Protein AF-0000000085965349 (afdb_homodimer)

Secondary structure (DSSP, 8-state):
--------PPPEEEEE----BSTT----TTS---EEEEEEEEE-TTS-EEEEEEEEEETTSSSEEE-GGGSS--S--GGGS-GGGSEEEEEEEE-HHHHHH-TT-EE-HHHHHHHHHHH----TT-EEEEE-SGGGGTT-HHHHHT-SSS-GGG----EE-HHHHHHHHHH---SEEEESSS-SS-TT-SS-HHHHHHHHTT-EEEES---GGGS-SEEEEEEEEE--BTT-SEEEEEEEEEEE----/--------PPPEEEEE----BSTT----TTS---EEEEEEEEE-TTS-EEEEEEEEEETT-SSEEE-GGGSS--S--GGGS-GGGSEEEEEEEE-HHHHHH-TT-EE-HHHHHHHHHHH----TT-EEEEE-SGGGGTT-HHHHHTSSTT-GGG----EE-HHHHHHHHHH---SEEEESSS-SB-TT-SS-HHHHHHHHTT-EEEES---GGGS-SEEEEEEEEE--BTT-SEEEEEEEEEEE----

pLDDT: mean 93.23, std 13.1, range [23.95, 99.0]

Sequence (496 aa):
MACAVYSAPIAKRMVDMTYTFDDTIPHFPLVQGFQIHAVLNGTTEYGYWALAEEYSASIHLGTHMDAPAHFPPHDITAEKIPVEHLIAPAAVIDITAKAELSPDAEATVEDLLHWESSTGQTLDETIVLLKCGWGKYWTNQTAFIGTSEGDVNQAHFPGFSGEAATWLVENRNIYGVGTEAISFDRGDSRDYPVHRTILGHGLFGLENVANVDKIPIYGAELHVMPMKIGKTSGAPVRIIASFPAVIAMACAVYSAPIAKRMVDMTYTFDDTIPHFPLVQGFQIHAVLNGTTEYGYWALAEEYSASIHLGTHMDAPAHFPPHDITAEKIPVEHLIAPAAVIDITAKAELSPDAEATVEDLLHWESSTGQTLDETIVLLKCGWGKYWTNQTAFIGTSEGDVNQAHFPGFSGEAATWLVENRNIYGVGTEAISFDRGDSRDYPVHRTILGHGLFGLENVANVDKIPIYGAELHVMPMKIGKTSGAPVRIIASFPAVIA

Structure (mmCIF, N/CA/C/O backbone):
data_AF-0000000085965349-model_v1
#
loop_
_entity.id
_entity.type
_entity.pdbx_description
1 polymer 'Kynurenine formamidase'
#
loop_
_atom_site.group_PDB
_atom_site.id
_atom_site.type_symbol
_atom_site.label_atom_id
_atom_site.label_alt_id
_atom_site.label_comp_id
_atom_site.label_asym_id
_atom_site.label_entity_id
_atom_site.label_seq_id
_atom_site.pdbx_PDB_ins_code
_atom_site.Cartn_x
_atom_site.Cartn_y
_atom_site.Cartn_z
_atom_site.occupancy
_atom_site.B_iso_or_equiv
_atom_site.auth_seq_id
_atom_site.auth_comp_id
_atom_site.auth_asym_id
_atom_site.auth_atom_id
_atom_site.pdbx_PDB_model_num
ATOM 1 N N . MET A 1 1 ? -45.344 17.891 -9.117 1 23.95 1 MET A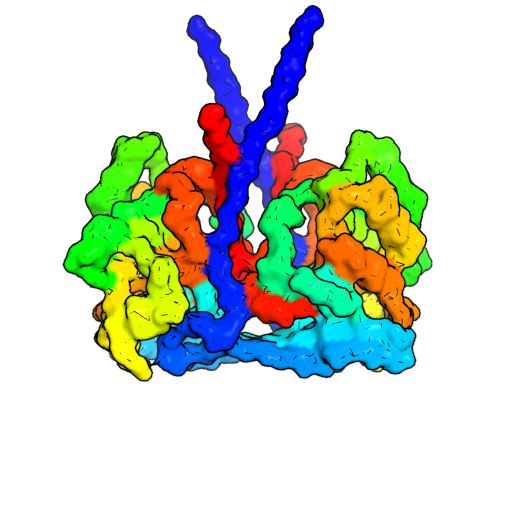 N 1
ATOM 2 C CA . MET A 1 1 ? -44.25 17.672 -8.172 1 23.95 1 MET A CA 1
ATOM 3 C C . MET A 1 1 ? -43.594 16.312 -8.414 1 23.95 1 MET A C 1
ATOM 5 O O . MET A 1 1 ? -44.156 15.281 -8.078 1 23.95 1 MET A O 1
ATOM 9 N N . ALA A 1 2 ? -42.844 16.109 -9.391 1 34.56 2 ALA A N 1
ATOM 10 C CA . ALA A 1 2 ? -42.125 14.875 -9.617 1 34.56 2 ALA A CA 1
ATOM 11 C C . ALA A 1 2 ? -41.094 14.625 -8.5 1 34.56 2 ALA A C 1
ATOM 13 O O . ALA A 1 2 ? -40.219 15.453 -8.273 1 34.56 2 ALA A O 1
ATOM 14 N N . CYS A 1 3 ? -41.344 13.766 -7.504 1 33.5 3 CYS A N 1
ATOM 15 C CA . CYS A 1 3 ? -40.375 13.289 -6.508 1 33.5 3 CYS A CA 1
ATOM 16 C C . CYS A 1 3 ? -39.156 12.672 -7.172 1 33.5 3 CYS A C 1
ATOM 18 O O . CYS A 1 3 ? -39.25 11.633 -7.824 1 33.5 3 CYS A O 1
ATOM 20 N N . ALA A 1 4 ? -38.25 13.359 -7.309 1 40.28 4 ALA A N 1
ATOM 21 C CA . ALA A 1 4 ? -36.969 12.734 -7.707 1 40.28 4 ALA A CA 1
ATOM 22 C C . ALA A 1 4 ? -36.562 11.648 -6.715 1 40.28 4 ALA A C 1
ATOM 24 O O . ALA A 1 4 ? -36.281 11.938 -5.547 1 40.28 4 ALA A O 1
ATOM 25 N N . VAL A 1 5 ? -37.062 10.445 -6.871 1 36.88 5 VAL A N 1
ATOM 26 C CA . VAL A 1 5 ? -36.562 9.281 -6.137 1 36.88 5 VAL A CA 1
ATOM 27 C C . VAL A 1 5 ? -35.031 9.227 -6.207 1 36.88 5 VAL A C 1
ATOM 29 O O . VAL A 1 5 ? -34.469 8.945 -7.262 1 36.88 5 VAL A O 1
ATOM 32 N N . TYR A 1 6 ? -34.438 10.055 -5.43 1 40.47 6 TYR A N 1
ATOM 33 C CA . TYR A 1 6 ? -33 9.805 -5.211 1 40.47 6 TYR A CA 1
ATOM 34 C C . TYR A 1 6 ? -32.781 8.367 -4.738 1 40.47 6 TYR A C 1
ATOM 36 O O . TYR A 1 6 ? -33.25 7.977 -3.674 1 40.47 6 TYR A O 1
ATOM 44 N N . SER A 1 7 ? -32.844 7.496 -5.582 1 43.56 7 SER A N 1
ATOM 45 C CA . SER A 1 7 ? -32.5 6.148 -5.137 1 43.56 7 SER A CA 1
ATOM 46 C C . SER A 1 7 ? -31.281 6.164 -4.227 1 43.56 7 SER A C 1
ATOM 48 O O . SER A 1 7 ? -30.281 6.824 -4.523 1 43.56 7 SER A O 1
ATOM 50 N N . ALA A 1 8 ? -31.578 5.859 -3.031 1 50.69 8 ALA A N 1
ATOM 51 C CA . ALA A 1 8 ? -30.531 5.711 -2.035 1 50.69 8 ALA A CA 1
ATOM 52 C C . ALA A 1 8 ? -29.328 4.973 -2.615 1 50.69 8 ALA A C 1
ATOM 54 O O . ALA A 1 8 ? -29.484 4.016 -3.377 1 50.69 8 ALA A O 1
ATOM 55 N N . PRO A 1 9 ? -28.219 5.57 -2.475 1 61.34 9 PRO A N 1
ATOM 56 C CA . PRO A 1 9 ? -27.062 4.84 -2.99 1 61.34 9 PRO A CA 1
ATOM 57 C C . PRO A 1 9 ? -27.047 3.379 -2.553 1 61.34 9 PRO A C 1
ATOM 59 O O . PRO A 1 9 ? -27.406 3.062 -1.419 1 61.34 9 PRO A O 1
ATOM 62 N N . ILE A 1 10 ? -27.125 2.434 -3.479 1 65.25 10 ILE A N 1
ATOM 63 C CA . ILE A 1 10 ? -27.031 1.003 -3.207 1 65.25 10 ILE A CA 1
ATOM 64 C C . ILE A 1 10 ? -25.844 0.727 -2.287 1 65.25 10 ILE A C 1
ATOM 66 O O . ILE A 1 10 ? -24.734 1.179 -2.551 1 65.25 10 ILE A O 1
ATOM 70 N N . ALA A 1 11 ? -26.172 0.132 -1.25 1 80.19 11 ALA A N 1
ATOM 71 C CA . ALA A 1 11 ? -25.141 -0.228 -0.291 1 80.19 11 ALA A CA 1
ATOM 72 C C . ALA A 1 11 ? -24.031 -1.032 -0.962 1 80.19 11 ALA A C 1
ATOM 74 O O . ALA A 1 11 ? -24.297 -1.888 -1.809 1 80.19 11 ALA A O 1
ATOM 75 N N . LYS A 1 12 ? -22.828 -0.654 -0.736 1 89.81 12 LYS A N 1
ATOM 76 C CA . LYS A 1 12 ? -21.672 -1.338 -1.314 1 89.81 12 LYS A CA 1
ATOM 77 C C . LYS A 1 12 ? -21.016 -2.268 -0.297 1 89.81 12 LYS A C 1
ATOM 79 O O . LYS A 1 12 ? -20.938 -1.935 0.886 1 89.81 12 LYS A O 1
ATOM 84 N N . ARG A 1 13 ? -20.75 -3.471 -0.757 1 95.38 13 ARG A N 1
ATOM 85 C CA . ARG A 1 13 ? -19.875 -4.379 -0.011 1 95.38 13 ARG A CA 1
ATOM 86 C C . ARG A 1 13 ? -18.422 -4.199 -0.411 1 95.38 13 ARG A C 1
ATOM 88 O O . ARG A 1 13 ? -18.109 -4.004 -1.59 1 95.38 13 ARG A O 1
ATOM 95 N N . MET A 1 14 ? -17.562 -4.219 0.645 1 97.44 14 MET A N 1
ATOM 96 C CA . MET A 1 14 ? -16.125 -4.133 0.397 1 97.44 14 MET A CA 1
ATOM 97 C C . MET A 1 14 ? -15.406 -5.348 0.969 1 97.44 14 MET A C 1
ATOM 99 O O . MET A 1 14 ? -15.734 -5.812 2.061 1 97.44 14 MET A O 1
ATOM 103 N N . VAL A 1 15 ? -14.492 -5.902 0.169 1 98.31 15 VAL A N 1
ATOM 104 C CA . VAL A 1 15 ? -13.68 -7.039 0.587 1 98.31 15 VAL A CA 1
ATOM 105 C C . VAL A 1 15 ? -12.203 -6.668 0.533 1 98.31 15 VAL A C 1
ATOM 107 O O . VAL A 1 15 ? -11.719 -6.152 -0.48 1 98.31 15 VAL A O 1
ATOM 110 N N . ASP A 1 16 ? -11.523 -6.848 1.677 1 98.81 16 ASP A N 1
ATOM 111 C CA . ASP A 1 16 ? -10.07 -6.703 1.726 1 98.81 16 ASP A CA 1
ATOM 112 C C . ASP A 1 16 ? -9.383 -7.891 1.066 1 98.81 16 ASP A C 1
ATOM 114 O O . ASP A 1 16 ? -9.445 -9.016 1.576 1 98.81 16 ASP A O 1
ATOM 118 N N . MET A 1 17 ? -8.633 -7.617 -0.034 1 98.88 17 MET A N 1
ATOM 119 C CA . MET A 1 17 ? -8.031 -8.688 -0.818 1 98.88 17 MET A CA 1
ATOM 120 C C . MET A 1 17 ? -6.512 -8.695 -0.653 1 98.88 17 MET A C 1
ATOM 122 O O . MET A 1 17 ? -5.785 -9.047 -1.583 1 98.88 17 MET A O 1
ATOM 126 N N . THR A 1 18 ? -6.02 -8.258 0.453 1 98.94 18 THR A N 1
ATOM 127 C CA . THR A 1 18 ? -4.598 -8.164 0.753 1 98.94 18 THR A CA 1
ATOM 128 C C . THR A 1 18 ? -4.266 -8.898 2.049 1 98.94 18 THR A C 1
ATOM 130 O O . THR A 1 18 ? -4.945 -8.727 3.061 1 98.94 18 THR A O 1
ATOM 133 N N . TYR A 1 19 ? -3.271 -9.789 2.006 1 98.81 19 TYR A N 1
ATOM 134 C CA . TYR A 1 19 ? -2.771 -10.406 3.227 1 98.81 19 TYR A CA 1
ATOM 135 C C . TYR A 1 19 ? -1.921 -9.43 4.027 1 98.81 19 TYR A C 1
ATOM 137 O O . TYR A 1 19 ? -1.274 -8.547 3.457 1 98.81 19 TYR A O 1
ATOM 145 N N . THR A 1 20 ? -1.947 -9.609 5.383 1 98.69 20 THR A N 1
ATOM 146 C CA . THR A 1 20 ? -1.126 -8.781 6.262 1 98.69 20 THR A CA 1
ATOM 147 C C . THR A 1 20 ? 0.355 -9.086 6.059 1 98.69 20 THR A C 1
ATOM 149 O O . THR A 1 20 ? 0.748 -10.25 5.969 1 98.69 20 THR A O 1
ATOM 152 N N . PHE A 1 21 ? 1.204 -8.023 5.879 1 98.62 21 PHE A N 1
ATOM 153 C CA . PHE A 1 21 ? 2.654 -8.18 5.848 1 98.62 21 PHE A CA 1
ATOM 154 C C . PHE A 1 21 ? 3.209 -8.375 7.254 1 98.62 21 PHE A C 1
ATOM 156 O O . PHE A 1 21 ? 3.074 -7.5 8.109 1 98.62 21 PHE A O 1
ATOM 163 N N . ASP A 1 22 ? 3.725 -9.43 7.527 1 97.5 22 ASP A N 1
ATOM 164 C CA . ASP A 1 22 ? 4.441 -9.758 8.758 1 97.5 22 ASP A CA 1
ATOM 165 C C . ASP A 1 22 ? 5.465 -10.867 8.516 1 97.5 22 ASP A C 1
ATOM 167 O O . ASP A 1 22 ? 5.809 -11.164 7.367 1 97.5 22 ASP A O 1
ATOM 171 N N . ASP A 1 23 ? 6.066 -11.406 9.594 1 95.25 23 ASP A N 1
ATOM 172 C CA . ASP A 1 23 ? 7.184 -12.336 9.461 1 95.25 23 ASP A CA 1
ATOM 173 C C . ASP A 1 23 ? 6.691 -13.742 9.125 1 95.25 23 ASP A C 1
ATOM 175 O O . ASP A 1 23 ? 7.492 -14.664 8.977 1 95.25 23 ASP A O 1
ATOM 179 N N . THR A 1 24 ? 5.383 -13.875 8.836 1 95 24 THR A N 1
ATOM 180 C CA . THR A 1 24 ? 4.852 -15.211 8.586 1 95 24 THR A CA 1
ATOM 181 C C . THR A 1 24 ? 4.527 -15.398 7.105 1 95 24 THR A C 1
ATOM 183 O O . THR A 1 24 ? 4.066 -16.469 6.691 1 95 24 THR A O 1
ATOM 186 N N . ILE A 1 25 ? 4.742 -14.43 6.312 1 95.94 25 ILE A N 1
ATOM 187 C CA . ILE A 1 25 ? 4.383 -14.484 4.902 1 95.94 25 ILE A CA 1
ATOM 188 C C . ILE A 1 25 ? 5.102 -15.648 4.23 1 95.94 25 ILE A C 1
ATOM 190 O O . ILE A 1 25 ? 6.324 -15.773 4.324 1 95.94 25 ILE A O 1
ATOM 194 N N . PRO A 1 26 ? 4.375 -16.5 3.514 1 93.62 26 PRO A N 1
ATOM 195 C CA . PRO A 1 26 ? 5.035 -17.547 2.713 1 93.62 26 PRO A CA 1
ATOM 196 C C . PRO A 1 26 ? 5.891 -16.953 1.59 1 93.62 26 PRO A C 1
ATOM 198 O O . PRO A 1 26 ? 5.504 -15.969 0.961 1 93.62 26 PRO A O 1
ATOM 201 N N . HIS A 1 27 ? 7.059 -17.453 1.438 1 91.5 27 HIS A N 1
ATOM 202 C CA . HIS A 1 27 ? 7.957 -17 0.384 1 91.5 27 HIS A CA 1
ATOM 203 C C . HIS A 1 27 ? 8.992 -18.062 0.045 1 91.5 27 HIS A C 1
ATOM 205 O O . HIS A 1 27 ? 9.227 -18.984 0.834 1 91.5 27 HIS A O 1
ATOM 211 N N . PHE A 1 28 ? 9.477 -17.969 -1.146 1 86.62 28 PHE A N 1
ATOM 212 C CA . PHE A 1 28 ? 10.555 -18.859 -1.532 1 86.62 28 PHE A CA 1
ATOM 213 C C . PHE A 1 28 ? 11.797 -18.609 -0.69 1 86.62 28 PHE A C 1
ATOM 215 O O . PHE A 1 28 ? 12.039 -17.484 -0.248 1 86.62 28 PHE A O 1
ATOM 222 N N . PRO A 1 29 ? 12.625 -19.625 -0.441 1 79.19 29 PRO A N 1
ATOM 223 C CA . PRO A 1 29 ? 13.758 -19.5 0.481 1 79.19 29 PRO A CA 1
ATOM 224 C C . PRO A 1 29 ? 14.727 -18.391 0.093 1 79.19 29 PRO A C 1
ATOM 226 O O . PRO A 1 29 ? 15.305 -17.734 0.967 1 79.19 29 PRO A O 1
ATOM 229 N N . LEU A 1 30 ? 15 -18.031 -1.056 1 80.12 30 LEU A N 1
ATOM 230 C CA . LEU A 1 30 ? 16 -17.047 -1.421 1 80.12 30 LEU A CA 1
ATOM 231 C C . LEU A 1 30 ? 15.406 -15.641 -1.452 1 80.12 30 LEU A C 1
ATOM 233 O O . LEU A 1 30 ? 16.125 -14.648 -1.588 1 80.12 30 LEU A O 1
ATOM 237 N N . VAL A 1 31 ? 14.18 -15.594 -1.217 1 88.62 31 VAL A N 1
ATOM 238 C CA . VAL A 1 31 ? 13.508 -14.297 -1.185 1 88.62 31 VAL A CA 1
ATOM 239 C C . VAL A 1 31 ? 13.547 -13.727 0.232 1 88.62 31 VAL A C 1
ATOM 241 O O . VAL A 1 31 ? 13.266 -14.438 1.201 1 88.62 31 VAL A O 1
ATOM 244 N N . GLN A 1 32 ? 14.031 -12.43 0.405 1 94.25 32 GLN A N 1
ATOM 245 C CA . GLN A 1 32 ? 14.008 -11.789 1.716 1 94.25 32 GLN A CA 1
ATOM 246 C C . GLN A 1 32 ? 12.586 -11.688 2.254 1 94.25 32 GLN A C 1
ATOM 248 O O . GLN A 1 32 ? 11.695 -11.156 1.581 1 94.25 32 GLN A O 1
ATOM 253 N N . GLY A 1 33 ? 12.375 -12.211 3.459 1 96.69 33 GLY A N 1
ATOM 254 C CA . GLY A 1 33 ? 11.094 -12.055 4.125 1 96.69 33 GLY A CA 1
ATOM 255 C C . GLY A 1 33 ? 10.844 -10.641 4.621 1 96.69 33 GLY A C 1
ATOM 256 O O . GLY A 1 33 ? 11.594 -9.719 4.281 1 96.69 33 GLY A O 1
ATOM 257 N N . PHE A 1 34 ? 9.797 -10.492 5.324 1 98.38 34 PHE A N 1
ATOM 258 C CA . PHE A 1 34 ? 9.43 -9.195 5.875 1 98.38 34 PHE A CA 1
ATOM 259 C C . PHE A 1 34 ? 10.062 -8.984 7.242 1 98.38 34 PHE A C 1
ATOM 261 O O . PHE A 1 34 ? 9.93 -9.836 8.125 1 98.38 34 PHE A O 1
ATOM 268 N N . GLN A 1 35 ? 10.75 -7.836 7.355 1 98.25 35 GLN A N 1
ATOM 269 C CA . GLN A 1 35 ? 11.359 -7.473 8.633 1 98.25 35 GLN A CA 1
ATOM 270 C C . GLN A 1 35 ? 10.883 -6.094 9.086 1 98.25 35 GLN A C 1
ATOM 272 O O . GLN A 1 35 ? 10.734 -5.18 8.273 1 98.25 35 GLN A O 1
ATOM 277 N N . ILE A 1 36 ? 10.578 -6.02 10.375 1 97.94 36 ILE A N 1
ATOM 278 C CA . ILE A 1 36 ? 10.141 -4.754 10.953 1 97.94 36 ILE A CA 1
ATOM 279 C C . ILE A 1 36 ? 10.695 -4.617 12.367 1 97.94 36 ILE A C 1
ATOM 281 O O . ILE A 1 36 ? 10.781 -5.602 13.109 1 97.94 36 ILE A O 1
ATOM 285 N N . HIS A 1 37 ? 11.188 -3.416 12.719 1 97.62 37 HIS A N 1
ATOM 286 C CA . HIS A 1 37 ? 11.625 -3.137 14.078 1 97.62 37 HIS A CA 1
ATOM 287 C C . HIS A 1 37 ? 11.266 -1.716 14.492 1 97.62 37 HIS A C 1
ATOM 289 O O . HIS A 1 37 ? 11.242 -0.807 13.664 1 97.62 37 HIS A O 1
ATOM 295 N N . ALA A 1 38 ? 10.984 -1.613 15.781 1 97 38 ALA A N 1
ATOM 296 C CA . ALA A 1 38 ? 10.664 -0.298 16.344 1 97 38 ALA A CA 1
ATOM 297 C C . ALA A 1 38 ? 11.93 0.523 16.562 1 97 38 ALA A C 1
ATOM 299 O O . ALA A 1 38 ? 12.922 0.016 17.094 1 97 38 ALA A O 1
ATOM 300 N N . VAL A 1 39 ? 11.867 1.808 16.109 1 96.44 39 VAL A N 1
ATOM 301 C CA . VAL A 1 39 ? 12.977 2.717 16.391 1 96.44 39 VAL A CA 1
ATOM 302 C C . VAL A 1 39 ? 12.594 3.668 17.516 1 96.44 39 VAL A C 1
ATOM 304 O O . VAL A 1 39 ? 13.461 4.277 18.141 1 96.44 39 VAL A O 1
ATOM 307 N N . LEU A 1 40 ? 11.297 3.895 17.672 1 94.69 40 LEU A N 1
ATOM 308 C CA . LEU A 1 40 ? 10.695 4.629 18.781 1 94.69 40 LEU A CA 1
ATOM 309 C C . LEU A 1 40 ? 9.492 3.881 19.344 1 94.69 40 LEU A C 1
ATOM 311 O O . LEU A 1 40 ? 8.664 3.373 18.578 1 94.69 40 LEU A O 1
ATOM 315 N N . ASN A 1 41 ? 9.469 3.699 20.609 1 95.69 41 ASN A N 1
ATOM 316 C CA . ASN A 1 41 ? 8.359 3.053 21.312 1 95.69 41 ASN A CA 1
ATOM 317 C C . ASN A 1 41 ? 8.312 3.451 22.781 1 95.69 41 ASN A C 1
ATOM 319 O O . ASN A 1 41 ? 8.922 2.791 23.625 1 95.69 41 ASN A O 1
ATOM 323 N N . GLY A 1 42 ? 7.574 4.512 22.969 1 95.44 42 GLY A N 1
ATOM 324 C CA . GLY A 1 42 ? 7.504 4.949 24.359 1 95.44 42 GLY A CA 1
ATOM 325 C C . GLY A 1 42 ? 7.246 6.438 24.5 1 95.44 42 GLY A C 1
ATOM 326 O O . GLY A 1 42 ? 6.953 7.117 23.516 1 95.44 42 GLY A O 1
ATOM 327 N N . THR A 1 43 ? 7.168 6.902 25.75 1 94.12 43 THR A N 1
ATOM 328 C CA . THR A 1 43 ? 6.973 8.32 26.047 1 94.12 43 THR A CA 1
ATOM 329 C C . THR A 1 43 ? 8.234 9.117 25.734 1 94.12 43 THR A C 1
ATOM 331 O O . THR A 1 43 ? 9.328 8.742 26.172 1 94.12 43 THR A O 1
ATOM 334 N N . THR A 1 44 ? 8.102 10.18 24.984 1 89.56 44 THR A N 1
ATOM 335 C CA . THR A 1 44 ? 9.227 11.016 24.594 1 89.56 44 THR A CA 1
ATOM 336 C C . THR A 1 44 ? 9.617 11.969 25.719 1 89.56 44 THR A C 1
ATOM 338 O O . THR A 1 44 ? 8.906 12.07 26.719 1 89.56 44 THR A O 1
ATOM 341 N N . GLU A 1 45 ? 10.711 12.633 25.594 1 86.25 45 GLU A N 1
ATOM 342 C CA . GLU A 1 45 ? 11.172 13.617 26.562 1 86.25 45 GLU A CA 1
ATOM 343 C C . GLU A 1 45 ? 10.227 14.805 26.641 1 86.25 45 GLU A C 1
ATOM 345 O O . GLU A 1 45 ? 10.242 15.562 27.609 1 86.25 45 GLU A O 1
ATOM 350 N N . TYR A 1 46 ? 9.352 14.867 25.641 1 85.56 46 TYR A N 1
ATOM 351 C CA . TYR A 1 46 ? 8.414 15.992 25.578 1 85.56 46 TYR A CA 1
ATOM 352 C C . TYR A 1 46 ? 7.074 15.609 26.203 1 85.56 46 TYR A C 1
ATOM 354 O O . TYR A 1 46 ? 6.141 16.422 26.219 1 85.56 46 TYR A O 1
ATOM 362 N N . GLY A 1 47 ? 6.93 14.328 26.641 1 88.94 47 GLY A N 1
ATOM 363 C CA . GLY A 1 47 ? 5.785 13.945 27.469 1 88.94 47 GLY A CA 1
ATOM 364 C C . G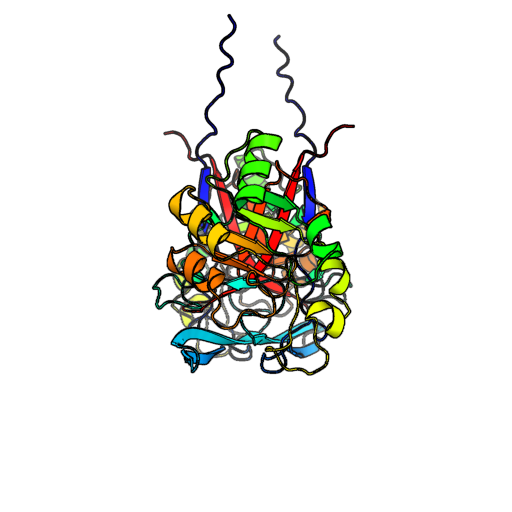LY A 1 47 ? 4.699 13.25 26.672 1 88.94 47 GLY A C 1
ATOM 365 O O . GLY A 1 47 ? 3.68 12.844 27.234 1 88.94 47 GLY A O 1
ATOM 366 N N . TYR A 1 48 ? 4.898 13.164 25.344 1 89.62 48 TYR A N 1
ATOM 367 C CA . TYR A 1 48 ? 3.902 12.422 24.578 1 89.62 48 TYR A CA 1
ATOM 368 C C . TYR A 1 48 ? 4.453 11.078 24.141 1 89.62 48 TYR A C 1
ATOM 370 O O . TYR A 1 48 ? 5.668 10.898 24.031 1 89.62 48 TYR A O 1
ATOM 378 N N . TRP A 1 49 ? 3.57 10.109 24.016 1 93.88 49 TRP A N 1
ATOM 379 C CA . TRP A 1 49 ? 3.93 8.773 23.547 1 93.88 49 TRP A CA 1
ATOM 380 C C . TRP A 1 49 ? 3.979 8.719 22.031 1 93.88 49 TRP A C 1
ATOM 382 O O . TRP A 1 49 ? 3.219 9.414 21.359 1 93.88 49 TRP A O 1
ATOM 392 N N . ALA A 1 50 ? 4.914 7.957 21.484 1 94.81 50 ALA A N 1
ATOM 393 C CA . ALA A 1 50 ? 4.984 7.77 20.031 1 94.81 50 ALA A CA 1
ATOM 394 C C . ALA A 1 50 ? 5.535 6.391 19.688 1 94.81 50 ALA A C 1
ATOM 396 O O . ALA A 1 50 ? 6.293 5.805 20.453 1 94.81 50 ALA A O 1
ATOM 397 N N . LEU A 1 51 ? 5.117 5.863 18.625 1 96.75 51 LEU A N 1
ATOM 398 C CA . LEU A 1 51 ? 5.586 4.621 18.016 1 96.75 51 LEU A CA 1
ATOM 399 C C . LEU A 1 51 ? 6.027 4.855 16.578 1 96.75 51 LEU A C 1
ATOM 401 O O . LEU A 1 51 ? 5.34 5.543 15.812 1 96.75 51 LEU A O 1
ATOM 405 N N . ALA A 1 52 ? 7.195 4.426 16.172 1 96.81 52 ALA A N 1
ATOM 406 C CA . ALA A 1 52 ? 7.73 4.512 14.812 1 96.81 52 ALA A CA 1
ATOM 407 C C . ALA A 1 52 ? 8.609 3.305 14.492 1 96.81 52 ALA A C 1
ATOM 409 O O . ALA A 1 52 ? 9.344 2.818 15.352 1 96.81 52 ALA A O 1
ATOM 410 N N . GLU A 1 53 ? 8.516 2.838 13.281 1 98 53 GLU A N 1
ATOM 411 C CA . GLU A 1 53 ? 9.227 1.621 12.898 1 98 53 GLU A CA 1
ATOM 412 C C . GLU A 1 53 ? 9.969 1.811 11.578 1 98 53 GLU A C 1
ATOM 414 O O . GLU A 1 53 ? 9.727 2.775 10.852 1 98 53 GLU A O 1
ATOM 419 N N . GLU A 1 54 ? 10.875 0.993 11.297 1 98.44 54 GLU A N 1
ATOM 420 C CA . GLU A 1 54 ? 11.523 0.756 10.008 1 98.44 54 GLU A CA 1
ATOM 421 C C . GLU A 1 54 ? 11.305 -0.679 9.539 1 98.44 54 GLU A C 1
ATOM 423 O O . GLU A 1 54 ? 11.109 -1.582 10.352 1 98.44 54 GLU A O 1
ATOM 428 N N . TYR A 1 55 ? 11.258 -0.842 8.25 1 98.56 55 TYR A N 1
ATOM 429 C CA . TYR A 1 55 ? 10.969 -2.162 7.699 1 98.56 55 TYR A CA 1
ATOM 430 C C . TYR A 1 55 ? 11.836 -2.449 6.477 1 98.56 55 TYR A C 1
ATOM 432 O O . TYR A 1 55 ? 12.453 -1.539 5.918 1 98.56 55 TYR A O 1
ATOM 440 N N . SER A 1 56 ? 11.969 -3.707 6.059 1 98.56 56 SER A N 1
ATOM 441 C CA . SER A 1 56 ? 12.633 -4.18 4.848 1 98.56 56 SER A CA 1
ATOM 442 C C . SER A 1 56 ? 11.961 -5.434 4.301 1 98.56 56 SER A C 1
ATOM 444 O O . SER A 1 56 ? 11.352 -6.199 5.059 1 98.56 56 SER A O 1
ATOM 446 N N . ALA A 1 57 ? 12.008 -5.605 3.039 1 98.5 57 ALA A N 1
ATOM 447 C CA . ALA A 1 57 ? 11.383 -6.746 2.383 1 98.5 57 ALA A CA 1
ATOM 448 C C . ALA A 1 57 ? 11.844 -6.871 0.935 1 98.5 57 ALA A C 1
ATOM 450 O O . ALA A 1 57 ? 12.438 -5.941 0.385 1 98.5 57 ALA A O 1
ATOM 451 N N . SER A 1 58 ? 11.625 -8.07 0.34 1 98.44 58 SER A N 1
ATOM 452 C CA . SER A 1 58 ? 11.664 -8.211 -1.112 1 98.44 58 SER A CA 1
ATOM 453 C C . SER A 1 58 ? 10.492 -7.496 -1.772 1 98.44 58 SER A C 1
ATOM 455 O O . SER A 1 58 ? 9.391 -7.477 -1.229 1 98.44 58 SER A O 1
ATOM 457 N N . ILE A 1 59 ? 10.75 -6.934 -2.934 1 98.25 59 ILE A N 1
ATOM 458 C CA . ILE A 1 59 ? 9.695 -6.312 -3.73 1 98.25 59 ILE A CA 1
ATOM 459 C C . ILE A 1 59 ? 8.594 -7.332 -4.023 1 98.25 59 ILE A C 1
ATOM 461 O O . ILE A 1 59 ? 7.41 -7 -3.996 1 98.25 59 ILE A O 1
ATOM 465 N N . HIS A 1 60 ? 8.977 -8.539 -4.285 1 97.88 60 HIS A N 1
ATOM 466 C CA . HIS A 1 60 ? 8.039 -9.578 -4.688 1 97.88 60 HIS A CA 1
ATOM 467 C C . HIS A 1 60 ? 7.668 -10.477 -3.512 1 97.88 60 HIS A C 1
ATOM 469 O O . HIS A 1 60 ? 7.84 -11.695 -3.578 1 97.88 60 HIS A O 1
ATOM 475 N N . LEU A 1 61 ? 7.191 -9.906 -2.41 1 98.12 61 LEU A N 1
ATOM 476 C CA . LEU A 1 61 ? 6.758 -10.562 -1.181 1 98.12 61 LEU A CA 1
ATOM 477 C C . LEU A 1 61 ? 5.305 -10.211 -0.866 1 98.12 61 LEU A C 1
ATOM 479 O O . LEU A 1 61 ? 4.883 -9.07 -1.062 1 98.12 61 LEU A O 1
ATOM 483 N N . GLY A 1 62 ? 4.527 -11.242 -0.284 1 98.31 62 GLY A N 1
ATOM 484 C CA . GLY A 1 62 ? 3.15 -10.969 0.086 1 98.31 62 GLY A CA 1
ATOM 485 C C . GLY A 1 62 ? 2.277 -10.594 -1.099 1 98.31 62 GLY A C 1
ATOM 486 O O . GLY A 1 62 ? 2.596 -10.938 -2.24 1 98.31 62 GLY A O 1
ATOM 487 N N . THR A 1 63 ? 1.109 -10.125 -0.831 1 98.88 63 THR A N 1
ATOM 488 C CA . THR A 1 63 ? 0.297 -9.578 -1.91 1 98.88 63 THR A CA 1
ATOM 489 C C . THR A 1 63 ? 1.041 -8.453 -2.631 1 98.88 63 THR A C 1
ATOM 491 O O . THR A 1 63 ? 1.312 -7.406 -2.043 1 98.88 63 THR A O 1
ATOM 494 N N . HIS A 1 64 ? 1.421 -8.688 -3.928 1 98.88 64 HIS A N 1
ATOM 495 C CA . HIS A 1 64 ? 2.24 -7.703 -4.621 1 98.88 64 HIS A CA 1
ATOM 496 C C . HIS A 1 64 ? 1.91 -7.66 -6.109 1 98.88 64 HIS A C 1
ATOM 498 O O . HIS A 1 64 ? 1.188 -8.523 -6.617 1 98.88 64 HIS A O 1
ATOM 504 N N . MET A 1 65 ? 2.354 -6.609 -6.719 1 98.88 65 MET A N 1
ATOM 505 C CA . MET A 1 65 ? 2.238 -6.414 -8.156 1 98.88 65 MET A CA 1
ATOM 506 C C . MET A 1 65 ? 3.58 -6.645 -8.852 1 98.88 65 MET A C 1
ATOM 508 O O . MET A 1 65 ? 4.617 -6.199 -8.359 1 98.88 65 MET A O 1
ATOM 512 N N . ASP A 1 66 ? 3.562 -7.371 -9.922 1 98.75 66 ASP A N 1
ATOM 513 C CA . ASP A 1 66 ? 4.652 -7.41 -10.898 1 98.75 66 ASP A CA 1
ATOM 514 C C . ASP A 1 66 ? 4.461 -6.344 -11.977 1 98.75 66 ASP A C 1
ATOM 516 O O . ASP A 1 66 ? 3.432 -6.316 -12.656 1 98.75 66 ASP A O 1
ATOM 520 N N . ALA A 1 67 ? 5.414 -5.453 -12.055 1 98.75 67 ALA A N 1
ATOM 521 C CA . ALA A 1 67 ? 5.418 -4.527 -13.18 1 98.75 67 ALA A CA 1
ATOM 522 C C . ALA A 1 67 ? 5.984 -5.191 -14.438 1 98.75 67 ALA A C 1
ATOM 524 O O . ALA A 1 67 ? 6.703 -6.188 -14.344 1 98.75 67 ALA A O 1
ATOM 525 N N . PRO A 1 68 ? 5.66 -4.617 -15.625 1 98.25 68 PRO A N 1
ATOM 526 C CA . PRO A 1 68 ? 6.191 -5.168 -16.875 1 98.25 68 PRO A CA 1
ATOM 527 C C . PRO A 1 68 ? 7.715 -5.293 -16.859 1 98.25 68 PRO A C 1
ATOM 529 O O . PRO A 1 68 ? 8.266 -6.219 -17.453 1 98.25 68 PRO A O 1
ATOM 532 N N . ALA A 1 69 ? 8.492 -4.551 -16.078 1 97.88 69 ALA A N 1
ATOM 533 C CA . ALA A 1 69 ? 9.953 -4.539 -16.031 1 97.88 69 ALA A CA 1
ATOM 534 C C . ALA A 1 69 ? 10.484 -5.77 -15.305 1 97.88 69 ALA A C 1
ATOM 536 O O . ALA A 1 69 ? 11.688 -6.043 -15.344 1 97.88 69 ALA A O 1
ATOM 537 N N . HIS A 1 70 ? 9.742 -6.57 -14.648 1 98 70 HIS A N 1
ATOM 538 C CA . HIS A 1 70 ? 10.148 -7.699 -13.812 1 98 70 HIS A CA 1
ATOM 539 C C . HIS A 1 70 ? 10.758 -8.812 -14.656 1 98 70 HIS A C 1
ATOM 541 O O . HIS A 1 70 ? 11.695 -9.492 -14.227 1 98 70 HIS A O 1
ATOM 547 N N . PHE A 1 71 ? 10.398 -9.18 -15.836 1 93.12 71 PHE A N 1
ATOM 548 C CA . PHE A 1 71 ? 10.938 -10.25 -16.656 1 93.12 71 PHE A CA 1
ATOM 549 C C . PHE A 1 71 ? 11.492 -9.703 -17.969 1 93.12 71 PHE A C 1
ATOM 551 O O . PHE A 1 71 ? 12.578 -10.086 -18.406 1 93.12 71 PHE A O 1
ATOM 558 N N . PRO A 1 72 ? 10.719 -9.102 -18.953 1 83.12 72 PRO A N 1
ATOM 559 C CA . PRO A 1 72 ? 11.438 -8.492 -20.078 1 83.12 72 PRO A CA 1
ATOM 560 C C . PRO A 1 72 ? 11.859 -7.051 -19.797 1 83.12 72 PRO A C 1
ATOM 562 O O . PRO A 1 72 ? 11.273 -6.391 -18.938 1 83.12 72 PRO A O 1
ATOM 565 N N . PRO A 1 73 ? 13.117 -6.836 -20.422 1 82.69 73 PRO A N 1
ATOM 566 C CA . PRO A 1 73 ? 13.438 -5.41 -20.297 1 82.69 73 PRO A CA 1
ATOM 567 C C . PRO A 1 73 ? 12.32 -4.508 -20.828 1 82.69 73 PRO A C 1
ATOM 569 O O . PRO A 1 73 ? 11.906 -4.641 -21.969 1 82.69 73 PRO A O 1
ATOM 572 N N . HIS A 1 74 ? 11.742 -3.873 -19.906 1 86.25 74 HIS A N 1
ATOM 573 C CA . HIS A 1 74 ? 10.625 -2.992 -20.219 1 86.25 74 HIS A CA 1
ATOM 574 C C . HIS A 1 74 ? 10.758 -1.656 -19.5 1 86.25 74 HIS A C 1
ATOM 576 O O . HIS A 1 74 ? 11.328 -1.591 -18.406 1 86.25 74 HIS A O 1
ATOM 582 N N . ASP A 1 75 ? 10.266 -0.616 -20.062 1 93.81 75 ASP A N 1
ATOM 583 C CA . ASP A 1 75 ? 10.391 0.719 -19.484 1 93.81 75 ASP A CA 1
ATOM 584 C C . ASP A 1 75 ? 9.273 0.989 -18.484 1 93.81 75 ASP A C 1
ATOM 586 O O . ASP A 1 75 ? 9.328 1.972 -17.734 1 93.81 75 ASP A O 1
ATOM 590 N N . ILE A 1 76 ? 8.312 0.046 -18.438 1 97.69 76 ILE A N 1
ATOM 591 C CA . ILE A 1 76 ? 7.207 0.259 -17.5 1 97.69 76 ILE A CA 1
ATOM 592 C C . ILE A 1 76 ? 7.543 -0.371 -16.156 1 97.69 76 ILE A C 1
ATOM 594 O O . ILE A 1 76 ? 7.297 -1.561 -15.938 1 97.69 76 ILE A O 1
ATOM 598 N N . THR A 1 77 ? 8.125 0.465 -15.289 1 98.19 77 THR A N 1
ATOM 599 C CA . THR A 1 77 ? 8.398 0.132 -13.898 1 98.19 77 THR A CA 1
ATOM 600 C C . THR A 1 77 ? 7.184 0.45 -13.023 1 98.19 77 THR A C 1
ATOM 602 O O . THR A 1 77 ? 6.152 0.903 -13.523 1 98.19 77 THR A O 1
ATOM 605 N N . ALA A 1 78 ? 7.254 0.076 -11.781 1 98.12 78 ALA A N 1
ATOM 606 C CA . ALA A 1 78 ? 6.102 0.087 -10.883 1 98.12 78 ALA A CA 1
ATOM 607 C C . ALA A 1 78 ? 5.434 1.459 -10.859 1 98.12 78 ALA A C 1
ATOM 609 O O . ALA A 1 78 ? 4.207 1.559 -10.875 1 98.12 78 ALA A O 1
ATOM 610 N N . GLU A 1 79 ? 6.234 2.543 -10.805 1 98.06 79 GLU A N 1
ATOM 611 C CA . GLU A 1 79 ? 5.68 3.885 -10.656 1 98.06 79 GLU A CA 1
ATOM 612 C C . GLU A 1 79 ? 5.051 4.371 -11.961 1 98.06 79 GLU A C 1
ATOM 614 O O . GLU A 1 79 ? 4.324 5.367 -11.969 1 98.06 79 GLU A O 1
ATOM 619 N N . LYS A 1 80 ? 5.234 3.621 -13.078 1 98.12 80 LYS A N 1
ATOM 620 C CA . LYS A 1 80 ? 4.793 4.074 -14.391 1 98.12 80 LYS A CA 1
ATOM 621 C C . LYS A 1 80 ? 3.51 3.365 -14.812 1 98.12 80 LYS A C 1
ATOM 623 O O . LYS A 1 80 ? 2.973 3.633 -15.891 1 98.12 80 LYS A O 1
ATOM 628 N N . ILE A 1 81 ? 3.039 2.393 -13.984 1 97.88 81 ILE A N 1
ATOM 629 C CA . ILE A 1 81 ? 1.76 1.764 -14.305 1 97.88 81 ILE A CA 1
ATOM 630 C C . ILE A 1 81 ? 0.673 2.832 -14.414 1 97.88 81 ILE A C 1
ATOM 632 O O . ILE A 1 81 ? 0.507 3.654 -13.508 1 97.88 81 ILE A O 1
ATOM 636 N N . PRO A 1 82 ? -0.096 2.871 -15.484 1 97.31 82 PRO A N 1
ATOM 637 C CA . PRO A 1 82 ? -1.118 3.91 -15.633 1 97.31 82 PRO A CA 1
ATOM 638 C C . PRO A 1 82 ? -2.178 3.855 -14.539 1 97.31 82 PRO A C 1
ATOM 640 O O . PRO A 1 82 ? -2.746 2.793 -14.273 1 97.31 82 PRO A O 1
ATOM 643 N N . VAL A 1 83 ? -2.506 4.953 -13.969 1 97.31 83 VAL A N 1
ATOM 644 C CA . VAL A 1 83 ? -3.438 5.043 -12.852 1 97.31 83 VAL A CA 1
ATOM 645 C C . VAL A 1 83 ? -4.82 4.562 -13.289 1 97.31 83 VAL A C 1
ATOM 647 O O . VAL A 1 83 ? -5.559 3.975 -12.492 1 97.31 83 VAL A O 1
ATOM 650 N N . GLU A 1 84 ? -5.117 4.715 -14.594 1 96.25 84 GLU A N 1
ATOM 651 C CA . GLU A 1 84 ? -6.418 4.34 -15.141 1 96.25 84 GLU A CA 1
ATOM 652 C C . GLU A 1 84 ? -6.621 2.826 -15.102 1 96.25 84 GLU A C 1
ATOM 654 O O . GLU A 1 84 ? -7.75 2.342 -15.195 1 96.25 84 GLU A O 1
ATOM 659 N N . HIS A 1 85 ? -5.52 2.09 -14.984 1 97.88 85 HIS A N 1
ATOM 660 C CA . HIS A 1 85 ? -5.598 0.634 -14.977 1 97.88 85 HIS A CA 1
ATOM 661 C C . HIS A 1 85 ? -5.715 0.1 -13.547 1 97.88 85 HIS A C 1
ATOM 663 O O . HIS A 1 85 ? -5.949 -1.094 -13.344 1 97.88 85 HIS A O 1
ATOM 669 N N . LEU A 1 86 ? -5.629 0.99 -12.531 1 98.06 86 LEU A N 1
ATOM 670 C CA . LEU A 1 86 ? -5.531 0.555 -11.141 1 98.06 86 LEU A CA 1
ATOM 671 C C . LEU A 1 86 ? -6.914 0.431 -10.508 1 98.06 86 LEU A C 1
ATOM 673 O O . LEU A 1 86 ? -7.047 -0.063 -9.391 1 98.06 86 LEU A O 1
ATOM 677 N N . ILE A 1 87 ? -7.902 0.921 -11.164 1 97.88 87 ILE A N 1
ATOM 678 C CA . ILE A 1 87 ? -9.297 0.753 -10.789 1 97.88 87 ILE A CA 1
ATOM 679 C C . ILE A 1 87 ? -10.078 0.149 -11.953 1 97.88 87 ILE A C 1
ATOM 681 O O . ILE A 1 87 ? -10.312 0.815 -12.969 1 97.88 87 ILE A O 1
ATOM 685 N N . ALA A 1 88 ? -10.484 -1.076 -11.812 1 98.06 88 ALA A N 1
ATOM 686 C CA . ALA A 1 88 ? -11.055 -1.787 -12.953 1 98.06 88 ALA A CA 1
ATOM 687 C C . ALA A 1 88 ? -11.93 -2.947 -12.492 1 98.06 88 ALA A C 1
ATOM 689 O O . ALA A 1 88 ? -11.805 -3.416 -11.359 1 98.06 88 ALA A O 1
ATOM 690 N N . PRO A 1 89 ? -12.844 -3.412 -13.383 1 98.5 89 PRO A N 1
ATOM 691 C CA . PRO A 1 89 ? -13.641 -4.59 -13.055 1 98.5 89 PRO A CA 1
ATOM 692 C C . PRO A 1 89 ? -12.805 -5.855 -12.898 1 98.5 89 PRO A C 1
ATOM 694 O O . PRO A 1 89 ? -11.812 -6.035 -13.609 1 98.5 89 PRO A O 1
ATOM 697 N N . ALA A 1 90 ? -13.273 -6.672 -12 1 98.75 90 ALA A N 1
ATOM 698 C CA . ALA A 1 90 ? -12.688 -8 -11.852 1 98.75 90 ALA A CA 1
ATOM 699 C C . ALA A 1 90 ? -13.375 -9.016 -12.766 1 98.75 90 ALA A C 1
ATOM 701 O O . ALA A 1 90 ? -14.602 -8.992 -12.914 1 98.75 90 ALA A O 1
ATOM 702 N N . ALA A 1 91 ? -12.617 -9.828 -13.445 1 98.94 91 ALA A N 1
ATOM 703 C CA . ALA A 1 91 ? -13.086 -11.07 -14.055 1 98.94 91 ALA A CA 1
ATOM 704 C C . ALA A 1 91 ? -12.492 -12.281 -13.344 1 98.94 91 ALA A C 1
ATOM 706 O O . ALA A 1 91 ? -11.289 -12.547 -13.438 1 98.94 91 ALA A O 1
ATOM 707 N N . VAL A 1 92 ? -13.359 -13.039 -12.648 1 98.94 92 VAL A N 1
ATOM 708 C CA . VAL A 1 92 ? -12.859 -14.141 -11.828 1 98.94 92 VAL A CA 1
ATOM 709 C C . VAL A 1 92 ? -13 -15.453 -12.586 1 98.94 92 VAL A C 1
ATOM 711 O O . VAL A 1 92 ? -14.117 -15.938 -12.805 1 98.94 92 VAL A O 1
ATOM 714 N N . ILE A 1 93 ? -11.859 -16.031 -13.008 1 98.94 93 ILE A N 1
ATOM 715 C CA . ILE A 1 93 ? -11.805 -17.344 -13.656 1 98.94 93 ILE A CA 1
ATOM 716 C C . ILE A 1 93 ? -11.641 -18.422 -12.602 1 98.94 93 ILE A C 1
ATOM 718 O O . ILE A 1 93 ? -10.57 -18.562 -12.008 1 98.94 93 ILE A O 1
ATOM 722 N N . ASP A 1 94 ? -12.703 -19.234 -12.414 1 98.88 94 ASP A N 1
ATOM 723 C CA . ASP A 1 94 ? -12.742 -20.219 -11.336 1 98.88 94 ASP A CA 1
ATOM 724 C C . ASP A 1 94 ? -12.297 -21.594 -11.828 1 98.88 94 ASP A C 1
ATOM 726 O O . ASP A 1 94 ? -13.008 -22.234 -12.609 1 98.88 94 ASP A O 1
ATOM 730 N N . ILE A 1 95 ? -11.117 -22.047 -11.336 1 98.88 95 ILE A N 1
ATOM 731 C CA . ILE A 1 95 ? -10.664 -23.375 -11.703 1 98.88 95 ILE A CA 1
ATOM 732 C C . ILE A 1 95 ? -10.484 -24.234 -10.445 1 98.88 95 ILE A C 1
ATOM 734 O O . ILE A 1 95 ? -9.617 -25.109 -10.398 1 98.88 95 ILE A O 1
ATOM 738 N N . THR A 1 96 ? -11.188 -23.953 -9.391 1 98.75 96 THR A N 1
ATOM 739 C CA . THR A 1 96 ? -11.07 -24.641 -8.109 1 98.75 96 THR A CA 1
ATOM 740 C C . THR A 1 96 ? -11.281 -26.141 -8.289 1 98.75 96 THR A C 1
ATOM 742 O O . THR A 1 96 ? -10.562 -26.938 -7.684 1 98.75 96 THR A O 1
ATOM 745 N N . ALA A 1 97 ? -12.281 -26.516 -9.133 1 98.56 97 ALA A N 1
ATOM 746 C CA . ALA A 1 97 ? -12.555 -27.938 -9.359 1 98.56 97 ALA A CA 1
ATOM 747 C C . ALA A 1 97 ? -11.359 -28.641 -9.992 1 98.56 97 ALA A C 1
ATOM 749 O O . ALA A 1 97 ? -11.016 -29.75 -9.617 1 98.56 97 ALA A O 1
ATOM 750 N N . LYS A 1 98 ? -10.703 -27.969 -10.969 1 98.69 98 LYS A N 1
ATOM 751 C CA . LYS A 1 98 ? -9.5 -28.516 -11.594 1 98.69 98 LYS A CA 1
ATOM 752 C C . LYS A 1 98 ? -8.367 -28.641 -10.586 1 98.69 98 LYS A C 1
ATOM 754 O O . LYS A 1 98 ? -7.645 -29.656 -10.578 1 98.69 98 LYS A O 1
ATOM 759 N N . ALA A 1 99 ? -8.195 -27.672 -9.727 1 98.31 99 ALA A N 1
ATOM 760 C CA . ALA A 1 99 ? -7.102 -27.609 -8.766 1 98.31 99 ALA A CA 1
ATOM 761 C C . ALA A 1 99 ? -7.254 -28.672 -7.688 1 98.31 99 ALA A C 1
ATOM 763 O O . ALA A 1 99 ? -6.262 -29.141 -7.125 1 98.31 99 ALA A O 1
ATOM 764 N N . GLU A 1 100 ? -8.531 -29.031 -7.379 1 97.69 100 GLU A N 1
ATOM 765 C CA . GLU A 1 100 ? -8.781 -30.109 -6.422 1 97.69 100 GLU A CA 1
ATOM 766 C C . GLU A 1 100 ? -8.32 -31.453 -6.973 1 97.69 100 GLU A C 1
ATOM 768 O O . GLU A 1 100 ? -7.914 -32.344 -6.207 1 97.69 100 GLU A O 1
ATOM 773 N N . LEU A 1 101 ? -8.289 -31.547 -8.305 1 98 101 LEU A N 1
ATOM 774 C CA . LEU A 1 101 ? -7.883 -32.781 -8.953 1 98 101 LEU A CA 1
ATOM 775 C C . LEU A 1 101 ? -6.367 -32.844 -9.133 1 98 101 LEU A C 1
ATOM 777 O O . LEU A 1 101 ? -5.77 -33.906 -9.125 1 98 101 LEU A O 1
ATOM 781 N N . SER A 1 102 ? -5.746 -31.734 -9.352 1 97.56 102 SER A N 1
ATOM 782 C CA . SER A 1 102 ? -4.309 -31.625 -9.578 1 97.56 102 SER A CA 1
ATOM 783 C C . SER A 1 102 ? -3.768 -30.281 -9.078 1 97.56 102 SER A C 1
ATOM 785 O O . SER A 1 102 ? -4.258 -29.219 -9.477 1 97.56 102 SER A O 1
ATOM 787 N N . PRO A 1 103 ? -2.715 -30.344 -8.266 1 95.94 103 PRO A N 1
ATOM 788 C CA . PRO A 1 103 ? -2.107 -29.078 -7.836 1 95.94 103 PRO A CA 1
ATOM 789 C C . PRO A 1 103 ? -1.456 -28.328 -8.984 1 95.94 103 PRO A C 1
ATOM 791 O O . PRO A 1 103 ? -1.092 -27.156 -8.836 1 95.94 103 PRO A O 1
ATOM 794 N N . ASP A 1 104 ? -1.304 -28.953 -10.133 1 96.5 104 ASP A N 1
ATOM 795 C CA . ASP A 1 104 ? -0.662 -28.328 -11.281 1 96.5 104 ASP A CA 1
ATOM 796 C C . ASP A 1 104 ? -1.695 -27.906 -12.32 1 96.5 104 ASP A C 1
ATOM 798 O O . ASP A 1 104 ? -1.378 -27.781 -13.508 1 96.5 104 ASP A O 1
ATOM 802 N N . ALA A 1 105 ? -2.953 -27.797 -11.859 1 98.25 105 ALA A N 1
ATOM 803 C CA . ALA A 1 105 ? -4.016 -27.359 -12.758 1 98.25 105 ALA A CA 1
ATOM 804 C C . ALA A 1 105 ? -3.715 -25.984 -13.336 1 98.25 105 ALA A C 1
ATOM 806 O O . ALA A 1 105 ? -3.043 -25.172 -12.695 1 98.25 105 ALA A O 1
ATOM 807 N N . GLU A 1 106 ? -4.207 -25.719 -14.562 1 98.69 106 GLU A N 1
ATOM 808 C CA . GLU A 1 106 ? -4.035 -24.438 -15.234 1 98.69 106 GLU A CA 1
ATOM 809 C C . GLU A 1 106 ? -5.363 -23.922 -15.773 1 98.69 106 GLU A C 1
ATOM 811 O O . GLU A 1 106 ? -6.215 -24.703 -16.203 1 98.69 106 GLU A O 1
ATOM 816 N N . ALA A 1 107 ? -5.605 -22.609 -15.688 1 98.94 107 ALA A N 1
ATOM 817 C CA . ALA A 1 107 ? -6.648 -21.984 -16.5 1 98.94 107 ALA A CA 1
ATOM 818 C C . ALA A 1 107 ? -6.301 -22.031 -17.984 1 98.94 107 ALA A C 1
ATOM 820 O O . ALA A 1 107 ? -5.199 -21.656 -18.375 1 98.94 107 ALA A O 1
ATOM 821 N N . THR A 1 108 ? -7.172 -22.5 -18.797 1 98.88 108 THR A N 1
ATOM 822 C CA . THR A 1 108 ? -6.992 -22.672 -20.234 1 98.88 108 THR A CA 1
ATOM 823 C C . THR A 1 108 ? -7.809 -21.641 -21 1 98.88 108 THR A C 1
ATOM 825 O O . THR A 1 108 ? -8.594 -20.891 -20.422 1 98.88 108 THR A O 1
ATOM 828 N N . VAL A 1 109 ? -7.539 -21.625 -22.344 1 98.94 109 VAL A N 1
ATOM 829 C CA . VAL A 1 109 ? -8.336 -20.766 -23.219 1 98.94 109 VAL A CA 1
ATOM 830 C C . VAL A 1 109 ? -9.812 -21.109 -23.062 1 98.94 109 VAL A C 1
ATOM 832 O O . VAL A 1 109 ? -10.664 -20.203 -23.047 1 98.94 109 VAL A O 1
ATOM 835 N N . GLU A 1 110 ? -10.164 -22.328 -22.922 1 98.88 110 GLU A N 1
ATOM 836 C CA . GLU A 1 110 ? -11.547 -22.781 -22.75 1 98.88 110 GLU A CA 1
ATOM 837 C C . GLU A 1 110 ? -12.172 -22.172 -21.484 1 98.88 110 GLU A C 1
ATOM 839 O O . GLU A 1 110 ? -13.352 -21.812 -21.484 1 98.88 110 GLU A O 1
ATOM 844 N N . ASP A 1 111 ? -11.422 -22.094 -20.391 1 98.94 111 ASP A N 1
ATOM 845 C CA . ASP A 1 111 ? -11.922 -21.5 -19.156 1 98.94 111 ASP A CA 1
ATOM 846 C C . ASP A 1 111 ? -12.266 -20.016 -19.359 1 98.94 111 ASP A C 1
ATOM 848 O O . ASP A 1 111 ? -13.266 -19.531 -18.828 1 98.94 111 ASP A O 1
ATOM 852 N N . LEU A 1 112 ? -11.359 -19.312 -20.109 1 98.94 112 LEU A N 1
ATOM 853 C CA . LEU A 1 112 ? -11.586 -17.906 -20.406 1 98.94 11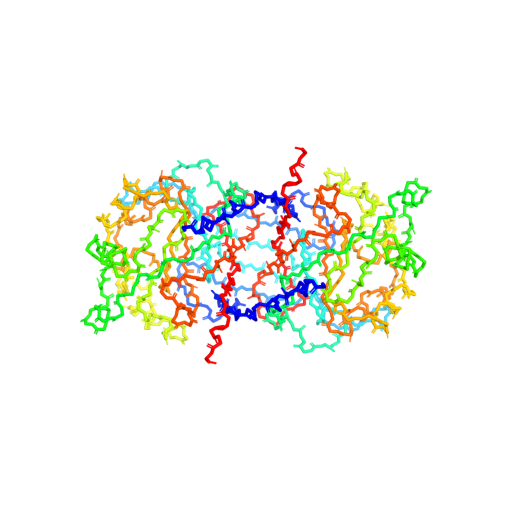2 LEU A CA 1
ATOM 854 C C . LEU A 1 112 ? -12.844 -17.719 -21.25 1 98.94 112 LEU A C 1
ATOM 856 O O . LEU A 1 112 ? -13.68 -16.875 -20.922 1 98.94 112 LEU A O 1
ATOM 860 N N . LEU A 1 113 ? -12.977 -18.531 -22.25 1 98.88 113 LEU A N 1
ATOM 861 C CA . LEU A 1 113 ? -14.133 -18.469 -23.125 1 98.88 113 LEU A CA 1
ATOM 862 C C . LEU A 1 113 ? -15.406 -18.844 -22.375 1 98.88 113 LEU A C 1
ATOM 864 O O . LEU A 1 113 ? -16.469 -18.25 -22.609 1 98.88 113 LEU A O 1
ATOM 868 N N . HIS A 1 114 ? -15.305 -19.828 -21.562 1 98.75 114 HIS A N 1
ATOM 869 C CA . HIS A 1 114 ? -16.453 -20.234 -20.766 1 98.75 114 HIS A CA 1
ATOM 870 C C . HIS A 1 114 ? -16.906 -19.094 -19.844 1 98.75 114 HIS A C 1
ATOM 872 O O . HIS A 1 114 ? -18.109 -18.891 -19.672 1 98.75 114 HIS A O 1
ATOM 878 N N . TRP A 1 115 ? -15.977 -18.375 -19.188 1 98.81 115 TRP A N 1
ATOM 879 C CA . TRP A 1 115 ? -16.328 -17.234 -18.359 1 98.81 115 TRP A CA 1
ATOM 880 C C . TRP A 1 115 ? -17.125 -16.203 -19.156 1 98.81 115 TRP A C 1
ATOM 882 O O . TRP A 1 115 ? -18.172 -15.734 -18.719 1 98.81 115 TRP A O 1
ATOM 892 N N . GLU A 1 116 ? -16.547 -15.875 -20.359 1 98.88 116 GLU A N 1
ATOM 893 C CA . GLU A 1 116 ? -17.234 -14.883 -21.188 1 98.88 116 GLU A CA 1
ATOM 894 C C . GLU A 1 116 ? -18.641 -15.359 -21.562 1 98.88 116 GLU A C 1
ATOM 896 O O . GLU A 1 116 ? -19.609 -14.602 -21.469 1 98.88 116 GLU A O 1
ATOM 901 N N . SER A 1 117 ? -18.75 -16.594 -21.953 1 98.56 117 SER A N 1
ATOM 902 C CA . SER A 1 117 ? -20.031 -17.125 -22.391 1 98.56 117 SER A CA 1
ATOM 903 C C . SER A 1 117 ? -21.031 -17.203 -21.234 1 98.56 117 SER A C 1
ATOM 905 O O . SER A 1 117 ? -22.203 -16.906 -21.406 1 98.56 117 SER A O 1
ATOM 907 N N . SER A 1 118 ? -20.625 -17.609 -20.078 1 98.25 118 SER A N 1
ATOM 908 C CA . SER A 1 118 ? -21.484 -17.797 -18.922 1 98.25 118 SER A CA 1
ATOM 909 C C . SER A 1 118 ? -21.938 -16.469 -18.328 1 98.25 118 SER A C 1
ATOM 911 O O . SER A 1 118 ? -23.031 -16.359 -17.781 1 98.25 118 SER A O 1
ATOM 913 N N . THR A 1 119 ? -21.141 -15.43 -18.375 1 98.19 119 THR A N 1
ATOM 914 C CA . THR A 1 119 ? -21.438 -14.148 -17.75 1 98.19 119 THR A CA 1
ATOM 915 C C . THR A 1 119 ? -22.062 -13.18 -18.766 1 98.19 119 THR A C 1
ATOM 917 O O . THR A 1 119 ? -22.688 -12.195 -18.391 1 98.19 119 THR A O 1
ATOM 920 N N . GLY A 1 120 ? -21.781 -13.375 -20.047 1 98.5 120 GLY A N 1
ATOM 921 C CA . GLY A 1 120 ? -22.172 -12.43 -21.078 1 98.5 120 GLY A CA 1
ATOM 922 C C . GLY A 1 120 ? -21.328 -11.172 -21.094 1 98.5 120 GLY A C 1
ATOM 923 O O . GLY A 1 120 ? -21.688 -10.18 -21.719 1 98.5 120 GLY A O 1
ATOM 924 N N . GLN A 1 121 ? -20.266 -11.219 -20.344 1 98.31 121 GLN A N 1
ATOM 925 C CA . GLN A 1 121 ? -19.344 -10.094 -20.266 1 98.31 121 GLN A CA 1
ATOM 926 C C . GLN A 1 121 ? -18.094 -10.344 -21.125 1 98.31 121 GLN A C 1
ATOM 928 O O . GLN A 1 121 ? -17.859 -11.469 -21.578 1 98.31 121 GLN A O 1
ATOM 933 N N . THR A 1 122 ? -17.391 -9.273 -21.438 1 98.62 122 THR A N 1
ATOM 934 C CA . THR A 1 122 ? -16.109 -9.359 -22.125 1 98.62 122 THR A CA 1
ATOM 935 C C . THR A 1 122 ? -14.961 -9.203 -21.125 1 98.62 122 THR A C 1
ATOM 937 O O . THR A 1 122 ? -15.102 -8.516 -20.109 1 98.62 122 THR A O 1
ATOM 940 N N . LEU A 1 123 ? -13.867 -9.836 -21.469 1 98.88 123 LEU A N 1
ATOM 941 C CA . LEU A 1 123 ? -12.68 -9.695 -20.625 1 98.88 123 LEU A CA 1
ATOM 942 C C . LEU A 1 123 ? -11.961 -8.383 -20.922 1 98.88 123 LEU A C 1
ATOM 944 O O . LEU A 1 123 ? -11.016 -8.023 -20.219 1 98.88 123 LEU A O 1
ATOM 948 N N . ASP A 1 124 ? -12.414 -7.613 -21.922 1 98.81 124 ASP A N 1
ATOM 949 C CA . ASP A 1 124 ? -11.797 -6.324 -22.219 1 98.81 124 ASP A CA 1
ATOM 950 C C . ASP A 1 124 ? -11.93 -5.375 -21.031 1 98.81 124 ASP A C 1
ATOM 952 O O . ASP A 1 124 ? -12.984 -5.293 -20.391 1 98.81 124 ASP A O 1
ATOM 956 N N . GLU A 1 125 ? -10.758 -4.742 -20.719 1 98.38 125 GLU A N 1
ATOM 957 C CA . GLU A 1 125 ? -10.703 -3.693 -19.703 1 98.38 125 GLU A CA 1
ATOM 958 C C . GLU A 1 125 ? -11.008 -4.246 -18.312 1 98.38 125 GLU A C 1
ATOM 960 O O . GLU A 1 125 ? -11.797 -3.664 -17.562 1 98.38 125 GLU A O 1
ATOM 965 N N . THR A 1 126 ? -10.531 -5.445 -18.031 1 98.88 126 THR A N 1
ATOM 966 C CA . THR A 1 126 ? -10.664 -6.07 -16.719 1 98.88 126 THR A CA 1
ATOM 967 C C . THR A 1 126 ? -9.297 -6.453 -16.156 1 98.88 126 THR A C 1
ATOM 969 O O . THR A 1 126 ? -8.289 -6.359 -16.859 1 98.88 126 THR A O 1
ATOM 972 N N . ILE A 1 127 ? -9.258 -6.766 -14.969 1 98.94 127 ILE A N 1
ATOM 973 C CA . ILE A 1 127 ? -8.219 -7.559 -14.336 1 98.94 127 ILE A CA 1
ATOM 974 C C . ILE A 1 127 ? -8.695 -9 -14.164 1 98.94 127 ILE A C 1
ATOM 976 O O . ILE A 1 127 ? -9.688 -9.25 -13.477 1 98.94 127 ILE A O 1
ATOM 980 N N . VAL A 1 128 ? -8.047 -9.883 -14.75 1 99 128 VAL A N 1
ATOM 981 C CA . VAL A 1 128 ? -8.453 -11.289 -14.766 1 99 128 VAL A CA 1
ATOM 982 C C . VAL A 1 128 ? -7.828 -12.016 -13.578 1 99 128 VAL A C 1
ATOM 984 O O . VAL A 1 128 ? -6.613 -12.227 -13.539 1 99 128 VAL A O 1
ATOM 987 N N . LEU A 1 129 ? -8.68 -12.453 -12.664 1 98.94 129 LEU A N 1
ATOM 988 C CA . LEU A 1 129 ? -8.227 -13.117 -11.445 1 98.94 129 LEU A CA 1
ATOM 989 C C . LEU A 1 129 ? -8.438 -14.625 -11.539 1 98.94 129 LEU A C 1
ATOM 991 O O . LEU A 1 129 ? -9.492 -15.086 -11.977 1 98.94 129 LEU A O 1
ATOM 995 N N . LEU A 1 130 ? -7.418 -15.305 -11.148 1 98.94 130 LEU A N 1
ATOM 996 C CA . LEU A 1 130 ? -7.504 -16.766 -11.047 1 98.94 130 LEU A CA 1
ATOM 997 C C . LEU A 1 130 ? -7.957 -17.188 -9.656 1 98.94 130 LEU A C 1
ATOM 999 O O . LEU A 1 130 ? -7.254 -16.938 -8.672 1 98.94 130 LEU A O 1
ATOM 1003 N N . LYS A 1 131 ? -9.125 -17.75 -9.633 1 98.88 131 LYS A N 1
ATOM 1004 C CA . LYS A 1 131 ? -9.594 -18.422 -8.422 1 98.88 131 LYS A CA 1
ATOM 1005 C C . LYS A 1 131 ? -9.289 -19.922 -8.477 1 98.88 131 LYS A C 1
ATOM 1007 O O . LYS A 1 131 ? -9.945 -20.672 -9.195 1 98.88 131 LYS A O 1
ATOM 1012 N N . CYS A 1 132 ? -8.328 -20.328 -7.656 1 98.75 132 CYS A N 1
ATOM 1013 C CA . CYS A 1 132 ? -7.898 -21.719 -7.711 1 98.75 132 CYS A CA 1
ATOM 1014 C C . CYS A 1 132 ? -8.055 -22.391 -6.352 1 98.75 132 CYS A C 1
ATOM 1016 O O . CYS A 1 132 ? -7.777 -23.578 -6.211 1 98.75 132 CYS A O 1
ATOM 1018 N N . GLY A 1 133 ? -8.516 -21.656 -5.336 1 98.5 133 GLY A N 1
ATOM 1019 C CA . GLY A 1 133 ? -8.75 -22.219 -4.012 1 98.5 133 GLY A CA 1
ATOM 1020 C C . GLY A 1 133 ? -7.496 -22.297 -3.166 1 98.5 133 GLY A C 1
ATOM 1021 O O . GLY A 1 133 ? -7.5 -22.891 -2.09 1 98.5 133 GLY A O 1
ATOM 1022 N N . TRP A 1 134 ? -6.465 -21.688 -3.568 1 98.38 134 TRP A N 1
ATOM 1023 C CA . TRP A 1 134 ? -5.164 -21.859 -2.928 1 98.38 134 TRP A CA 1
ATOM 1024 C C . TRP A 1 134 ? -5.047 -20.969 -1.691 1 98.38 134 TRP A C 1
ATOM 1026 O O . TRP A 1 134 ? -4.184 -21.203 -0.842 1 98.38 134 TRP A O 1
ATOM 1036 N N . GLY A 1 135 ? -5.895 -19.938 -1.618 1 97.88 135 GLY A N 1
ATOM 1037 C CA . GLY A 1 135 ? -5.879 -19.031 -0.471 1 97.88 135 GLY A CA 1
ATOM 1038 C C . GLY A 1 135 ? -5.977 -19.766 0.855 1 97.88 135 GLY A C 1
ATOM 1039 O O . GLY A 1 135 ? -5.457 -19.297 1.869 1 97.88 135 GLY A O 1
ATOM 1040 N N . LYS A 1 136 ? -6.629 -20.922 0.875 1 97.38 136 LYS A N 1
ATOM 1041 C CA . LYS A 1 136 ? -6.84 -21.672 2.107 1 97.38 136 LYS A CA 1
ATOM 1042 C C . LYS A 1 136 ? -5.52 -22.172 2.682 1 97.38 136 LYS A C 1
ATOM 1044 O O . LYS A 1 136 ? -5.445 -22.547 3.855 1 97.38 136 LYS A O 1
ATOM 1049 N N . TYR A 1 137 ? -4.461 -22.188 1.901 1 97.06 137 TYR A N 1
ATOM 1050 C CA . TYR A 1 137 ? -3.176 -22.734 2.33 1 97.06 137 TYR A CA 1
ATOM 1051 C C . TYR A 1 137 ? -2.248 -21.625 2.801 1 97.06 137 TYR A C 1
ATOM 1053 O O . TYR A 1 137 ? -1.108 -21.875 3.195 1 97.06 137 TYR A O 1
ATOM 1061 N N . TRP A 1 138 ? -2.604 -20.328 2.859 1 97.56 138 TRP A N 1
ATOM 1062 C CA . TRP A 1 138 ? -1.754 -19.172 3.123 1 97.56 138 TRP A CA 1
ATOM 1063 C C . TRP A 1 138 ? -0.997 -19.344 4.438 1 97.56 138 TRP A C 1
ATOM 1065 O O . TRP A 1 138 ? 0.171 -18.969 4.539 1 97.56 138 TRP A O 1
ATOM 1075 N N . THR A 1 139 ? -1.559 -19.984 5.426 1 96.12 139 THR A N 1
ATOM 1076 C CA . THR A 1 139 ? -0.944 -20.062 6.746 1 96.12 139 THR A CA 1
ATOM 1077 C C . THR A 1 139 ? -0.078 -21.328 6.859 1 96.12 139 THR A C 1
ATOM 1079 O O . THR A 1 139 ? 0.4 -21.656 7.941 1 96.12 139 THR A O 1
ATOM 1082 N N . ASN A 1 140 ? 0.044 -22.047 5.785 1 94.44 140 ASN A N 1
ATOM 1083 C CA . ASN A 1 140 ? 0.887 -23.234 5.676 1 94.44 140 ASN A CA 1
ATOM 1084 C C . ASN A 1 140 ? 1.818 -23.156 4.469 1 94.44 140 ASN A C 1
ATOM 1086 O O . ASN A 1 140 ? 1.472 -23.609 3.379 1 94.44 140 ASN A O 1
ATOM 1090 N N . GLN A 1 141 ? 3.037 -22.719 4.715 1 92.19 141 GLN A N 1
ATOM 1091 C CA . GLN A 1 141 ? 3.988 -22.422 3.65 1 92.19 141 GLN A CA 1
ATOM 1092 C C . GLN A 1 141 ? 4.234 -23.641 2.773 1 92.19 141 GLN A C 1
ATOM 1094 O O . GLN A 1 141 ? 4.27 -23.547 1.545 1 92.19 141 GLN A O 1
ATOM 1099 N N . THR A 1 142 ? 4.43 -24.797 3.404 1 91.94 142 THR A N 1
ATOM 1100 C CA . THR A 1 142 ? 4.695 -26.031 2.658 1 91.94 142 THR A CA 1
ATOM 1101 C C . THR A 1 142 ? 3.541 -26.344 1.712 1 91.94 142 THR A C 1
ATOM 1103 O O . THR A 1 142 ? 3.758 -26.641 0.536 1 91.94 142 THR A O 1
ATOM 1106 N N . ALA A 1 143 ? 2.295 -26.266 2.248 1 93.19 143 ALA A N 1
ATOM 1107 C CA . ALA A 1 143 ? 1.113 -26.531 1.432 1 93.19 143 ALA A CA 1
ATOM 1108 C C . ALA A 1 143 ? 0.93 -25.453 0.366 1 93.19 143 ALA A C 1
ATOM 1110 O O . ALA A 1 143 ? 0.533 -25.75 -0.764 1 93.19 143 ALA A O 1
ATOM 1111 N N . PHE A 1 144 ? 1.282 -24.25 0.704 1 95.75 144 PHE A N 1
ATOM 1112 C CA . PHE A 1 144 ? 1.081 -23.109 -0.187 1 95.75 144 PHE A CA 1
ATOM 1113 C C . PHE A 1 144 ? 2.031 -23.188 -1.377 1 95.75 144 PHE A C 1
ATOM 1115 O O . PHE A 1 144 ? 1.628 -22.938 -2.516 1 95.75 144 PHE A O 1
ATOM 1122 N N . ILE A 1 145 ? 3.223 -23.547 -1.123 1 92.69 145 ILE A N 1
ATOM 1123 C CA . ILE A 1 145 ? 4.254 -23.578 -2.154 1 92.69 145 ILE A CA 1
ATOM 1124 C C . ILE A 1 145 ? 4.262 -24.938 -2.832 1 92.69 145 ILE A C 1
ATOM 1126 O O . ILE A 1 145 ? 4.629 -25.062 -4.004 1 92.69 145 ILE A O 1
ATOM 1130 N N . GLY A 1 146 ? 3.807 -25.984 -2.109 1 89.31 146 GLY A N 1
ATOM 1131 C CA . GLY A 1 146 ? 3.709 -27.312 -2.668 1 89.31 146 GLY A CA 1
ATOM 1132 C C . GLY A 1 146 ? 5.02 -28.078 -2.615 1 89.31 146 GLY A C 1
ATOM 1133 O O . GLY A 1 146 ? 5.289 -28.922 -3.482 1 89.31 146 GLY A O 1
ATOM 1134 N N . THR A 1 147 ? 5.934 -27.578 -1.841 1 83.31 147 THR A N 1
ATOM 1135 C CA . THR A 1 147 ? 7.172 -28.328 -1.657 1 83.31 147 THR A CA 1
ATOM 1136 C C . THR A 1 147 ? 7.758 -28.062 -0.271 1 83.31 147 THR A C 1
ATOM 1138 O O . THR A 1 147 ? 7.543 -27 0.313 1 83.31 147 THR A O 1
ATOM 1141 N N . SER A 1 148 ? 8.289 -29.109 0.33 1 69.69 148 SER A N 1
ATOM 1142 C CA . SER A 1 148 ? 8.93 -28.984 1.637 1 69.69 148 SER A CA 1
ATOM 1143 C C . SER A 1 148 ? 10.359 -28.484 1.508 1 69.69 148 SER A C 1
ATOM 1145 O O . SER A 1 148 ? 10.898 -27.875 2.439 1 69.69 148 SER A O 1
ATOM 1147 N N . GLU A 1 149 ? 10.859 -28.766 0.406 1 60.69 149 GLU A N 1
ATOM 1148 C CA . GLU A 1 149 ? 12.32 -28.766 0.327 1 60.69 149 GLU A CA 1
ATOM 1149 C C . GLU A 1 149 ? 12.852 -27.422 -0.139 1 60.69 149 GLU A C 1
ATOM 1151 O O . GLU A 1 149 ? 14.023 -27.281 -0.476 1 60.69 149 GLU A O 1
ATOM 1156 N N . GLY A 1 150 ? 12.227 -26.469 0.19 1 63.31 150 GLY A N 1
ATOM 1157 C CA . GLY A 1 150 ? 12.828 -25.188 -0.148 1 63.31 150 GLY A CA 1
ATOM 1158 C C . GLY A 1 150 ? 13.227 -25.078 -1.608 1 63.31 150 GLY A C 1
ATOM 1159 O O . GLY A 1 150 ? 13.781 -24.062 -2.035 1 63.31 150 GLY A O 1
ATOM 1160 N N . ASP A 1 151 ? 13.172 -26.172 -2.342 1 71.62 151 ASP A N 1
ATOM 1161 C CA . ASP A 1 151 ? 13.531 -26.156 -3.756 1 71.62 151 ASP A CA 1
ATOM 1162 C C . ASP A 1 151 ? 12.367 -25.641 -4.609 1 71.62 151 ASP A C 1
ATOM 1164 O O . ASP A 1 151 ? 11.383 -26.359 -4.801 1 71.62 151 ASP A O 1
ATOM 1168 N N . VAL A 1 152 ? 12.516 -24.422 -5.141 1 73.56 152 VAL A N 1
ATOM 1169 C CA . VAL A 1 152 ? 11.508 -23.766 -5.957 1 73.56 152 VAL A CA 1
ATOM 1170 C C . VAL A 1 152 ? 11.164 -24.625 -7.164 1 73.56 152 VAL A C 1
ATOM 1172 O O . VAL A 1 152 ? 10.039 -24.578 -7.668 1 73.56 152 VAL A O 1
ATOM 1175 N N . ASN A 1 153 ? 12.086 -25.484 -7.527 1 76.06 153 ASN A N 1
ATOM 1176 C CA . ASN A 1 153 ? 11.883 -26.328 -8.703 1 76.06 153 ASN A CA 1
ATOM 1177 C C . ASN A 1 153 ? 10.961 -27.5 -8.398 1 76.06 153 ASN A C 1
ATOM 1179 O O . ASN A 1 153 ? 10.547 -28.219 -9.305 1 76.06 153 ASN A O 1
ATOM 1183 N N . GLN A 1 154 ? 10.594 -27.656 -7.172 1 85.25 154 GLN A N 1
ATOM 1184 C CA . GLN A 1 154 ? 9.727 -28.75 -6.758 1 85.25 154 GLN A CA 1
ATOM 1185 C C . GLN A 1 154 ? 8.359 -28.234 -6.309 1 85.25 154 GLN A C 1
ATOM 1187 O O . GLN A 1 154 ? 7.582 -28.969 -5.699 1 85.25 154 GLN A O 1
ATOM 1192 N N . ALA A 1 155 ? 8.156 -27.016 -6.652 1 92.12 155 ALA A N 1
ATOM 1193 C CA . ALA A 1 155 ? 6.906 -26.391 -6.23 1 92.12 155 ALA A CA 1
ATOM 1194 C C . ALA A 1 155 ? 5.738 -26.875 -7.082 1 92.12 155 ALA A C 1
ATOM 1196 O O . ALA A 1 155 ? 5.91 -27.219 -8.258 1 92.12 155 ALA A O 1
ATOM 1197 N N . HIS A 1 156 ? 4.562 -27.016 -6.43 1 95.12 156 HIS A N 1
ATOM 1198 C CA . HIS A 1 156 ? 3.332 -27.391 -7.113 1 95.12 156 HIS A CA 1
ATOM 1199 C C . HIS A 1 156 ? 2.166 -26.516 -6.688 1 95.12 156 HIS A C 1
ATOM 1201 O O . HIS A 1 156 ? 1.759 -26.531 -5.523 1 95.12 156 HIS A O 1
ATOM 1207 N N . PHE A 1 157 ? 1.64 -25.766 -7.531 1 96.94 157 PHE A N 1
ATOM 1208 C CA . PHE A 1 157 ? 0.446 -24.953 -7.363 1 96.94 157 PHE A CA 1
ATOM 1209 C C . PHE A 1 157 ? -0.143 -24.562 -8.711 1 96.94 157 PHE A C 1
ATOM 1211 O O . PHE A 1 157 ? 0.543 -24.625 -9.734 1 96.94 157 PHE A O 1
ATOM 1218 N N . PRO A 1 158 ? -1.448 -24.234 -8.789 1 98.38 158 PRO A N 1
ATOM 1219 C CA . PRO A 1 158 ? -2.107 -23.906 -10.055 1 98.38 158 PRO A CA 1
ATOM 1220 C C . PRO A 1 158 ? -1.667 -22.562 -10.625 1 98.38 158 PRO A C 1
ATOM 1222 O O . PRO A 1 158 ? -1.068 -21.75 -9.914 1 98.38 158 PRO A O 1
ATOM 1225 N N . GLY A 1 159 ? -1.851 -22.344 -11.906 1 98.69 159 GLY A N 1
ATOM 1226 C CA . GLY A 1 159 ? -1.588 -21.094 -12.594 1 98.69 159 GLY A CA 1
ATOM 1227 C C . GLY A 1 159 ? -2.359 -20.953 -13.898 1 98.69 159 GLY A C 1
ATOM 1228 O O . GLY A 1 159 ? -3.357 -21.641 -14.109 1 98.69 159 GLY A O 1
ATOM 1229 N N . PHE A 1 160 ? -2.037 -19.938 -14.664 1 98.88 160 PHE A N 1
ATOM 1230 C CA . PHE A 1 160 ? -2.506 -19.828 -16.031 1 98.88 160 PHE A CA 1
ATOM 1231 C C . PHE A 1 160 ? -1.646 -20.672 -16.969 1 98.88 160 PHE A C 1
ATOM 1233 O O . PHE A 1 160 ? -0.445 -20.828 -16.75 1 98.88 160 PHE A O 1
ATOM 1240 N N . SER A 1 161 ? -2.26 -21.203 -18.016 1 98.75 161 SER A N 1
ATOM 1241 C CA . SER A 1 161 ? -1.441 -21.812 -19.062 1 98.75 161 SER A CA 1
ATOM 1242 C C . SER A 1 161 ? -0.808 -20.75 -19.953 1 98.75 161 SER A C 1
ATOM 1244 O O . SER A 1 161 ? -1.338 -19.641 -20.078 1 98.75 161 SER A O 1
ATOM 1246 N N . GLY A 1 162 ? 0.365 -21.094 -20.547 1 98.56 162 GLY A N 1
ATOM 1247 C CA . GLY A 1 162 ? 0.965 -20.219 -21.516 1 98.56 162 GLY A CA 1
ATOM 1248 C C . GLY A 1 162 ? 0.031 -19.875 -22.672 1 98.56 162 GLY A C 1
ATOM 1249 O O . GLY A 1 162 ? 0.001 -18.734 -23.141 1 98.56 162 GLY A O 1
ATOM 1250 N N . GLU A 1 163 ? -0.747 -20.844 -23.109 1 98.75 163 GLU A N 1
ATOM 1251 C CA . GLU A 1 163 ? -1.711 -20.641 -24.188 1 98.75 163 GLU A CA 1
ATOM 1252 C C . GLU A 1 163 ? -2.793 -19.641 -23.781 1 98.75 163 GLU A C 1
ATOM 1254 O O . GLU A 1 163 ? -3.205 -18.812 -24.578 1 98.75 163 GLU A O 1
ATOM 1259 N N . ALA A 1 164 ? -3.256 -19.75 -22.562 1 98.94 164 ALA A N 1
ATOM 1260 C CA . ALA A 1 164 ? -4.266 -18.812 -22.078 1 98.94 164 ALA A CA 1
ATOM 1261 C C . ALA A 1 164 ? -3.721 -17.391 -22.031 1 98.94 164 ALA A C 1
ATOM 1263 O O . ALA A 1 164 ? -4.41 -16.438 -22.406 1 98.94 164 ALA A O 1
ATOM 1264 N N . ALA A 1 165 ? -2.467 -17.25 -21.531 1 98.88 165 ALA A N 1
ATOM 1265 C CA . ALA A 1 165 ? -1.832 -15.938 -21.484 1 98.88 165 ALA A CA 1
ATOM 1266 C C . ALA A 1 165 ? -1.714 -15.344 -22.891 1 98.88 165 ALA A C 1
ATOM 1268 O O . ALA A 1 165 ? -2.055 -14.18 -23.109 1 98.88 165 ALA A O 1
ATOM 1269 N N . THR A 1 166 ? -1.264 -16.156 -23.781 1 98.88 166 THR A N 1
ATOM 1270 C CA . THR A 1 166 ? -1.123 -15.711 -25.172 1 98.88 166 THR A CA 1
ATOM 1271 C C . THR A 1 166 ? -2.477 -15.312 -25.75 1 98.88 166 THR A C 1
ATOM 1273 O O . THR A 1 166 ? -2.598 -14.273 -26.406 1 98.88 166 THR A O 1
ATOM 1276 N N . TRP A 1 167 ? -3.436 -16.125 -25.531 1 98.94 167 TRP A N 1
ATOM 1277 C CA . TRP A 1 167 ? -4.777 -15.844 -26.031 1 98.94 167 TRP A CA 1
ATOM 1278 C C . TRP A 1 167 ? -5.289 -14.516 -25.484 1 98.94 167 TRP A C 1
ATOM 1280 O O . TRP A 1 167 ? -5.883 -13.719 -26.203 1 98.94 167 TRP A O 1
ATOM 1290 N N . LEU A 1 168 ? -5.141 -14.258 -24.188 1 98.94 168 LEU A N 1
ATOM 1291 C CA . LEU A 1 168 ? -5.598 -13.023 -23.562 1 98.94 168 LEU A CA 1
ATOM 1292 C C . LEU A 1 168 ? -5 -11.805 -24.25 1 98.94 168 LEU A C 1
ATOM 1294 O O . LEU A 1 168 ? -5.723 -10.875 -24.609 1 98.94 168 LEU A O 1
ATOM 1298 N N . VAL A 1 169 ? -3.615 -11.805 -24.5 1 98.75 169 VAL A N 1
ATOM 1299 C CA . VAL A 1 169 ? -2.947 -10.602 -25 1 98.75 169 VAL A CA 1
ATOM 1300 C C . VAL A 1 169 ? -3.232 -10.43 -26.484 1 98.75 169 VAL A C 1
ATOM 1302 O O . VAL A 1 169 ? -3.152 -9.32 -27.016 1 98.75 169 VAL A O 1
ATOM 1305 N N . GLU A 1 170 ? -3.627 -11.539 -27.156 1 98.81 170 GLU A N 1
ATOM 1306 C CA . GLU A 1 170 ? -3.893 -11.469 -28.578 1 98.81 170 GLU A CA 1
ATOM 1307 C C . GLU A 1 170 ? -5.352 -11.109 -28.859 1 98.81 170 GLU A C 1
ATOM 1309 O O . GLU A 1 170 ? -5.668 -10.539 -29.906 1 98.81 170 GLU A O 1
ATOM 1314 N N . ASN A 1 171 ? -6.223 -11.391 -27.953 1 98.88 171 ASN A N 1
ATOM 1315 C CA . ASN A 1 171 ? -7.641 -11.32 -28.297 1 98.88 171 ASN A CA 1
ATOM 1316 C C . ASN A 1 171 ? -8.383 -10.336 -27.391 1 98.88 171 ASN A C 1
ATOM 1318 O O . ASN A 1 171 ? -9.523 -9.969 -27.672 1 98.88 171 ASN A O 1
ATOM 1322 N N . ARG A 1 172 ? -7.805 -9.938 -26.312 1 98.88 172 ARG A N 1
ATOM 1323 C CA . ARG A 1 172 ? -8.469 -9.039 -25.375 1 98.88 172 ARG A CA 1
ATOM 1324 C C . ARG A 1 172 ? -7.531 -7.914 -24.938 1 98.88 172 ARG A C 1
ATOM 1326 O O . ARG A 1 172 ? -6.309 -8.031 -25.047 1 98.88 172 ARG A O 1
ATOM 1333 N N . ASN A 1 173 ? -8.102 -6.805 -24.453 1 98.69 173 ASN A N 1
ATOM 1334 C CA . ASN A 1 173 ? -7.379 -5.66 -23.906 1 98.69 173 ASN A CA 1
ATOM 1335 C C . ASN A 1 173 ? -7.512 -5.59 -22.375 1 98.69 173 ASN A C 1
ATOM 1337 O O . ASN A 1 173 ? -8.086 -4.641 -21.844 1 98.69 173 ASN A O 1
ATOM 1341 N N . ILE A 1 174 ? -6.926 -6.523 -21.719 1 98.88 174 ILE A N 1
ATOM 1342 C CA . ILE A 1 174 ? -6.992 -6.578 -20.266 1 98.88 174 ILE A CA 1
ATOM 1343 C C . ILE A 1 174 ? -5.926 -5.664 -19.672 1 98.88 174 ILE A C 1
ATOM 1345 O O . ILE A 1 174 ? -5.035 -5.191 -20.375 1 98.88 174 ILE A O 1
ATOM 1349 N N . TYR A 1 175 ? -6.023 -5.355 -18.375 1 98.75 175 TYR A N 1
ATOM 1350 C CA . TYR A 1 175 ? -5.047 -4.5 -17.719 1 98.75 175 TYR A CA 1
ATOM 1351 C C . TYR A 1 175 ? -4.004 -5.328 -16.969 1 98.75 175 TYR A C 1
ATOM 1353 O O . TYR A 1 175 ? -2.893 -4.855 -16.719 1 98.75 175 TYR A O 1
ATOM 1361 N N . GLY A 1 176 ? -4.375 -6.555 -16.562 1 98.75 176 GLY A N 1
ATOM 1362 C CA . GLY A 1 176 ? -3.488 -7.441 -15.82 1 98.75 176 GLY A CA 1
ATOM 1363 C C . GLY A 1 176 ? -4.141 -8.758 -15.445 1 98.75 176 GLY A C 1
ATOM 1364 O O . GLY A 1 176 ? -5.32 -8.969 -15.719 1 98.75 176 GLY A O 1
ATOM 1365 N N . VAL A 1 177 ? -3.309 -9.656 -14.867 1 98.94 177 VAL A N 1
ATOM 1366 C CA . VAL A 1 177 ? -3.799 -10.914 -14.32 1 98.94 177 VAL A CA 1
ATOM 1367 C C . VAL A 1 177 ? -3.43 -11.008 -12.836 1 98.94 177 VAL A C 1
ATOM 1369 O O . VAL A 1 177 ? -2.51 -10.328 -12.375 1 98.94 177 VAL A O 1
ATOM 1372 N N . GLY A 1 178 ? -4.191 -11.758 -12.094 1 98.94 178 GLY A N 1
ATOM 1373 C CA . GLY A 1 178 ? -3.918 -12 -10.68 1 98.94 178 GLY A CA 1
ATOM 1374 C C . GLY A 1 178 ? -4.211 -13.43 -10.258 1 98.94 178 GLY A C 1
ATOM 1375 O O . GLY A 1 178 ? -4.941 -14.148 -10.945 1 98.94 178 GLY A O 1
ATOM 1376 N N . THR A 1 179 ? -3.598 -13.852 -9.141 1 98.94 179 THR A N 1
ATOM 1377 C CA . THR A 1 179 ? -3.791 -15.211 -8.648 1 98.94 179 THR A CA 1
ATOM 1378 C C . THR A 1 179 ? -3.766 -15.242 -7.121 1 98.94 179 THR A C 1
ATOM 1380 O O . THR A 1 179 ? -3.111 -14.406 -6.488 1 98.94 179 THR A O 1
ATOM 1383 N N . GLU A 1 180 ? -4.426 -16.266 -6.594 1 98.44 180 GLU A N 1
ATOM 1384 C CA . GLU A 1 180 ? -4.324 -16.609 -5.18 1 98.44 180 GLU A CA 1
ATOM 1385 C C . GLU A 1 180 ? -2.967 -17.234 -4.855 1 98.44 180 GLU A C 1
ATOM 1387 O O . GLU A 1 180 ? -2.51 -17.172 -3.713 1 98.44 180 GLU A O 1
ATOM 1392 N N . ALA A 1 181 ? -2.35 -17.797 -5.797 1 98.12 181 ALA A N 1
ATOM 1393 C CA . ALA A 1 181 ? -1.115 -18.562 -5.598 1 98.12 181 ALA A CA 1
ATOM 1394 C C . ALA A 1 181 ? 0.1 -17.641 -5.617 1 98.12 181 ALA A C 1
ATOM 1396 O O . ALA A 1 181 ? -0.029 -16.438 -5.859 1 98.12 181 ALA A O 1
ATOM 1397 N N . ILE A 1 182 ? 1.298 -18.172 -5.355 1 96.56 182 ILE A N 1
ATOM 1398 C CA . ILE A 1 182 ? 2.52 -17.406 -5.168 1 96.56 182 ILE A CA 1
ATOM 1399 C C . ILE A 1 182 ? 3.053 -16.938 -6.523 1 96.56 182 ILE A C 1
ATOM 1401 O O . ILE A 1 182 ? 3.881 -16.031 -6.594 1 96.56 182 ILE A O 1
ATOM 1405 N N . SER A 1 183 ? 2.547 -17.5 -7.598 1 96.44 183 SER A N 1
ATOM 1406 C CA . SER A 1 183 ? 2.896 -17.172 -8.977 1 96.44 183 SER A CA 1
ATOM 1407 C C . SER A 1 183 ? 1.739 -17.453 -9.922 1 96.44 183 SER A C 1
ATOM 1409 O O . SER A 1 183 ? 0.969 -18.391 -9.703 1 96.44 183 SER A O 1
ATOM 1411 N N . PHE A 1 184 ? 1.617 -16.609 -10.984 1 97 184 PHE A N 1
ATOM 1412 C CA . PHE A 1 184 ? 0.54 -16.875 -11.93 1 97 184 PHE A CA 1
ATOM 1413 C C . PHE A 1 184 ? 0.996 -17.859 -13 1 97 184 PHE A C 1
ATOM 1415 O O . PHE A 1 184 ? 0.209 -18.25 -13.867 1 97 184 PHE A O 1
ATOM 1422 N N . ASP A 1 185 ? 2.293 -18.312 -13.016 1 97 185 ASP A N 1
ATOM 1423 C CA . ASP A 1 185 ? 2.713 -19.562 -13.656 1 97 185 ASP A CA 1
ATOM 1424 C C . ASP A 1 185 ? 2.447 -20.766 -12.75 1 97 185 ASP A C 1
ATOM 1426 O O . ASP A 1 185 ? 2.434 -20.625 -11.523 1 97 185 ASP A O 1
ATOM 1430 N N . ARG A 1 186 ? 2.252 -21.891 -13.383 1 95.81 186 ARG A N 1
ATOM 1431 C CA . ARG A 1 186 ? 2.152 -23.109 -12.594 1 95.81 186 ARG A CA 1
ATOM 1432 C C . ARG A 1 186 ? 3.449 -23.375 -11.836 1 95.81 186 ARG A C 1
ATOM 1434 O O . ARG A 1 186 ? 4.523 -22.953 -12.266 1 95.81 186 ARG A O 1
ATOM 1441 N N . GLY A 1 187 ? 3.354 -24.109 -10.719 1 93.94 187 GLY A N 1
ATOM 1442 C CA . GLY A 1 187 ? 4.434 -24.266 -9.758 1 93.94 187 GLY A CA 1
ATOM 1443 C C . GLY A 1 187 ? 5.668 -24.922 -10.344 1 93.94 187 GLY A C 1
ATOM 1444 O O . GLY A 1 187 ? 6.793 -24.609 -9.945 1 93.94 187 GLY A O 1
ATOM 1445 N N . ASP A 1 188 ? 5.504 -25.797 -11.258 1 90.56 188 ASP A N 1
ATOM 1446 C CA . ASP A 1 188 ? 6.656 -26.531 -11.773 1 90.56 188 ASP A CA 1
ATOM 1447 C C . ASP A 1 188 ? 7.195 -25.891 -13.047 1 90.56 188 ASP A C 1
ATOM 1449 O O . ASP A 1 188 ? 8.008 -26.484 -13.758 1 90.56 188 ASP A O 1
ATOM 1453 N N . SER A 1 189 ? 6.688 -24.688 -13.328 1 90.06 189 SER A N 1
ATOM 1454 C CA . SER A 1 189 ? 7.215 -23.953 -14.477 1 90.06 189 SER A CA 1
ATOM 1455 C C . SER A 1 189 ? 8.672 -23.562 -14.266 1 90.06 189 SER A C 1
ATOM 1457 O O . SER A 1 189 ? 9.047 -23.156 -13.164 1 90.06 189 SER A O 1
ATOM 1459 N N . ARG A 1 190 ? 9.461 -23.578 -15.359 1 87 190 ARG A N 1
ATOM 1460 C CA . ARG A 1 190 ? 10.875 -23.25 -15.25 1 87 190 ARG A CA 1
ATOM 1461 C C . ARG A 1 190 ? 11.242 -22.078 -16.156 1 87 190 ARG A C 1
ATOM 1463 O O . ARG A 1 190 ? 12.297 -21.469 -16 1 87 190 ARG A O 1
ATOM 1470 N N . ASP A 1 191 ? 10.383 -21.781 -17.078 1 90.5 191 ASP A N 1
ATOM 1471 C CA . ASP A 1 191 ? 10.688 -20.703 -18 1 90.5 191 ASP A CA 1
ATOM 1472 C C . ASP A 1 191 ? 9.648 -19.594 -17.922 1 90.5 191 ASP A C 1
ATOM 1474 O O . ASP A 1 191 ? 9.664 -18.656 -18.719 1 90.5 191 ASP A O 1
ATOM 1478 N N . TYR A 1 192 ? 8.688 -19.703 -17.062 1 94.88 192 TYR A N 1
ATOM 1479 C CA . TYR A 1 192 ? 7.738 -18.656 -16.688 1 94.88 192 TYR A CA 1
ATOM 1480 C C . TYR A 1 192 ? 7.082 -18.047 -17.922 1 94.88 192 TYR A C 1
ATOM 1482 O O . TYR A 1 192 ? 7.086 -16.828 -18.094 1 94.88 192 TYR A O 1
ATOM 1490 N N . PRO A 1 193 ? 6.426 -18.859 -18.797 1 96.06 193 PRO A N 1
ATOM 1491 C CA . PRO A 1 193 ? 5.844 -18.344 -20.031 1 96.06 193 PRO A CA 1
ATOM 1492 C C . PRO A 1 193 ? 4.727 -17.328 -19.797 1 96.06 193 PRO A C 1
ATOM 1494 O O . PRO A 1 193 ? 4.551 -16.391 -20.578 1 96.06 193 PRO A O 1
ATOM 1497 N N . VAL A 1 194 ? 4.004 -17.453 -18.688 1 98.19 194 VAL A N 1
ATOM 1498 C CA . VAL A 1 194 ? 2.906 -16.531 -18.406 1 98.19 194 VAL A CA 1
ATOM 1499 C C . VAL A 1 194 ? 3.463 -15.172 -18 1 98.19 194 VAL A C 1
ATOM 1501 O O . VAL A 1 194 ? 3.029 -14.141 -18.516 1 98.19 194 VAL A O 1
ATOM 1504 N N . HIS A 1 195 ? 4.453 -15.172 -17.094 1 98.06 195 HIS A N 1
ATOM 1505 C CA . HIS A 1 195 ? 5.125 -13.93 -16.75 1 98.06 195 HIS A CA 1
ATOM 1506 C C . HIS A 1 195 ? 5.641 -13.219 -18 1 98.06 195 HIS A C 1
ATOM 1508 O O . HIS A 1 195 ? 5.367 -12.031 -18.203 1 98.06 195 HIS A O 1
ATOM 1514 N N . ARG A 1 196 ? 6.375 -13.961 -18.797 1 97.19 196 ARG A N 1
ATOM 1515 C CA . ARG A 1 196 ? 7.02 -13.383 -19.969 1 97.19 196 ARG A CA 1
ATOM 1516 C C . ARG A 1 196 ? 5.984 -12.805 -20.938 1 97.19 196 ARG A C 1
ATOM 1518 O O . ARG A 1 196 ? 6.172 -11.719 -21.484 1 97.19 196 ARG A O 1
ATOM 1525 N N . THR A 1 197 ? 4.883 -13.477 -21.156 1 97.94 197 THR A N 1
ATOM 1526 C CA . THR A 1 197 ? 3.865 -13.047 -22.094 1 97.94 197 THR A CA 1
ATOM 1527 C C . THR A 1 197 ? 3.092 -11.852 -21.547 1 97.94 197 THR A C 1
ATOM 1529 O O . THR A 1 197 ? 2.994 -10.812 -22.219 1 97.94 197 THR A O 1
ATOM 1532 N N . ILE A 1 198 ? 2.574 -11.922 -20.344 1 98.5 198 ILE A N 1
ATOM 1533 C CA . ILE A 1 198 ? 1.713 -10.898 -19.766 1 98.5 198 ILE A CA 1
ATOM 1534 C C . ILE A 1 198 ? 2.51 -9.617 -19.562 1 98.5 198 ILE A C 1
ATOM 1536 O O . ILE A 1 198 ? 2.111 -8.547 -20.031 1 98.5 198 ILE A O 1
ATOM 1540 N N . LEU A 1 199 ? 3.643 -9.758 -18.875 1 98.5 199 LEU A N 1
ATOM 1541 C CA . LEU A 1 199 ? 4.453 -8.586 -18.562 1 98.5 199 LEU A CA 1
ATOM 1542 C C . LEU A 1 199 ? 5.105 -8.031 -19.828 1 98.5 199 LEU A C 1
ATOM 1544 O O . LEU A 1 199 ? 5.238 -6.816 -19.984 1 98.5 199 LEU A O 1
ATOM 1548 N N . GLY A 1 200 ? 5.496 -8.898 -20.719 1 97.44 200 GLY A N 1
ATOM 1549 C CA . GLY A 1 200 ? 6.094 -8.492 -21.969 1 97.44 200 GLY A CA 1
ATOM 1550 C C . GLY A 1 200 ? 5.168 -7.645 -22.828 1 97.44 200 GLY A C 1
ATOM 1551 O O . GLY A 1 200 ? 5.625 -6.895 -23.688 1 97.44 200 GLY A O 1
ATOM 1552 N N . HIS A 1 201 ? 3.898 -7.785 -22.609 1 97.88 201 HIS A N 1
ATOM 1553 C CA . HIS A 1 201 ? 2.918 -7.016 -23.375 1 97.88 201 HIS A CA 1
ATOM 1554 C C . HIS A 1 201 ? 2.494 -5.766 -22.609 1 97.88 201 HIS A C 1
ATOM 1556 O O . HIS A 1 201 ? 1.486 -5.137 -22.953 1 97.88 201 HIS A O 1
ATOM 1562 N N . GLY A 1 202 ? 3.188 -5.398 -21.516 1 97.81 202 GLY A N 1
ATOM 1563 C CA . GLY A 1 202 ? 2.973 -4.156 -20.797 1 97.81 202 GLY A CA 1
ATOM 1564 C C . GLY A 1 202 ? 1.884 -4.254 -19.75 1 97.81 202 GLY A C 1
ATOM 1565 O O . GLY A 1 202 ? 1.449 -3.238 -19.203 1 97.81 202 GLY A O 1
ATOM 1566 N N . LEU A 1 203 ? 1.386 -5.492 -19.469 1 98.56 203 LEU A N 1
ATOM 1567 C CA . LEU A 1 203 ? 0.357 -5.723 -18.469 1 98.56 203 LEU A CA 1
ATOM 1568 C C . LEU A 1 203 ? 0.985 -6.027 -17.109 1 98.56 203 LEU A C 1
ATOM 1570 O O . LEU A 1 203 ? 2.131 -6.48 -17.031 1 98.56 203 LEU A O 1
ATOM 1574 N N . PHE A 1 204 ? 0.273 -5.723 -16 1 98.81 204 PHE A N 1
ATOM 1575 C CA . PHE A 1 204 ? 0.818 -6.043 -14.688 1 98.81 204 PHE A CA 1
ATOM 1576 C C . PHE A 1 204 ? 0.286 -7.383 -14.195 1 98.81 204 PHE A C 1
ATOM 1578 O O . PHE A 1 204 ? -0.665 -7.93 -14.766 1 98.81 204 PHE A O 1
ATOM 1585 N N . GLY A 1 205 ? 0.979 -7.957 -13.211 1 98.81 205 GLY A N 1
ATOM 1586 C CA . GLY A 1 205 ? 0.545 -9.164 -12.516 1 98.81 205 GLY A CA 1
ATOM 1587 C C . GLY A 1 205 ? 0.349 -8.953 -11.031 1 98.81 205 GLY A C 1
ATOM 1588 O O . GLY A 1 205 ? 1.057 -8.156 -10.406 1 98.81 205 GLY A O 1
ATOM 1589 N N . LEU A 1 206 ? -0.617 -9.703 -10.461 1 98.94 206 LEU A N 1
ATOM 1590 C CA . LEU A 1 206 ? -0.863 -9.727 -9.023 1 98.94 206 LEU A CA 1
ATOM 1591 C C . LEU A 1 206 ? -0.685 -11.141 -8.469 1 98.94 206 LEU A C 1
ATOM 1593 O O . LEU A 1 206 ? -1.235 -12.102 -9.008 1 98.94 206 LEU A O 1
ATOM 1597 N N . GLU A 1 207 ? 0.106 -11.211 -7.434 1 98.88 207 GLU A N 1
ATOM 1598 C CA . GLU A 1 207 ? 0.344 -12.508 -6.801 1 98.88 207 GLU A CA 1
ATOM 1599 C C . GLU A 1 207 ? -0.044 -12.477 -5.324 1 98.88 207 GLU A C 1
ATOM 1601 O O . GLU A 1 207 ? -0.04 -11.422 -4.695 1 98.88 207 GLU A O 1
ATOM 1606 N N . ASN A 1 208 ? -0.423 -13.672 -4.773 1 98.81 208 ASN A N 1
ATOM 1607 C CA . ASN A 1 208 ? -0.842 -13.797 -3.381 1 98.81 208 ASN A CA 1
ATOM 1608 C C . ASN A 1 208 ? -2.049 -12.914 -3.082 1 98.81 208 ASN A C 1
ATOM 1610 O O . ASN A 1 208 ? -2.051 -12.164 -2.1 1 98.81 208 ASN A O 1
ATOM 1614 N N . VAL A 1 209 ? -3.062 -12.969 -3.938 1 98.94 209 VAL A N 1
ATOM 1615 C CA . VAL A 1 209 ? -4.27 -12.172 -3.727 1 98.94 209 VAL A CA 1
ATOM 1616 C C . VAL A 1 209 ? -5.188 -12.883 -2.732 1 98.94 209 VAL A C 1
ATOM 1618 O O . VAL A 1 209 ? -5.555 -14.047 -2.939 1 98.94 209 VAL A O 1
ATOM 1621 N N . ALA A 1 210 ? -5.578 -12.211 -1.703 1 98.88 210 ALA A N 1
ATOM 1622 C CA . ALA A 1 210 ? -6.395 -12.773 -0.633 1 98.88 210 ALA A CA 1
ATOM 1623 C C . ALA A 1 210 ? -7.879 -12.742 -1 1 98.88 210 ALA A C 1
ATOM 1625 O O . ALA A 1 210 ? -8.312 -11.891 -1.781 1 98.88 210 ALA A O 1
ATOM 1626 N N . ASN A 1 211 ? -8.656 -13.633 -0.528 1 98.81 211 ASN A N 1
ATOM 1627 C CA . ASN A 1 211 ? -10.117 -13.609 -0.443 1 98.81 211 ASN A CA 1
ATOM 1628 C C . ASN A 1 211 ? -10.758 -13.5 -1.824 1 98.81 211 ASN A C 1
ATOM 1630 O O . ASN A 1 211 ? -11.758 -12.805 -1.999 1 98.81 211 ASN A O 1
ATOM 1634 N N . VAL A 1 212 ? -10.141 -14.156 -2.814 1 98.81 212 VAL A N 1
ATOM 1635 C CA . VAL A 1 212 ? -10.727 -14.172 -4.152 1 98.81 212 VAL A CA 1
ATOM 1636 C C . VAL A 1 212 ? -12.062 -14.914 -4.121 1 98.81 212 VAL A C 1
ATOM 1638 O O . VAL A 1 212 ? -12.984 -14.578 -4.871 1 98.81 212 VAL A O 1
ATOM 1641 N N . ASP A 1 213 ? -12.234 -15.766 -3.148 1 98.19 213 ASP A N 1
ATOM 1642 C CA . ASP A 1 213 ? -13.438 -16.578 -2.992 1 98.19 213 ASP A CA 1
ATOM 1643 C C . ASP A 1 213 ? -14.586 -15.75 -2.426 1 98.19 213 ASP A C 1
ATOM 1645 O O . ASP A 1 213 ? -15.734 -16.188 -2.42 1 98.19 213 ASP A O 1
ATOM 1649 N N . LYS A 1 214 ? -14.328 -14.531 -2.018 1 98.31 214 LYS A N 1
ATOM 1650 C CA . LYS A 1 214 ? -15.344 -13.727 -1.345 1 98.31 214 LYS A CA 1
ATOM 1651 C C . LYS A 1 214 ? -15.938 -12.68 -2.287 1 98.31 214 LYS A C 1
ATOM 1653 O O . LYS A 1 214 ? -16.766 -11.859 -1.878 1 98.31 214 LYS A O 1
ATOM 1658 N N . ILE A 1 215 ? -15.547 -12.633 -3.531 1 98.19 215 ILE A N 1
ATOM 1659 C CA . ILE A 1 215 ? -16.125 -11.688 -4.477 1 98.19 215 ILE A CA 1
ATOM 1660 C C . ILE A 1 215 ? -16.844 -12.438 -5.594 1 98.19 215 ILE A C 1
ATOM 1662 O O . ILE A 1 215 ? -16.578 -13.617 -5.824 1 98.19 215 ILE A O 1
ATOM 1666 N N . PRO A 1 216 ? -17.797 -11.844 -6.289 1 97.81 216 PRO A N 1
ATOM 1667 C CA . PRO A 1 216 ? -18.531 -12.5 -7.371 1 97.81 216 PRO A CA 1
ATOM 1668 C C . PRO A 1 216 ? -17.688 -12.742 -8.609 1 97.81 216 PRO A C 1
ATOM 1670 O O . PRO A 1 216 ? -16.609 -12.148 -8.75 1 97.81 216 PRO A O 1
ATOM 1673 N N . ILE A 1 217 ? -18.156 -13.602 -9.453 1 98.12 217 ILE A N 1
ATOM 1674 C CA . ILE A 1 217 ? -17.406 -13.984 -10.641 1 98.12 217 ILE A CA 1
ATOM 1675 C C . ILE A 1 217 ? -17.312 -12.797 -11.594 1 98.12 217 ILE A C 1
ATOM 1677 O O . ILE A 1 217 ? -16.422 -12.75 -12.445 1 98.12 217 ILE A O 1
ATOM 1681 N N . TYR A 1 218 ? -18.219 -11.867 -11.492 1 97.75 218 TYR A N 1
ATOM 1682 C CA . TYR A 1 218 ? -18.188 -10.594 -12.203 1 97.75 218 TYR A CA 1
ATOM 1683 C C . TYR A 1 218 ? -18.984 -9.531 -11.453 1 97.75 218 TYR A C 1
ATOM 1685 O O . TYR A 1 218 ? -19.766 -9.852 -10.555 1 97.75 218 TYR A O 1
ATOM 1693 N N . GLY A 1 219 ? -18.656 -8.242 -11.688 1 97 219 GLY A N 1
ATOM 1694 C CA . GLY A 1 219 ? -19.438 -7.172 -11.086 1 97 219 GLY A CA 1
ATOM 1695 C C . GLY A 1 219 ? -18.688 -6.426 -10 1 97 219 GLY A C 1
ATOM 1696 O O . GLY A 1 219 ? -19.094 -5.332 -9.602 1 97 219 GLY A O 1
ATOM 1697 N N . ALA A 1 220 ? -17.594 -6.996 -9.523 1 98.25 220 ALA A N 1
ATOM 1698 C CA . ALA A 1 220 ? -16.781 -6.309 -8.531 1 98.25 220 ALA A CA 1
ATOM 1699 C C . ALA A 1 220 ? -15.789 -5.359 -9.188 1 98.25 220 ALA A C 1
ATOM 1701 O O . ALA A 1 220 ? -15.211 -5.684 -10.234 1 98.25 220 ALA A O 1
ATOM 1702 N N . GLU A 1 221 ? -15.633 -4.184 -8.625 1 98.06 221 GLU A N 1
ATOM 1703 C CA . GLU A 1 221 ? -14.562 -3.266 -8.984 1 98.06 221 GLU A CA 1
ATOM 1704 C C . GLU A 1 221 ? -13.352 -3.447 -8.07 1 98.06 221 GLU A C 1
ATOM 1706 O O . GLU A 1 221 ? -13.492 -3.502 -6.848 1 98.06 221 GLU A O 1
ATOM 1711 N N . LEU A 1 222 ? -12.219 -3.6 -8.727 1 98.75 222 LEU A N 1
ATOM 1712 C CA . LEU A 1 222 ? -10.969 -3.715 -7.973 1 98.75 222 LEU A CA 1
ATOM 1713 C C . LEU A 1 222 ? -10.273 -2.363 -7.863 1 98.75 222 LEU A C 1
ATOM 1715 O O . LEU A 1 222 ? -10.219 -1.608 -8.836 1 98.75 222 LEU A O 1
ATOM 1719 N N . HIS A 1 223 ? -9.867 -2.031 -6.664 1 98.62 223 HIS A N 1
ATOM 1720 C CA . HIS A 1 223 ? -8.93 -0.954 -6.371 1 98.62 223 HIS A CA 1
ATOM 1721 C C . HIS A 1 223 ? -7.551 -1.504 -6.035 1 98.62 223 HIS A C 1
ATOM 1723 O O . HIS A 1 223 ? -7.316 -1.964 -4.914 1 98.62 223 HIS A O 1
ATOM 1729 N N . VAL A 1 224 ? -6.668 -1.51 -7.043 1 98.81 224 VAL A N 1
ATOM 1730 C CA . VAL A 1 224 ? -5.344 -2.121 -6.98 1 98.81 224 VAL A CA 1
ATOM 1731 C C . VAL A 1 224 ? -4.277 -1.034 -6.867 1 98.81 224 VAL A C 1
ATOM 1733 O O . VAL A 1 224 ? -3.896 -0.423 -7.867 1 98.81 224 VAL A O 1
ATOM 1736 N N . MET A 1 225 ? -3.754 -0.848 -5.652 1 98.56 225 MET A N 1
ATOM 1737 C CA . MET A 1 225 ? -2.898 0.312 -5.418 1 98.56 225 MET A CA 1
ATOM 1738 C C . MET A 1 225 ? -1.509 -0.119 -4.961 1 98.56 225 MET A C 1
ATOM 1740 O O . MET A 1 225 ? -1.276 -0.31 -3.768 1 98.56 225 MET A O 1
ATOM 1744 N N . PRO A 1 226 ? -0.556 -0.18 -5.891 1 98.81 226 PRO A N 1
ATOM 1745 C CA . PRO A 1 226 ? 0.823 -0.504 -5.52 1 98.81 226 PRO A CA 1
ATOM 1746 C C . PRO A 1 226 ? 1.538 0.658 -4.836 1 98.81 226 PRO A C 1
ATOM 1748 O O . PRO A 1 226 ? 1.296 1.82 -5.168 1 98.81 226 PRO A O 1
ATOM 1751 N N . MET A 1 227 ? 2.391 0.279 -3.822 1 98.81 227 MET A N 1
ATOM 1752 C CA . MET A 1 227 ? 3.365 1.284 -3.406 1 98.81 227 MET A CA 1
ATOM 1753 C C . MET A 1 227 ? 4.078 1.883 -4.613 1 98.81 227 MET A C 1
ATOM 1755 O O . MET A 1 227 ? 4.484 1.157 -5.523 1 98.81 227 MET A O 1
ATOM 1759 N N . LYS A 1 228 ? 4.168 3.227 -4.699 1 98.75 228 LYS A N 1
ATOM 1760 C CA . LYS A 1 228 ? 4.746 3.891 -5.867 1 98.75 228 LYS A CA 1
ATOM 1761 C C . LYS A 1 228 ? 6.266 3.961 -5.758 1 98.75 228 LYS A C 1
ATOM 1763 O O . LYS A 1 228 ? 6.828 5.023 -5.48 1 98.75 228 LYS A O 1
ATOM 1768 N N . ILE A 1 229 ? 6.949 2.9 -6.051 1 98.81 229 ILE A N 1
ATOM 1769 C CA . ILE A 1 229 ? 8.398 2.828 -5.945 1 98.81 229 ILE A CA 1
ATOM 1770 C C . ILE A 1 229 ? 9.031 3.068 -7.312 1 98.81 229 ILE A C 1
ATOM 1772 O O . ILE A 1 229 ? 8.609 2.48 -8.312 1 98.81 229 ILE A O 1
ATOM 1776 N N . GLY A 1 230 ? 10.039 3.924 -7.367 1 98.25 230 GLY A N 1
ATOM 1777 C CA . GLY A 1 230 ? 10.672 4.281 -8.625 1 98.25 230 GLY A CA 1
ATOM 1778 C C . GLY A 1 230 ? 11.578 3.186 -9.164 1 98.25 230 GLY A C 1
ATOM 1779 O O . GLY A 1 230 ? 12.32 2.561 -8.414 1 98.25 230 GLY A O 1
ATOM 1780 N N . LYS A 1 231 ? 11.375 2.93 -10.445 1 97.06 231 LYS A N 1
ATOM 1781 C CA . LYS A 1 231 ? 12.32 2.135 -11.227 1 97.06 231 LYS A CA 1
ATOM 1782 C C . LYS A 1 231 ? 12.414 0.709 -10.695 1 97.06 231 LYS A C 1
ATOM 1784 O O . LYS A 1 231 ? 13.5 0.127 -10.656 1 97.06 231 LYS A O 1
ATOM 1789 N N . THR A 1 232 ? 11.336 0.142 -10.297 1 98.12 232 THR A N 1
ATOM 1790 C CA . THR A 1 232 ? 11.375 -1.208 -9.742 1 98.12 232 THR A CA 1
ATOM 1791 C C . THR A 1 232 ? 10.555 -2.168 -10.602 1 98.12 232 THR A C 1
ATOM 1793 O O . THR A 1 232 ? 9.688 -1.738 -11.367 1 98.12 232 THR A O 1
ATOM 1796 N N . SER A 1 233 ? 10.812 -3.443 -10.367 1 98.38 233 SER A N 1
ATOM 1797 C CA . SER A 1 233 ? 10.18 -4.547 -11.086 1 98.38 233 SER A CA 1
ATOM 1798 C C . SER A 1 233 ? 8.797 -4.852 -10.523 1 98.38 233 SER A C 1
ATOM 1800 O O . SER A 1 233 ? 8.07 -5.688 -11.062 1 98.38 233 SER A O 1
ATOM 1802 N N . GLY A 1 234 ? 8.398 -4.207 -9.477 1 98.56 234 GLY A N 1
ATOM 1803 C CA . GLY A 1 234 ? 7.117 -4.402 -8.812 1 98.56 234 GLY A CA 1
ATOM 1804 C C . GLY A 1 234 ? 6.984 -3.604 -7.531 1 98.56 234 GLY A C 1
ATOM 1805 O O . GLY A 1 234 ? 7.699 -2.617 -7.332 1 98.56 234 GLY A O 1
ATOM 1806 N N . ALA A 1 235 ? 6.008 -4.039 -6.707 1 98.88 235 ALA A N 1
ATOM 1807 C CA . ALA A 1 235 ? 5.773 -3.367 -5.43 1 98.88 235 ALA A CA 1
ATOM 1808 C C . ALA A 1 235 ? 4.734 -4.117 -4.602 1 98.88 235 ALA A C 1
ATOM 1810 O O . ALA A 1 235 ? 3.844 -4.766 -5.148 1 98.88 235 ALA A O 1
ATOM 1811 N N . PRO A 1 236 ? 4.84 -4 -3.244 1 98.81 236 PRO A N 1
ATOM 1812 C CA . PRO A 1 236 ? 3.666 -4.363 -2.447 1 98.81 236 PRO A CA 1
ATOM 1813 C C . PRO A 1 236 ? 2.404 -3.627 -2.889 1 98.81 236 PRO A C 1
ATOM 1815 O O . PRO A 1 236 ? 2.477 -2.473 -3.318 1 98.81 236 PRO A O 1
ATOM 1818 N N . VAL A 1 237 ? 1.27 -4.312 -2.814 1 98.88 237 VAL A N 1
ATOM 1819 C CA . VAL A 1 237 ? 0.05 -3.703 -3.336 1 98.88 237 VAL A CA 1
ATOM 1820 C C . VAL A 1 237 ? -1.093 -3.906 -2.344 1 98.88 237 VAL A C 1
ATOM 1822 O O . VAL A 1 237 ? -1.157 -4.934 -1.663 1 98.88 237 VAL A O 1
ATOM 1825 N N . ARG A 1 238 ? -1.91 -2.875 -2.139 1 98.88 238 ARG A N 1
ATOM 1826 C CA . ARG A 1 238 ? -3.18 -2.975 -1.428 1 98.88 238 ARG A CA 1
ATOM 1827 C C . ARG A 1 238 ? -4.344 -3.129 -2.402 1 98.88 238 ARG A C 1
ATOM 1829 O O . ARG A 1 238 ? -4.461 -2.363 -3.361 1 98.88 238 ARG A O 1
ATOM 1836 N N . ILE A 1 239 ? -5.168 -4.168 -2.221 1 98.94 239 ILE A N 1
ATOM 1837 C CA . ILE A 1 239 ? -6.285 -4.457 -3.115 1 98.94 239 ILE A CA 1
ATOM 1838 C C . ILE A 1 239 ? -7.586 -4.508 -2.318 1 98.94 239 ILE A C 1
ATOM 1840 O O . ILE A 1 239 ? -7.688 -5.242 -1.333 1 98.94 239 ILE A O 1
ATOM 1844 N N . ILE A 1 240 ? -8.562 -3.725 -2.689 1 98.81 240 ILE A N 1
ATOM 1845 C CA . ILE A 1 240 ? -9.922 -3.771 -2.162 1 98.81 240 ILE A CA 1
ATOM 1846 C C . ILE A 1 240 ? -10.914 -3.992 -3.303 1 98.81 240 ILE A C 1
ATOM 1848 O O . ILE A 1 240 ? -10.781 -3.387 -4.371 1 98.81 240 ILE A O 1
ATOM 1852 N N . ALA A 1 241 ? -11.836 -4.859 -3.125 1 98.62 241 ALA A N 1
ATOM 1853 C CA . ALA A 1 241 ? -12.953 -5.027 -4.051 1 98.62 241 ALA A CA 1
ATOM 1854 C C . ALA A 1 241 ? -14.219 -4.359 -3.516 1 98.62 241 ALA A C 1
ATOM 1856 O O . ALA A 1 241 ? -14.5 -4.422 -2.316 1 98.62 241 ALA A O 1
ATOM 1857 N N . SER A 1 242 ? -14.938 -3.725 -4.355 1 97.5 242 SER A N 1
ATOM 1858 C CA . SER A 1 242 ? -16.25 -3.164 -4.027 1 97.5 242 SER A CA 1
ATOM 1859 C C . SER A 1 242 ? -17.312 -3.629 -5.016 1 97.5 242 SER A C 1
ATOM 1861 O O . SER A 1 242 ? -17.047 -3.742 -6.215 1 97.5 242 SER A O 1
ATOM 1863 N N . PHE A 1 243 ? -18.484 -3.979 -4.516 1 96.69 243 PHE A N 1
ATOM 1864 C CA . PHE A 1 243 ? -19.609 -4.398 -5.355 1 96.69 243 PHE A CA 1
ATOM 1865 C C . PHE A 1 243 ? -20.938 -4.195 -4.633 1 96.69 243 PHE A C 1
ATOM 1867 O O . PHE A 1 243 ? -20.953 -4.051 -3.408 1 96.69 243 PHE A O 1
ATOM 1874 N N . PRO A 1 244 ? -22 -4.016 -5.457 1 93.06 244 PRO A N 1
ATOM 1875 C CA . PRO A 1 244 ? -23.312 -3.799 -4.82 1 93.06 244 PRO A CA 1
ATOM 1876 C C . PRO A 1 244 ? -23.688 -4.914 -3.85 1 93.06 244 PRO A C 1
ATOM 1878 O O . PRO A 1 244 ? -23.406 -6.086 -4.109 1 93.06 244 PRO A O 1
ATOM 1881 N N . ALA A 1 245 ? -24.156 -4.395 -2.65 1 85.06 245 ALA A N 1
ATOM 1882 C CA . ALA A 1 245 ? -24.609 -5.355 -1.65 1 85.06 245 ALA A CA 1
ATOM 1883 C C . ALA A 1 245 ? -25.875 -6.07 -2.119 1 85.06 245 ALA A C 1
ATOM 1885 O O . ALA A 1 245 ? -26.734 -5.461 -2.76 1 85.06 245 ALA A O 1
ATOM 1886 N N . VAL A 1 246 ? -25.938 -7.004 -2.977 1 65.44 246 VAL A N 1
ATOM 1887 C CA . VAL A 1 246 ? -27.156 -7.66 -3.439 1 65.44 246 VAL A CA 1
ATOM 1888 C C . VAL A 1 246 ? -28.25 -7.527 -2.381 1 65.44 246 VAL A C 1
ATOM 1890 O O . VAL A 1 246 ? -28.016 -7.797 -1.2 1 65.44 246 VAL A O 1
ATOM 1893 N N . ILE A 1 247 ? -29.125 -6.539 -2.611 1 48.12 247 ILE A N 1
ATOM 1894 C CA . ILE A 1 247 ? -30.344 -6.613 -1.817 1 48.12 247 ILE A CA 1
ATOM 1895 C C . ILE A 1 247 ? -30.969 -8 -1.963 1 48.12 247 ILE A C 1
ATOM 1897 O O . ILE A 1 247 ? -31.266 -8.445 -3.074 1 48.12 247 ILE A O 1
ATOM 1901 N N . ALA A 1 248 ? -30.594 -8.93 -1.102 1 34.22 248 ALA A N 1
ATOM 1902 C CA . ALA A 1 248 ? -31.547 -10.039 -1.051 1 34.22 248 ALA A CA 1
ATOM 1903 C C . ALA A 1 248 ? -32.969 -9.523 -0.848 1 34.22 248 ALA A C 1
ATOM 1905 O O . ALA A 1 248 ? -33.188 -8.602 -0.069 1 34.22 248 ALA A O 1
ATOM 1906 N N . MET B 1 1 ? -41.875 3.115 -27.297 1 24.52 1 MET B N 1
ATOM 1907 C CA . MET B 1 1 ? -40.438 2.797 -27.328 1 24.52 1 MET B CA 1
ATOM 1908 C C . MET B 1 1 ? -39.656 3.75 -26.438 1 24.52 1 MET B C 1
ATOM 1910 O O . MET B 1 1 ? -39.438 4.91 -26.797 1 24.52 1 MET B O 1
ATOM 1914 N N . ALA B 1 2 ? -39.719 3.723 -25.234 1 35 2 ALA B N 1
ATOM 1915 C CA . ALA B 1 2 ? -38.906 4.516 -24.312 1 35 2 ALA B CA 1
ATOM 1916 C C . ALA B 1 2 ? -37.438 4.184 -24.469 1 35 2 ALA B C 1
ATOM 1918 O O . ALA B 1 2 ? -37.031 3.045 -24.234 1 35 2 ALA B O 1
ATOM 1919 N N . CYS B 1 3 ? -36.625 4.949 -25.25 1 34.22 3 CYS B N 1
ATOM 1920 C CA . CYS B 1 3 ? -35.156 4.855 -25.328 1 34.22 3 CYS B CA 1
ATOM 1921 C C . CYS B 1 3 ? -34.531 4.969 -23.938 1 34.22 3 CYS B C 1
ATOM 1923 O O . CYS B 1 3 ? -34.625 6.016 -23.297 1 34.22 3 CYS B O 1
ATOM 1925 N N . ALA B 1 4 ? -34.25 3.994 -23.406 1 40.31 4 ALA B N 1
ATOM 1926 C CA . ALA B 1 4 ? -33.406 4.051 -22.203 1 40.31 4 ALA B CA 1
ATOM 1927 C C . ALA B 1 4 ? -32.094 4.762 -22.484 1 40.31 4 ALA B C 1
ATOM 1929 O O . ALA B 1 4 ? -31.281 4.273 -23.266 1 40.31 4 ALA B O 1
ATOM 1930 N N . VAL B 1 5 ? -32.062 6.086 -22.438 1 37.78 5 VAL B N 1
ATOM 1931 C CA . VAL B 1 5 ? -30.828 6.863 -22.484 1 37.78 5 VAL B CA 1
ATOM 1932 C C . VAL B 1 5 ? -29.828 6.301 -21.469 1 37.78 5 VAL B C 1
ATOM 1934 O O . VAL B 1 5 ? -30.016 6.445 -20.266 1 37.78 5 VAL B O 1
ATOM 1937 N N . TYR B 1 6 ? -29.234 5.254 -21.859 1 41 6 TYR B N 1
ATOM 1938 C CA . TYR B 1 6 ? -28.047 4.875 -21.094 1 41 6 TYR B CA 1
ATOM 1939 C C . TYR B 1 6 ? -27.047 6.027 -21.047 1 41 6 TYR B C 1
ATOM 1941 O O . TYR B 1 6 ? -26.516 6.449 -22.078 1 41 6 TYR B O 1
ATOM 1949 N N . SER B 1 7 ? -27.312 6.984 -20.25 1 44.09 7 SER B N 1
ATOM 1950 C CA . SER B 1 7 ? -26.297 8.031 -20.125 1 44.09 7 SER B CA 1
ATOM 1951 C C . SER B 1 7 ? -24.906 7.426 -20.016 1 44.09 7 SER B C 1
ATOM 1953 O O . SER B 1 7 ? -24.688 6.488 -19.25 1 44.09 7 SER B O 1
ATOM 1955 N N . ALA B 1 8 ? -24.219 7.617 -21.047 1 51.62 8 ALA B N 1
ATOM 1956 C CA . ALA B 1 8 ? -22.812 7.23 -21.078 1 51.62 8 ALA B CA 1
ATOM 1957 C C . ALA B 1 8 ? -22.125 7.547 -19.75 1 51.62 8 ALA B C 1
ATOM 1959 O O . ALA B 1 8 ? -22.375 8.602 -19.156 1 51.62 8 ALA B O 1
ATOM 1960 N N . PRO B 1 9 ? -21.531 6.559 -19.234 1 61.34 9 PRO B N 1
ATOM 1961 C CA . PRO B 1 9 ? -20.828 6.867 -17.984 1 61.34 9 PRO B CA 1
ATOM 1962 C C . PRO B 1 9 ? -19.984 8.133 -18.094 1 61.34 9 PRO B C 1
ATOM 1964 O O . PRO B 1 9 ? -19.359 8.391 -19.125 1 61.34 9 PRO B O 1
ATOM 1967 N N . ILE B 1 10 ? -20.297 9.18 -17.297 1 65.44 10 ILE B N 1
ATOM 1968 C CA . ILE B 1 10 ? -19.516 10.414 -17.234 1 65.44 10 ILE B CA 1
ATOM 1969 C C . ILE B 1 10 ? -18.031 10.086 -17.109 1 65.44 10 ILE B C 1
ATOM 1971 O O . ILE B 1 10 ? -17.641 9.289 -16.25 1 65.44 10 ILE B O 1
ATOM 1975 N N . ALA B 1 11 ? -17.344 10.594 -18.031 1 80.5 11 ALA B N 1
ATOM 1976 C CA . ALA B 1 11 ? -15.898 10.398 -18.016 1 80.5 11 ALA B CA 1
ATOM 1977 C C . ALA B 1 11 ? -15.305 10.812 -16.672 1 80.5 11 ALA B C 1
ATOM 1979 O O . ALA B 1 11 ? -15.711 11.82 -16.094 1 80.5 11 ALA B O 1
ATOM 1980 N N . LYS B 1 12 ? -14.492 9.984 -16.125 1 90.06 12 LYS B N 1
ATOM 1981 C CA . LYS B 1 12 ? -13.852 10.258 -14.836 1 90.06 12 LYS B CA 1
ATOM 1982 C C . LYS B 1 12 ? -12.414 10.719 -15.031 1 90.06 12 LYS B C 1
ATOM 1984 O O . LYS B 1 12 ? -11.703 10.219 -15.906 1 90.06 12 LYS B O 1
ATOM 1989 N N . ARG B 1 13 ? -12.062 11.789 -14.344 1 95.5 13 ARG B N 1
ATOM 1990 C CA . ARG B 1 13 ? -10.672 12.195 -14.203 1 95.5 13 ARG B CA 1
ATOM 1991 C C . ARG B 1 13 ? -10.023 11.547 -12.984 1 95.5 13 ARG B C 1
ATOM 1993 O O . ARG B 1 13 ? -10.656 11.422 -11.938 1 95.5 13 ARG B O 1
ATOM 2000 N N . MET B 1 14 ? -8.781 11.094 -13.211 1 97.56 14 MET B N 1
ATOM 2001 C CA . MET B 1 14 ? -8.023 10.523 -12.102 1 97.56 14 MET B CA 1
ATOM 2002 C C . MET B 1 14 ? -6.723 11.289 -11.883 1 97.56 14 MET B C 1
ATOM 2004 O O . MET B 1 14 ? -6.059 11.68 -12.844 1 97.56 14 MET B O 1
ATOM 2008 N N . VAL B 1 15 ? -6.402 11.594 -10.625 1 98.38 15 VAL B N 1
ATOM 2009 C CA . VAL B 1 15 ? -5.168 12.281 -10.25 1 98.38 15 VAL B CA 1
ATOM 2010 C C . VAL B 1 15 ? -4.352 11.398 -9.305 1 98.38 15 VAL B C 1
ATOM 2012 O O . VAL B 1 15 ? -4.879 10.891 -8.312 1 98.38 15 VAL B O 1
ATOM 2015 N N . ASP B 1 16 ? -3.135 11.125 -9.688 1 98.75 16 ASP B N 1
ATOM 2016 C CA . ASP B 1 16 ? -2.188 10.445 -8.805 1 98.75 16 ASP B CA 1
ATOM 2017 C C . ASP B 1 16 ? -1.716 11.383 -7.691 1 98.75 16 ASP B C 1
ATOM 2019 O O . ASP B 1 16 ? -1.019 12.367 -7.953 1 98.75 16 ASP B O 1
ATOM 2023 N N . MET B 1 17 ? -2.012 11.031 -6.441 1 98.88 17 MET B N 1
ATOM 2024 C CA . MET B 1 17 ? -1.728 11.906 -5.309 1 98.88 17 MET B CA 1
ATOM 2025 C C . MET B 1 17 ? -0.608 11.336 -4.445 1 98.88 17 MET B C 1
ATOM 2027 O O . MET B 1 17 ? -0.592 11.539 -3.229 1 98.88 17 MET B O 1
ATOM 2031 N N . THR B 1 18 ? 0.282 10.578 -5 1 98.94 18 THR B N 1
ATOM 2032 C CA . THR B 1 18 ? 1.388 9.922 -4.312 1 98.94 18 THR B CA 1
ATOM 2033 C C . THR B 1 18 ? 2.721 10.289 -4.957 1 98.94 18 THR B C 1
ATOM 2035 O O . THR B 1 18 ? 2.861 10.242 -6.18 1 98.94 18 THR B O 1
ATOM 2038 N N . TYR B 1 19 ? 3.656 10.758 -4.156 1 98.81 19 TYR B N 1
ATOM 2039 C CA . TYR B 1 19 ? 5.012 10.961 -4.656 1 98.81 19 TYR B CA 1
ATOM 2040 C C . TYR B 1 19 ? 5.738 9.633 -4.836 1 98.81 19 TYR B C 1
ATOM 2042 O O . TYR B 1 19 ? 5.477 8.672 -4.113 1 98.81 19 TYR B O 1
ATOM 2050 N N . THR B 1 20 ? 6.691 9.602 -5.828 1 98.69 20 THR B N 1
ATOM 2051 C CA . THR B 1 20 ? 7.504 8.414 -6.066 1 98.69 20 THR B CA 1
ATOM 2052 C C . THR B 1 20 ? 8.477 8.18 -4.914 1 98.69 20 THR B C 1
ATOM 2054 O O . THR B 1 20 ? 9.109 9.117 -4.426 1 98.69 20 THR B O 1
ATOM 2057 N N . PHE B 1 21 ? 8.508 6.922 -4.414 1 98.62 21 PHE B N 1
ATOM 2058 C CA . PHE B 1 21 ? 9.508 6.531 -3.426 1 98.62 21 PHE B CA 1
ATOM 2059 C C . PHE B 1 21 ? 10.867 6.305 -4.086 1 98.62 21 PHE B C 1
ATOM 2061 O O . PHE B 1 21 ? 11.008 5.43 -4.945 1 98.62 21 PHE B O 1
ATOM 2068 N N . ASP B 1 22 ? 11.805 7.043 -3.787 1 97.5 22 ASP B N 1
ATOM 2069 C CA . ASP B 1 22 ? 13.195 6.914 -4.191 1 97.5 22 ASP B CA 1
ATOM 2070 C C . ASP B 1 22 ? 14.125 7.594 -3.191 1 97.5 22 ASP B C 1
ATOM 2072 O O . ASP B 1 22 ? 13.719 7.902 -2.068 1 97.5 22 ASP B O 1
ATOM 2076 N N . ASP B 1 23 ? 15.414 7.699 -3.518 1 95.38 23 ASP B N 1
ATOM 2077 C CA . ASP B 1 23 ? 16.406 8.164 -2.557 1 95.38 23 ASP B CA 1
ATOM 2078 C C . ASP B 1 23 ? 16.391 9.688 -2.424 1 95.38 23 ASP B C 1
ATOM 2080 O O . ASP B 1 23 ? 17.156 10.258 -1.659 1 95.38 23 ASP B O 1
ATOM 2084 N N . THR B 1 24 ? 15.383 10.352 -3.068 1 95.06 24 THR B N 1
ATOM 2085 C CA . THR B 1 24 ? 15.359 11.805 -3.037 1 95.06 24 THR B CA 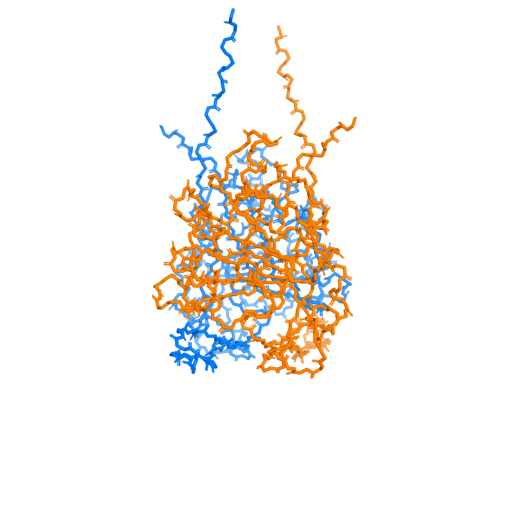1
ATOM 2086 C C . THR B 1 24 ? 14.25 12.305 -2.115 1 95.06 24 THR B C 1
ATOM 2088 O O . THR B 1 24 ? 14.078 13.516 -1.948 1 95.06 24 THR B O 1
ATOM 2091 N N . ILE B 1 25 ? 13.516 11.422 -1.496 1 95.88 25 ILE B N 1
ATOM 2092 C CA . ILE B 1 25 ? 12.383 11.812 -0.669 1 95.88 25 ILE B CA 1
ATOM 2093 C C . ILE B 1 25 ? 12.859 12.711 0.471 1 95.88 25 ILE B C 1
ATOM 2095 O O . ILE B 1 25 ? 13.773 12.352 1.213 1 95.88 25 ILE B O 1
ATOM 2099 N N . PRO B 1 26 ? 12.227 13.898 0.638 1 93.44 26 PRO B N 1
ATOM 2100 C CA . PRO B 1 26 ? 12.539 14.719 1.814 1 93.44 26 PRO B CA 1
ATOM 2101 C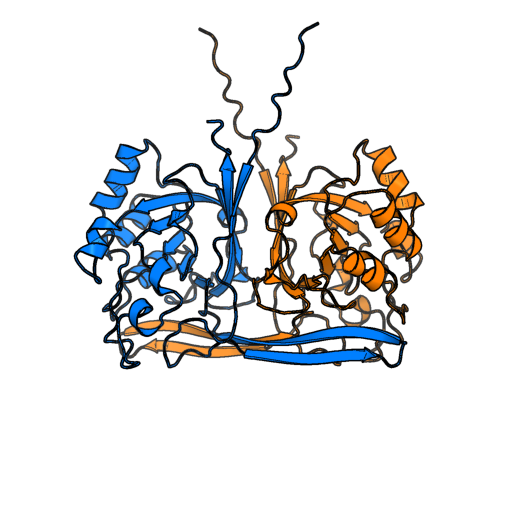 C . PRO B 1 26 ? 12.156 14.031 3.125 1 93.44 26 PRO B C 1
ATOM 2103 O O . PRO B 1 26 ? 11.117 13.367 3.197 1 93.44 26 PRO B O 1
ATOM 2106 N N . HIS B 1 27 ? 13 14.039 4.074 1 91.38 27 HIS B N 1
ATOM 2107 C CA . HIS B 1 27 ? 12.742 13.438 5.379 1 91.38 27 HIS B CA 1
ATOM 2108 C C . HIS B 1 27 ? 13.594 14.086 6.461 1 91.38 27 HIS B C 1
ATOM 2110 O O . HIS B 1 27 ? 14.602 14.742 6.164 1 91.38 27 HIS B O 1
ATOM 2116 N N . PHE B 1 28 ? 13.086 14.008 7.637 1 86.56 28 PHE B N 1
ATOM 2117 C CA . PHE B 1 28 ? 13.875 14.492 8.766 1 86.56 28 PHE B CA 1
ATOM 2118 C C . PHE B 1 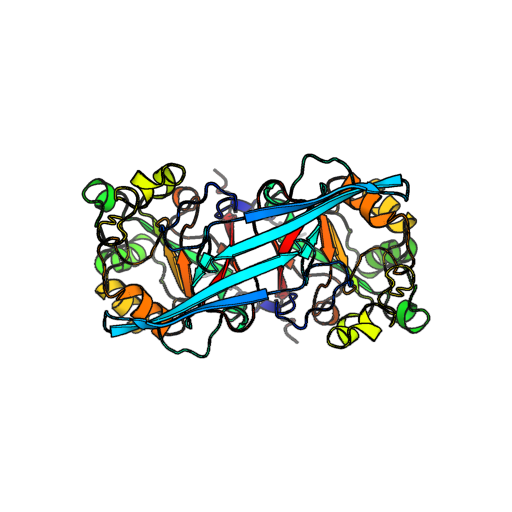28 ? 15.156 13.68 8.914 1 86.56 28 PHE B C 1
ATOM 2120 O O . PHE B 1 28 ? 15.195 12.5 8.562 1 86.56 28 PHE B O 1
ATOM 2127 N N . PRO B 1 29 ? 16.266 14.211 9.406 1 79.12 29 PRO B N 1
ATOM 2128 C CA . PRO B 1 29 ? 17.578 13.562 9.445 1 79.12 29 PRO B CA 1
ATOM 2129 C C . PRO B 1 29 ? 17.547 12.227 10.195 1 79.12 29 PRO B C 1
ATOM 2131 O O . PRO B 1 29 ? 18.266 11.297 9.828 1 79.12 29 PRO B O 1
ATOM 2134 N N . LEU B 1 30 ? 16.828 11.992 11.195 1 80.31 30 LEU B N 1
ATOM 2135 C CA . LEU B 1 30 ? 16.891 10.766 11.977 1 80.31 30 LEU B CA 1
ATOM 2136 C C . LEU B 1 30 ? 15.969 9.703 11.398 1 80.31 30 LEU B C 1
ATOM 2138 O O . LEU B 1 30 ? 15.992 8.547 11.82 1 80.31 30 LEU B O 1
ATOM 2142 N N . VAL B 1 31 ? 15.312 10.039 10.422 1 88.56 31 VAL B N 1
ATOM 2143 C CA . VAL B 1 31 ? 14.414 9.094 9.766 1 88.56 31 VAL B CA 1
ATOM 2144 C C . VAL B 1 31 ? 15.156 8.359 8.656 1 88.56 31 VAL B C 1
ATOM 2146 O O . VAL B 1 31 ? 15.852 8.977 7.852 1 88.56 31 VAL B O 1
ATOM 2149 N N . GLN B 1 32 ? 15.094 7.031 8.648 1 94.31 32 GLN B N 1
ATOM 2150 C CA . GLN B 1 32 ? 15.695 6.262 7.562 1 94.31 32 GLN B CA 1
ATOM 2151 C C . GLN B 1 32 ? 15.07 6.621 6.219 1 94.31 32 GLN B C 1
ATOM 2153 O O . GLN B 1 32 ? 13.844 6.555 6.062 1 94.31 32 GLN B O 1
ATOM 2158 N N . GLY B 1 33 ? 15.938 6.973 5.27 1 96.75 33 GLY B N 1
ATOM 2159 C CA . GLY B 1 33 ? 15.469 7.207 3.916 1 96.75 33 GLY B CA 1
ATOM 2160 C C . GLY B 1 33 ? 15.102 5.934 3.18 1 96.75 33 GLY B C 1
ATOM 2161 O O . GLY B 1 33 ? 15.055 4.855 3.779 1 96.75 33 GLY B O 1
ATOM 2162 N N . PHE B 1 34 ? 14.797 6.082 1.95 1 98.38 34 PHE B N 1
ATOM 2163 C CA . PHE B 1 34 ? 14.43 4.945 1.111 1 98.38 34 PHE B CA 1
ATOM 2164 C C . PHE B 1 34 ? 15.664 4.332 0.469 1 98.38 34 PHE B C 1
ATOM 2166 O O . PHE B 1 34 ? 16.469 5.035 -0.149 1 98.38 34 PHE B O 1
ATOM 2173 N N . GLN B 1 35 ? 15.766 3.041 0.642 1 98.25 35 GLN B N 1
ATOM 2174 C CA . GLN B 1 35 ? 16.859 2.299 0.021 1 98.25 35 GLN B CA 1
ATOM 2175 C C . GLN B 1 35 ? 16.328 1.143 -0.822 1 98.25 35 GLN B C 1
ATOM 2177 O O . GLN B 1 35 ? 15.375 0.473 -0.435 1 98.25 35 GLN B O 1
ATOM 2182 N N . ILE B 1 36 ? 16.938 0.947 -1.944 1 98 36 ILE B N 1
ATOM 2183 C CA . ILE B 1 36 ? 16.562 -0.135 -2.846 1 98 36 ILE B CA 1
ATOM 2184 C C . ILE B 1 36 ? 17.797 -0.669 -3.564 1 98 36 ILE B C 1
ATOM 2186 O O . ILE B 1 36 ? 18.703 0.096 -3.918 1 98 36 ILE B O 1
ATOM 2190 N N . HIS B 1 37 ? 17.891 -1.944 -3.752 1 97.62 37 HIS B N 1
ATOM 2191 C CA . HIS B 1 37 ? 18.969 -2.564 -4.516 1 97.62 37 HIS B CA 1
ATOM 2192 C C . HIS B 1 37 ? 18.469 -3.797 -5.266 1 97.62 37 HIS B C 1
ATOM 2194 O O . HIS B 1 37 ? 17.578 -4.5 -4.789 1 97.62 37 HIS B O 1
ATOM 2200 N N . ALA B 1 38 ? 19.109 -4.008 -6.375 1 96.88 38 ALA B N 1
ATOM 2201 C CA . ALA B 1 38 ? 18.766 -5.18 -7.18 1 96.88 38 ALA B CA 1
ATOM 2202 C C . ALA B 1 38 ? 19.453 -6.43 -6.641 1 96.88 38 ALA B C 1
ATOM 2204 O O . ALA B 1 38 ? 20.641 -6.406 -6.32 1 96.88 38 ALA B O 1
ATOM 2205 N N . VAL B 1 39 ? 18.641 -7.512 -6.539 1 96.44 39 VAL B N 1
ATOM 2206 C CA . VAL B 1 39 ? 19.219 -8.797 -6.156 1 96.44 39 VAL B CA 1
ATOM 2207 C C . VAL B 1 39 ? 19.344 -9.695 -7.383 1 96.44 39 VAL B C 1
ATOM 2209 O O . VAL B 1 39 ? 20.109 -10.664 -7.379 1 96.44 39 VAL B O 1
ATOM 2212 N N . LEU B 1 40 ? 18.5 -9.438 -8.383 1 94.69 40 LEU B N 1
ATOM 2213 C CA . LEU B 1 40 ? 18.547 -10.047 -9.711 1 94.69 40 LEU B CA 1
ATOM 2214 C C . LEU B 1 40 ? 18.391 -8.992 -10.805 1 94.69 40 LEU B C 1
ATOM 2216 O O . LEU B 1 40 ? 17.547 -8.109 -10.695 1 94.69 40 LEU B O 1
ATOM 2220 N N . ASN B 1 41 ? 19.266 -9.031 -11.727 1 95.75 41 ASN B N 1
ATOM 2221 C CA . ASN B 1 41 ? 19.234 -8.133 -12.875 1 95.75 41 ASN B CA 1
ATOM 2222 C C . ASN B 1 41 ? 20.016 -8.695 -14.055 1 95.75 41 ASN B C 1
ATOM 2224 O O . ASN B 1 41 ? 21.203 -8.438 -14.188 1 95.75 41 ASN B O 1
ATOM 2228 N N . GLY B 1 42 ? 19.25 -9.406 -14.844 1 95.44 42 GLY B N 1
ATOM 2229 C CA . GLY B 1 42 ? 19.953 -9.984 -15.984 1 95.44 42 GLY B CA 1
ATOM 2230 C C . GLY B 1 42 ? 19.312 -11.273 -16.484 1 95.44 42 GLY B C 1
ATOM 2231 O O . GLY B 1 42 ? 18.234 -11.648 -16.031 1 95.44 42 GLY B O 1
ATOM 2232 N N . THR B 1 43 ? 19.922 -11.859 -17.516 1 94 43 THR B N 1
ATOM 2233 C CA . THR B 1 43 ? 19.453 -13.125 -18.078 1 94 43 THR B CA 1
ATOM 2234 C C . THR B 1 43 ? 19.797 -14.289 -17.141 1 94 43 THR B C 1
ATOM 2236 O O . THR B 1 43 ? 20.938 -14.414 -16.688 1 94 43 THR B O 1
ATOM 2239 N N . THR B 1 44 ? 18.812 -15.109 -16.844 1 89.69 44 THR B N 1
ATOM 2240 C CA . THR B 1 44 ? 18.984 -16.25 -15.945 1 89.69 44 THR B CA 1
ATOM 2241 C C . THR B 1 44 ? 19.625 -17.422 -16.688 1 89.69 44 THR B C 1
ATOM 2243 O O . THR B 1 44 ? 19.766 -17.391 -17.906 1 89.69 44 THR B O 1
ATOM 2246 N N . GLU B 1 45 ? 20 -18.422 -15.977 1 86.56 45 GLU B N 1
ATOM 2247 C CA . GLU B 1 45 ? 20.578 -19.641 -16.547 1 86.56 45 GLU B CA 1
ATOM 2248 C C . GLU B 1 45 ? 19.547 -20.391 -17.406 1 86.56 45 GLU B C 1
ATOM 2250 O O . GLU B 1 45 ? 19.922 -21.219 -18.234 1 86.56 45 GLU B O 1
ATOM 2255 N N . TYR B 1 46 ? 18.312 -20 -17.219 1 85.94 46 TYR B N 1
ATOM 2256 C CA . TYR B 1 46 ? 17.234 -20.656 -17.953 1 85.94 46 TYR B CA 1
ATOM 2257 C C . TYR B 1 46 ? 16.906 -19.891 -19.234 1 85.94 46 TYR B C 1
ATOM 2259 O O . TYR B 1 46 ? 15.992 -20.281 -19.969 1 85.94 46 TYR B O 1
ATOM 2267 N N . GLY B 1 47 ? 17.562 -18.703 -19.484 1 89 47 GLY B N 1
ATOM 2268 C CA . GLY B 1 47 ? 17.484 -18.031 -20.766 1 89 47 GLY B CA 1
ATOM 2269 C C . GLY B 1 47 ? 16.516 -16.875 -20.781 1 89 47 GLY B C 1
ATOM 2270 O O . GLY B 1 47 ? 16.375 -16.172 -21.797 1 89 47 GLY B O 1
ATOM 2271 N N . TYR B 1 48 ? 15.812 -16.688 -19.641 1 89.81 48 TYR B N 1
ATOM 2272 C CA . TYR B 1 48 ? 14.93 -15.531 -19.594 1 89.81 48 TYR B CA 1
ATOM 2273 C C . TYR B 1 48 ? 15.508 -14.438 -18.703 1 89.81 48 TYR B C 1
ATOM 2275 O O . TYR B 1 48 ? 16.312 -14.719 -17.812 1 89.81 48 TYR B O 1
ATOM 2283 N N . TRP B 1 49 ? 15.219 -13.18 -19.047 1 93.94 49 TRP B N 1
ATOM 2284 C CA . TRP B 1 49 ? 15.648 -12.031 -18.266 1 93.94 49 TRP B CA 1
ATOM 2285 C C . TRP B 1 49 ? 14.711 -11.789 -17.094 1 93.94 49 TRP B C 1
ATOM 2287 O O . TRP B 1 49 ? 13.508 -12.055 -17.172 1 93.94 49 TRP B O 1
ATOM 2297 N N . ALA B 1 50 ? 15.25 -11.375 -15.945 1 94.81 50 ALA B N 1
ATOM 2298 C CA . ALA B 1 50 ? 14.422 -11.023 -14.797 1 94.81 50 ALA B CA 1
ATOM 2299 C C . ALA B 1 50 ? 15.07 -9.914 -13.977 1 94.81 50 ALA B C 1
ATOM 2301 O O . ALA B 1 50 ? 16.297 -9.766 -13.977 1 94.81 50 ALA B O 1
ATOM 2302 N N . LEU B 1 51 ? 14.289 -9.102 -13.383 1 96.81 51 LEU B N 1
ATOM 2303 C CA . LEU B 1 51 ? 14.664 -8.047 -12.445 1 96.81 51 LEU B CA 1
ATOM 2304 C C . LEU B 1 51 ? 13.938 -8.219 -11.117 1 96.81 51 LEU B C 1
ATOM 2306 O O . LEU B 1 51 ? 12.734 -8.492 -11.094 1 96.81 51 LEU B O 1
ATOM 2310 N N . ALA B 1 52 ? 14.602 -8.211 -9.992 1 96.81 52 ALA B N 1
ATOM 2311 C CA . ALA B 1 52 ? 14.047 -8.297 -8.641 1 96.81 52 ALA B CA 1
ATOM 2312 C C . ALA B 1 52 ? 14.867 -7.461 -7.66 1 96.81 52 ALA B C 1
ATOM 2314 O O . ALA B 1 52 ? 16.094 -7.41 -7.754 1 96.81 52 ALA B O 1
ATOM 2315 N N . GLU B 1 53 ? 14.195 -6.801 -6.738 1 98 53 GLU B N 1
ATOM 2316 C CA . GLU B 1 53 ? 14.859 -5.891 -5.816 1 98 53 GLU B CA 1
ATOM 2317 C C . GLU B 1 53 ? 14.438 -6.148 -4.375 1 98 53 GLU B C 1
ATOM 2319 O O . GLU B 1 53 ? 13.445 -6.84 -4.133 1 98 53 GLU B O 1
ATOM 2324 N N . GLU B 1 54 ? 15.156 -5.691 -3.48 1 98.38 54 GLU B N 1
ATOM 2325 C CA . GLU B 1 54 ? 14.836 -5.527 -2.064 1 98.38 54 GLU B CA 1
ATOM 2326 C C . GLU B 1 54 ? 14.914 -4.062 -1.647 1 98.38 54 GLU B C 1
ATOM 2328 O O . GLU B 1 54 ? 15.641 -3.275 -2.258 1 98.38 54 GLU B O 1
ATOM 2333 N N . TYR B 1 55 ? 14.102 -3.727 -0.667 1 98.56 55 TYR B N 1
ATOM 2334 C CA . TYR B 1 55 ? 14.047 -2.328 -0.256 1 98.56 55 TYR B CA 1
ATOM 2335 C C . TYR B 1 55 ? 13.93 -2.209 1.259 1 98.56 55 TYR B C 1
ATOM 2337 O O . TYR B 1 55 ? 13.633 -3.191 1.944 1 98.56 55 TYR B O 1
ATOM 2345 N N . SER B 1 56 ? 14.219 -1.03 1.806 1 98.56 56 SER B N 1
ATOM 2346 C CA . SER B 1 56 ? 14.047 -0.669 3.209 1 98.56 56 SER B CA 1
ATOM 2347 C C . SER B 1 56 ? 13.703 0.81 3.361 1 98.56 56 SER B C 1
ATOM 2349 O O . SER B 1 56 ? 14.078 1.628 2.518 1 98.56 56 SER B O 1
ATOM 2351 N N . ALA B 1 57 ? 12.977 1.123 4.406 1 98.5 57 ALA B N 1
ATOM 2352 C CA . ALA B 1 57 ? 12.555 2.5 4.656 1 98.5 57 ALA B CA 1
ATOM 2353 C C . ALA B 1 57 ? 11.969 2.65 6.055 1 98.5 57 ALA B C 1
ATOM 2355 O O . ALA B 1 57 ? 11.68 1.654 6.723 1 98.5 57 ALA B O 1
ATOM 2356 N N . SER B 1 58 ? 11.883 3.91 6.496 1 98.44 58 SER B N 1
ATOM 2357 C CA . SER B 1 58 ? 11.016 4.234 7.625 1 98.44 58 SER B CA 1
ATOM 2358 C C . SER B 1 58 ? 9.547 4.109 7.25 1 98.44 58 SER B C 1
ATOM 2360 O O . SER B 1 58 ? 9.156 4.422 6.121 1 98.44 58 SER B O 1
ATOM 2362 N N . ILE B 1 59 ? 8.734 3.66 8.219 1 98.25 59 ILE B N 1
ATOM 2363 C CA . ILE B 1 59 ? 7.285 3.59 8.047 1 98.25 59 ILE B CA 1
ATOM 2364 C C . ILE B 1 59 ? 6.738 4.973 7.695 1 98.25 59 ILE B C 1
ATOM 2366 O O . ILE B 1 59 ? 5.84 5.102 6.863 1 98.25 59 ILE B O 1
ATOM 2370 N N . HIS B 1 60 ? 7.266 6 8.289 1 97.88 60 HIS B N 1
ATOM 2371 C CA . HIS B 1 60 ? 6.758 7.359 8.133 1 97.88 60 HIS B CA 1
ATOM 2372 C C . HIS B 1 60 ? 7.605 8.148 7.145 1 97.88 60 HIS B C 1
ATOM 2374 O O . HIS B 1 60 ? 8.125 9.219 7.48 1 97.88 60 HIS B O 1
ATOM 2380 N N . LEU B 1 61 ? 7.812 7.625 5.938 1 98.19 61 LEU B N 1
ATOM 2381 C CA . LEU B 1 61 ? 8.562 8.211 4.832 1 98.19 61 LEU B CA 1
ATOM 2382 C C . LEU B 1 61 ? 7.672 8.383 3.605 1 98.19 61 LEU B C 1
ATOM 2384 O O . LEU B 1 61 ? 6.844 7.52 3.311 1 98.19 61 LEU B O 1
ATOM 2388 N N . GLY B 1 62 ? 7.91 9.547 2.816 1 98.38 62 GLY B N 1
ATOM 2389 C CA . GLY B 1 62 ? 7.129 9.75 1.604 1 98.38 62 GLY B CA 1
ATOM 2390 C C . GLY B 1 62 ? 5.645 9.891 1.869 1 98.38 62 GLY B C 1
ATOM 2391 O O . GLY B 1 62 ? 5.234 10.25 2.975 1 98.38 62 GLY B O 1
ATOM 2392 N N . THR B 1 63 ? 4.863 9.859 0.841 1 98.88 63 THR B N 1
ATOM 2393 C CA . THR B 1 63 ? 3.42 9.812 1.044 1 98.88 63 THR B CA 1
ATOM 2394 C C . THR B 1 63 ? 3.033 8.609 1.899 1 98.88 63 THR B C 1
ATOM 2396 O O . THR B 1 63 ? 3.207 7.465 1.481 1 98.88 63 THR B O 1
ATOM 2399 N N . HIS B 1 64 ? 2.539 8.859 3.15 1 98.88 64 HIS B N 1
ATOM 2400 C CA . HIS B 1 64 ? 2.271 7.754 4.059 1 98.88 64 HIS B CA 1
ATOM 2401 C C . HIS B 1 64 ? 1.065 8.047 4.945 1 98.88 64 HIS B C 1
ATOM 2403 O O . HIS B 1 64 ? 0.573 9.18 4.977 1 98.88 64 HIS B O 1
ATOM 2409 N N . MET B 1 65 ? 0.578 7.012 5.539 1 98.88 65 MET B N 1
ATOM 2410 C CA . MET B 1 65 ? -0.51 7.082 6.512 1 98.88 65 MET B CA 1
ATOM 2411 C C . MET B 1 65 ? 0.015 6.895 7.93 1 98.88 65 MET B C 1
ATOM 2413 O O . MET B 1 65 ? 0.849 6.023 8.18 1 98.88 65 MET B O 1
ATOM 2417 N N . ASP B 1 66 ? -0.413 7.738 8.82 1 98.75 66 ASP B N 1
ATOM 2418 C CA . ASP B 1 66 ? -0.305 7.504 10.25 1 98.75 66 ASP B CA 1
ATOM 2419 C C . ASP B 1 66 ? -1.524 6.754 10.781 1 98.75 66 ASP B C 1
ATOM 2421 O O . ASP B 1 66 ? -2.66 7.203 10.617 1 98.75 66 ASP B O 1
ATOM 2425 N N . ALA B 1 67 ? -1.296 5.594 11.359 1 98.69 67 ALA B N 1
ATOM 2426 C CA . ALA B 1 67 ? -2.365 4.898 12.07 1 98.69 67 ALA B CA 1
ATOM 2427 C C . ALA B 1 67 ? -2.557 5.48 13.469 1 98.69 67 ALA B C 1
ATOM 2429 O O . ALA B 1 67 ? -1.653 6.121 14.008 1 98.69 67 ALA B O 1
ATOM 2430 N N . PRO B 1 68 ? -3.709 5.242 14.047 1 98.25 68 PRO B N 1
ATOM 2431 C CA . PRO B 1 68 ? -3.963 5.73 15.406 1 98.25 68 PRO B CA 1
ATOM 2432 C C . PRO B 1 68 ? -2.896 5.281 16.406 1 98.25 68 PRO B C 1
ATOM 2434 O O . PRO B 1 68 ? -2.574 6.02 17.344 1 98.25 68 PRO B O 1
ATOM 2437 N N . ALA B 1 69 ? -2.195 4.227 16.219 1 97.81 69 ALA B N 1
ATOM 2438 C CA . ALA B 1 69 ? -1.195 3.67 17.125 1 97.81 69 ALA B CA 1
ATOM 2439 C C . ALA B 1 69 ? 0.086 4.5 17.109 1 97.81 69 ALA B C 1
ATOM 2441 O O . ALA B 1 69 ? 0.964 4.316 17.953 1 97.81 69 ALA B O 1
ATOM 2442 N N . HIS B 1 70 ? 0.352 5.383 16.234 1 98.06 70 HIS B N 1
ATOM 2443 C CA . HIS B 1 70 ? 1.579 6.148 16.047 1 98.06 70 HIS B CA 1
ATOM 2444 C C . HIS B 1 70 ? 1.848 7.07 17.219 1 98.06 70 HIS B C 1
ATOM 2446 O O . HIS B 1 70 ? 3.002 7.281 17.609 1 98.06 70 HIS B O 1
ATOM 2452 N N . PHE B 1 71 ? 0.945 7.734 17.922 1 93.5 71 PHE B N 1
ATOM 2453 C CA . PHE B 1 71 ? 1.172 8.641 19.031 1 93.5 71 PHE B CA 1
ATOM 2454 C C . PHE B 1 71 ? 0.485 8.133 20.297 1 93.5 71 PHE B C 1
ATOM 2456 O O . PHE B 1 71 ? 1.074 8.148 21.375 1 93.5 71 PHE B O 1
ATOM 2463 N N . PRO B 1 72 ? -0.874 8 20.453 1 83.38 72 PRO B N 1
ATOM 2464 C CA . PRO B 1 72 ? -1.349 7.34 21.672 1 83.38 72 PRO B CA 1
ATOM 2465 C C . PRO B 1 72 ? -1.413 5.82 21.531 1 83.38 72 PRO B C 1
ATOM 2467 O O . PRO B 1 72 ? -1.493 5.305 20.406 1 83.38 72 PRO B O 1
ATOM 2470 N N . PRO B 1 73 ? -1.07 5.262 22.766 1 82.38 73 PRO B N 1
ATOM 2471 C CA . PRO B 1 73 ? -1.308 3.818 22.688 1 82.38 73 PRO B CA 1
ATOM 2472 C C . PRO B 1 73 ? -2.721 3.479 22.219 1 82.38 73 PRO B C 1
ATOM 2474 O O . PRO B 1 73 ? -3.699 3.926 22.828 1 82.38 73 PRO B O 1
ATOM 2477 N N . HIS B 1 74 ? -2.744 2.951 21.094 1 86 74 HIS B N 1
ATOM 2478 C CA . HIS B 1 74 ? -4.012 2.592 20.469 1 86 74 HIS B CA 1
ATOM 2479 C C . HIS B 1 74 ? -3.938 1.21 19.828 1 86 74 HIS B C 1
ATOM 2481 O O . HIS B 1 74 ? -2.871 0.787 19.375 1 86 74 HIS B O 1
ATOM 2487 N N . ASP B 1 75 ? -5.027 0.525 19.781 1 93.69 75 ASP B N 1
ATOM 2488 C CA . ASP B 1 75 ? -5.055 -0.83 19.25 1 93.69 75 ASP B CA 1
ATOM 2489 C C . ASP B 1 75 ? -5.242 -0.813 17.734 1 93.69 75 ASP B C 1
ATOM 2491 O O . ASP B 1 75 ? -5.09 -1.842 17.078 1 93.69 75 ASP B O 1
ATOM 2495 N N . ILE B 1 76 ? -5.508 0.38 17.203 1 97.69 76 ILE B N 1
ATOM 2496 C CA . ILE B 1 76 ? -5.719 0.456 15.758 1 97.69 76 ILE B CA 1
ATOM 2497 C C . ILE B 1 76 ? -4.387 0.715 15.062 1 97.69 76 ILE B C 1
ATOM 2499 O O . ILE B 1 76 ? -3.971 1.867 14.914 1 97.69 76 ILE B O 1
ATOM 2503 N N . THR B 1 77 ? -3.746 -0.382 14.68 1 98.12 77 THR B N 1
ATOM 2504 C CA . THR B 1 77 ? -2.541 -0.374 13.859 1 98.12 77 THR B CA 1
ATOM 2505 C C . THR B 1 77 ? -2.896 -0.347 12.375 1 98.12 77 THR B C 1
ATOM 2507 O O . THR B 1 77 ? -4.074 -0.314 12.016 1 98.12 77 THR B O 1
ATOM 2510 N N . ALA B 1 78 ? -1.887 -0.219 11.547 1 98.12 78 ALA B N 1
ATOM 2511 C CA . ALA B 1 78 ? -2.07 0.064 10.125 1 98.12 78 ALA B CA 1
ATOM 2512 C C . ALA B 1 78 ? -3.008 -0.952 9.484 1 98.12 78 ALA B C 1
ATOM 2514 O O . ALA B 1 78 ? -3.871 -0.587 8.68 1 98.12 78 ALA B O 1
ATOM 2515 N N . GLU B 1 79 ? -2.873 -2.23 9.805 1 98.06 79 GLU B N 1
ATOM 2516 C CA . GLU B 1 79 ? -3.641 -3.279 9.141 1 98.06 79 GLU B CA 1
ATOM 2517 C C . GLU B 1 79 ? -5.086 -3.303 9.641 1 98.06 79 GLU B C 1
ATOM 2519 O O . GLU B 1 79 ? -5.945 -3.947 9.031 1 98.06 79 GLU B O 1
ATOM 2524 N N . LYS B 1 80 ? -5.383 -2.535 10.703 1 98.06 80 LYS B N 1
ATOM 2525 C CA . LYS B 1 80 ? -6.699 -2.598 11.328 1 98.06 80 LYS B CA 1
ATOM 2526 C C . LYS B 1 80 ? -7.566 -1.413 10.914 1 98.06 80 LYS B C 1
ATOM 2528 O O . LYS B 1 80 ? -8.719 -1.305 11.336 1 98.06 80 LYS B O 1
ATOM 2533 N N . ILE B 1 81 ? -6.996 -0.461 10.133 1 97.81 81 ILE B N 1
ATOM 2534 C CA . ILE B 1 81 ? -7.82 0.631 9.625 1 97.81 81 ILE B CA 1
ATOM 2535 C C . ILE B 1 81 ? -9.008 0.064 8.852 1 97.81 81 ILE B C 1
ATOM 2537 O O . ILE B 1 81 ? -8.828 -0.761 7.953 1 97.81 81 ILE B O 1
ATOM 2541 N N . PRO B 1 82 ? -10.234 0.486 9.156 1 97.25 82 PRO B N 1
ATOM 2542 C CA . PRO B 1 82 ? -11.391 -0.07 8.453 1 97.25 82 PRO B CA 1
ATOM 2543 C C . PRO B 1 82 ? -11.359 0.206 6.953 1 97.25 82 PRO B C 1
ATOM 2545 O O . PRO B 1 82 ? -11.172 1.352 6.539 1 97.25 82 PRO B O 1
ATOM 2548 N N . VAL B 1 83 ? -11.609 -0.797 6.172 1 97.31 83 VAL B N 1
ATOM 2549 C CA . VAL B 1 83 ? -11.539 -0.704 4.719 1 97.31 83 VAL B CA 1
ATOM 2550 C C . VAL B 1 83 ? -12.562 0.306 4.215 1 97.31 83 VAL B C 1
ATOM 2552 O O . VAL B 1 83 ? -12.328 1.001 3.223 1 97.31 83 VAL B O 1
ATOM 2555 N N . GLU B 1 84 ? -13.68 0.489 4.965 1 96.19 84 GLU B N 1
ATOM 2556 C CA . GLU B 1 84 ? -14.758 1.389 4.578 1 96.19 84 GLU B CA 1
ATOM 2557 C C . GLU B 1 84 ? -14.312 2.846 4.629 1 96.19 84 GLU B C 1
ATOM 2559 O O . GLU B 1 84 ? -14.945 3.719 4.035 1 96.19 84 GLU B O 1
ATOM 2564 N N . HIS B 1 85 ? -13.227 3.113 5.352 1 97.81 85 HIS B N 1
ATOM 2565 C CA . HIS B 1 85 ? -12.734 4.48 5.504 1 97.81 85 HIS B CA 1
ATOM 2566 C C . HIS B 1 85 ? -11.695 4.809 4.441 1 97.81 85 HIS B C 1
ATOM 2568 O O . HIS B 1 85 ? -11.273 5.961 4.312 1 97.81 85 HIS B O 1
ATOM 2574 N N . LEU B 1 86 ? -11.312 3.773 3.615 1 98.06 86 LEU B N 1
ATOM 2575 C CA . LEU B 1 86 ? -10.188 3.939 2.705 1 98.06 86 LEU B CA 1
ATOM 2576 C C . LEU B 1 86 ? -10.648 4.473 1.354 1 98.06 86 LEU B C 1
ATOM 2578 O O . LEU B 1 86 ? -9.828 4.809 0.498 1 98.06 86 LEU B O 1
ATOM 2582 N N . ILE B 1 87 ? -11.914 4.52 1.126 1 97.81 87 ILE B N 1
ATOM 2583 C CA . ILE B 1 87 ? -12.547 5.133 -0.039 1 97.81 87 ILE B CA 1
ATOM 2584 C C . ILE B 1 87 ? -13.602 6.145 0.415 1 97.81 87 ILE B C 1
ATOM 2586 O O . ILE B 1 87 ? -14.648 5.762 0.937 1 97.81 87 ILE B O 1
ATOM 2590 N N . ALA B 1 88 ? -13.312 7.395 0.238 1 98.06 88 ALA B N 1
ATOM 2591 C CA . ALA B 1 88 ? -14.172 8.422 0.817 1 98.06 88 ALA B CA 1
ATOM 2592 C C . ALA B 1 88 ? -14.039 9.742 0.066 1 98.06 88 ALA B C 1
ATOM 2594 O O . ALA B 1 88 ? -13.039 9.969 -0.622 1 98.06 88 ALA B O 1
ATOM 2595 N N . PRO B 1 89 ? -15.055 10.633 0.204 1 98.5 89 PRO B N 1
ATOM 2596 C CA . PRO B 1 89 ? -14.945 11.961 -0.396 1 98.5 89 PRO B CA 1
ATOM 2597 C C . PRO B 1 89 ? -13.82 12.789 0.214 1 98.5 89 PRO B C 1
ATOM 2599 O O . PRO B 1 89 ? -13.555 12.695 1.416 1 98.5 89 PRO B O 1
ATOM 2602 N N . ALA B 1 90 ? -13.242 13.57 -0.65 1 98.75 90 ALA B N 1
ATOM 2603 C CA . ALA B 1 90 ? -12.258 14.555 -0.193 1 98.75 90 ALA B CA 1
ATOM 2604 C C . ALA B 1 90 ? -12.938 15.867 0.194 1 98.75 90 ALA B C 1
ATOM 2606 O O . ALA B 1 90 ? -13.859 16.312 -0.486 1 98.75 90 ALA B O 1
ATOM 2607 N N . ALA B 1 91 ? -12.578 16.453 1.28 1 98.94 91 ALA B N 1
ATOM 2608 C CA . ALA B 1 91 ? -12.828 17.844 1.615 1 98.94 91 ALA B CA 1
ATOM 2609 C C . ALA B 1 91 ? -11.523 18.641 1.644 1 98.94 91 ALA B C 1
ATOM 2611 O O . ALA B 1 91 ? -10.695 18.453 2.533 1 98.94 91 ALA B O 1
ATOM 2612 N N . VAL B 1 92 ? -11.367 19.547 0.695 1 98.94 92 VAL B N 1
ATOM 2613 C CA . VAL B 1 92 ? -10.102 20.25 0.561 1 98.94 92 VAL B CA 1
ATOM 2614 C C . VAL B 1 92 ? -10.203 21.625 1.225 1 98.94 92 VAL B C 1
ATOM 2616 O O . VAL B 1 92 ? -10.906 22.5 0.731 1 98.94 92 VAL B O 1
ATOM 2619 N N . ILE B 1 93 ? -9.516 21.781 2.338 1 98.94 93 ILE B N 1
ATOM 2620 C CA . ILE B 1 93 ? -9.414 23.062 3.041 1 98.94 93 ILE B CA 1
ATOM 2621 C C . ILE B 1 93 ? -8.219 23.844 2.512 1 98.94 93 ILE B C 1
ATOM 2623 O O . ILE B 1 93 ? -7.066 23.5 2.783 1 98.94 93 ILE B O 1
ATOM 2627 N N . ASP B 1 94 ? -8.508 24.953 1.805 1 98.88 94 ASP B N 1
ATOM 2628 C CA . ASP B 1 94 ? -7.473 25.703 1.115 1 98.88 94 ASP B CA 1
ATOM 2629 C C . ASP B 1 94 ? -6.992 26.875 1.969 1 98.88 94 ASP B C 1
ATOM 2631 O O . ASP B 1 94 ? -7.734 27.844 2.178 1 98.88 94 ASP B O 1
ATOM 2635 N N . ILE B 1 95 ? -5.719 26.797 2.436 1 98.88 95 ILE B N 1
ATOM 2636 C CA . ILE B 1 95 ? -5.168 27.922 3.195 1 98.88 95 ILE B CA 1
ATOM 2637 C C . ILE B 1 95 ? -3.92 28.453 2.496 1 98.88 95 ILE B C 1
ATOM 2639 O O . ILE B 1 95 ? -2.996 28.938 3.148 1 98.88 95 ILE B O 1
ATOM 2643 N N . THR B 1 96 ? -3.818 28.297 1.204 1 98.75 96 THR B N 1
ATOM 2644 C CA . THR B 1 96 ? -2.654 28.703 0.424 1 98.75 96 THR B CA 1
ATOM 2645 C C . THR B 1 96 ? -2.354 30.188 0.631 1 98.75 96 THR B C 1
ATOM 2647 O O . THR B 1 96 ? -1.19 30.562 0.762 1 98.75 96 THR B O 1
ATOM 2650 N N . ALA B 1 97 ? -3.404 31.016 0.659 1 98.56 97 ALA B N 1
ATOM 2651 C CA . ALA B 1 97 ? -3.215 32.438 0.847 1 98.56 97 ALA B CA 1
ATOM 2652 C C . ALA B 1 97 ? -2.578 32.75 2.201 1 98.56 97 ALA B C 1
ATOM 2654 O O . ALA B 1 97 ? -1.691 33.594 2.305 1 98.56 97 ALA B O 1
ATOM 2655 N N . LYS B 1 98 ? -3.018 32.031 3.271 1 98.69 98 LYS B N 1
ATOM 2656 C CA . LYS B 1 98 ? -2.424 32.188 4.594 1 98.69 98 LYS B CA 1
ATOM 2657 C C . LYS B 1 98 ? -0.965 31.75 4.602 1 98.69 98 LYS B C 1
ATOM 2659 O O . LYS B 1 98 ? -0.111 32.406 5.199 1 98.69 98 LYS B O 1
ATOM 2664 N N . ALA B 1 99 ? -0.691 30.656 3.912 1 98.31 99 ALA B N 1
ATOM 2665 C CA . ALA B 1 99 ? 0.64 30.047 3.898 1 98.31 99 ALA B CA 1
ATOM 2666 C C . ALA B 1 99 ? 1.632 30.938 3.146 1 98.31 99 ALA B C 1
ATOM 2668 O O . ALA B 1 99 ? 2.83 30.922 3.438 1 98.31 99 ALA B O 1
ATOM 2669 N N . GLU B 1 100 ? 1.144 31.672 2.162 1 97.62 100 GLU B N 1
ATOM 2670 C CA . GLU B 1 100 ? 1.993 32.625 1.437 1 97.62 100 GLU B CA 1
ATOM 2671 C C . GLU B 1 100 ? 2.443 33.75 2.338 1 97.62 100 GLU B C 1
ATOM 2673 O O . GLU B 1 100 ? 3.533 34.312 2.156 1 97.62 100 GLU B O 1
ATOM 2678 N N . LEU B 1 101 ? 1.62 34.062 3.342 1 97.94 101 LEU B N 1
ATOM 2679 C CA . LEU B 1 101 ? 1.93 35.125 4.266 1 97.94 101 LEU B CA 1
ATOM 2680 C C . LEU B 1 101 ? 2.836 34.656 5.391 1 97.94 101 LEU B C 1
ATOM 2682 O O . LEU B 1 101 ? 3.643 35.438 5.918 1 97.94 101 LEU B O 1
ATOM 2686 N N . SER B 1 102 ? 2.703 33.438 5.789 1 97.5 102 SER B N 1
ATOM 2687 C CA . SER B 1 102 ? 3.477 32.844 6.875 1 97.5 102 SER B CA 1
ATOM 2688 C C . SER B 1 102 ? 3.664 31.344 6.672 1 97.5 102 SER B C 1
ATOM 2690 O O . SER B 1 102 ? 2.689 30.609 6.5 1 97.5 102 SER B O 1
ATOM 2692 N N . PRO B 1 103 ? 4.914 30.891 6.781 1 95.88 103 PRO B N 1
ATOM 2693 C CA . PRO B 1 103 ? 5.125 29.438 6.68 1 95.88 103 PRO B CA 1
ATOM 2694 C C . PRO B 1 103 ? 4.531 28.672 7.859 1 95.88 103 PRO B C 1
ATOM 2696 O O . PRO B 1 103 ? 4.445 27.438 7.82 1 95.88 103 PRO B O 1
ATOM 2699 N N . ASP B 1 104 ? 4.133 29.391 8.875 1 96.56 104 ASP B N 1
ATOM 2700 C CA . ASP B 1 104 ? 3.58 28.75 10.062 1 96.56 104 ASP B CA 1
ATOM 2701 C C . ASP B 1 104 ? 2.059 28.875 10.109 1 96.56 104 ASP B C 1
ATOM 2703 O O . ASP B 1 104 ? 1.457 28.828 11.18 1 96.56 104 ASP B O 1
ATOM 2707 N N . ALA B 1 105 ? 1.503 29.156 8.945 1 98.31 105 ALA B N 1
ATOM 2708 C CA . ALA B 1 105 ? 0.049 29.281 8.867 1 98.31 105 ALA B CA 1
ATOM 2709 C C . ALA B 1 105 ? -0.63 27.984 9.297 1 98.31 105 ALA B C 1
ATOM 2711 O O . ALA B 1 105 ? -0.065 26.891 9.141 1 98.31 105 ALA B O 1
ATOM 2712 N N . GLU B 1 106 ? -1.876 28.109 9.852 1 98.75 106 GLU B N 1
ATOM 2713 C CA . GLU B 1 106 ? -2.67 26.953 10.281 1 98.75 106 GLU B CA 1
ATOM 2714 C C . GLU B 1 106 ? -4.098 27.047 9.75 1 98.75 106 GLU B C 1
ATOM 2716 O O . GLU B 1 106 ? -4.656 28.141 9.625 1 98.75 106 GLU B O 1
ATOM 2721 N N . ALA B 1 107 ? -4.648 25.922 9.359 1 98.94 107 ALA B N 1
ATOM 2722 C CA . ALA B 1 107 ? -6.098 25.844 9.195 1 98.94 107 ALA B CA 1
ATOM 2723 C C . ALA B 1 107 ? -6.809 25.969 10.539 1 98.94 107 ALA B C 1
ATOM 2725 O O . ALA B 1 107 ? -6.469 25.281 11.5 1 98.94 107 ALA B O 1
ATOM 2726 N N . THR B 1 108 ? -7.773 26.859 10.641 1 98.88 108 THR B N 1
ATOM 2727 C CA . THR B 1 108 ? -8.523 27.141 11.859 1 98.88 108 THR B CA 1
ATOM 2728 C C . THR B 1 108 ? -9.945 26.609 11.758 1 98.88 108 THR B C 1
ATOM 2730 O O . THR B 1 108 ? -10.359 26.141 10.703 1 98.88 108 THR B O 1
ATOM 2733 N N . VAL B 1 109 ? -10.648 26.672 12.906 1 98.94 109 VAL B N 1
ATOM 2734 C CA . VAL B 1 109 ? -12.062 26.297 12.922 1 98.94 109 VAL B CA 1
ATOM 2735 C C . VAL B 1 109 ? -12.82 27.141 11.891 1 98.94 109 VAL B C 1
ATOM 2737 O O . VAL B 1 109 ? -13.711 26.625 11.203 1 98.94 109 VAL B O 1
ATOM 2740 N N . GLU B 1 110 ? -12.5 28.391 11.75 1 98.88 110 GLU B N 1
ATOM 2741 C CA . GLU B 1 110 ? -13.156 29.281 10.789 1 98.88 110 GLU B CA 1
ATOM 2742 C C . GLU B 1 110 ? -12.969 28.781 9.359 1 98.88 110 GLU B C 1
ATOM 2744 O O . GLU B 1 110 ? -13.883 28.875 8.539 1 98.88 110 GLU B O 1
ATOM 2749 N N . ASP B 1 111 ? -11.773 28.266 9 1 98.94 111 ASP B N 1
ATOM 2750 C CA . ASP B 1 111 ? -11.531 27.719 7.664 1 98.94 111 ASP B CA 1
ATOM 2751 C C . ASP B 1 111 ? -12.43 26.516 7.387 1 98.94 111 ASP B C 1
ATOM 2753 O O . ASP B 1 111 ? -12.938 26.359 6.273 1 98.94 111 ASP B O 1
ATOM 2757 N N . LEU B 1 112 ? -12.586 25.641 8.438 1 98.94 112 LEU B N 1
ATOM 2758 C CA . LEU B 1 112 ? -13.438 24.469 8.305 1 98.94 112 LEU B CA 1
ATOM 2759 C C . LEU B 1 112 ? -14.898 24.875 8.094 1 98.94 112 LEU B C 1
ATOM 2761 O O . LEU B 1 112 ? -15.555 24.359 7.188 1 98.94 112 LEU B O 1
ATOM 2765 N N . LEU B 1 113 ? -15.328 25.828 8.891 1 98.88 113 LEU B N 1
ATOM 2766 C CA . LEU B 1 113 ? -16.703 26.312 8.789 1 98.88 113 LEU B CA 1
ATOM 2767 C C . LEU B 1 113 ? -16.922 27.016 7.461 1 98.88 113 LEU B C 1
ATOM 2769 O O . LEU B 1 113 ? -18 26.891 6.855 1 98.88 113 LEU B O 1
ATOM 2773 N N . HIS B 1 114 ? -15.953 27.797 7.031 1 98.75 114 HIS B N 1
ATOM 2774 C CA . HIS B 1 114 ? -16.047 28.484 5.742 1 98.75 114 HIS B CA 1
ATOM 2775 C C . HIS B 1 114 ? -16.172 27.469 4.602 1 98.75 114 HIS B C 1
ATOM 2777 O O . HIS B 1 114 ? -16.953 27.688 3.664 1 98.75 114 HIS B O 1
ATOM 2783 N N . TRP B 1 115 ? -15.414 26.344 4.648 1 98.81 115 TRP B N 1
ATOM 2784 C CA . TRP B 1 115 ? -15.531 25.312 3.629 1 98.81 115 TRP B CA 1
ATOM 2785 C C . TRP B 1 115 ? -16.953 24.75 3.57 1 98.81 115 TRP B C 1
ATOM 2787 O O . TRP B 1 115 ? -17.531 24.641 2.49 1 98.81 115 TRP B O 1
ATOM 2797 N N . GLU B 1 116 ? -17.469 24.422 4.758 1 98.88 116 GLU B N 1
ATOM 2798 C CA . GLU B 1 116 ? -18.828 23.875 4.781 1 98.88 116 GLU B CA 1
ATOM 2799 C C . GLU B 1 116 ? -19.828 24.875 4.219 1 98.88 116 GLU B C 1
ATOM 2801 O O . GLU B 1 116 ? -20.688 24.516 3.42 1 98.88 116 GLU B O 1
ATOM 2806 N N . SER B 1 117 ? -19.703 26.125 4.652 1 98.56 117 SER B N 1
ATOM 2807 C CA . SER B 1 117 ? -20.641 27.141 4.219 1 98.56 117 SER B CA 1
ATOM 2808 C C . SER B 1 117 ? -20.516 27.422 2.725 1 98.56 117 SER B C 1
ATOM 2810 O O . SER B 1 117 ? -21.531 27.594 2.035 1 98.56 117 SER B O 1
ATOM 2812 N N . SER B 1 118 ? -19.344 27.469 2.135 1 98.12 118 SER B N 1
ATOM 2813 C CA . SER B 1 118 ? -19.094 27.797 0.736 1 98.12 118 SER B CA 1
ATOM 2814 C C . SER B 1 118 ? -19.5 26.641 -0.184 1 98.12 118 SER B C 1
ATOM 2816 O O . SER B 1 118 ? -19.906 26.875 -1.321 1 98.12 118 SER B O 1
ATOM 2818 N N . THR B 1 119 ? -19.391 25.391 0.273 1 98.12 119 THR B N 1
ATOM 2819 C CA . THR B 1 119 ? -19.656 24.234 -0.577 1 98.12 119 THR B CA 1
ATOM 2820 C C . THR B 1 119 ? -21.078 23.719 -0.358 1 98.12 119 THR B C 1
ATOM 2822 O O . THR B 1 119 ? -21.609 23 -1.198 1 98.12 119 THR B O 1
ATOM 2825 N N . GLY B 1 120 ? -21.641 24 0.77 1 98.5 120 GLY B N 1
ATOM 2826 C CA . GLY B 1 120 ? -22.922 23.422 1.145 1 98.5 120 GLY B CA 1
ATOM 2827 C C . GLY B 1 120 ? -22.828 21.953 1.536 1 98.5 120 GLY B C 1
ATOM 2828 O O . GLY B 1 120 ? -23.859 21.266 1.638 1 98.5 120 GLY B O 1
ATOM 2829 N N . GLN B 1 121 ? -21.625 21.5 1.676 1 98.25 121 GLN B N 1
ATOM 2830 C CA . GLN B 1 121 ? -21.375 20.109 2.066 1 98.25 121 GLN B CA 1
ATOM 2831 C C . GLN B 1 121 ? -21.016 20.016 3.545 1 98.25 121 GLN B C 1
ATOM 2833 O O . GLN B 1 121 ? -20.75 21.031 4.191 1 98.25 121 GLN B O 1
ATOM 2838 N N . THR B 1 122 ? -21.141 18.844 4.094 1 98.62 122 THR B N 1
ATOM 2839 C CA . THR B 1 122 ? -20.703 18.562 5.449 1 98.62 122 THR B CA 1
ATOM 2840 C C . THR B 1 122 ? -19.344 17.844 5.438 1 98.62 122 THR B C 1
ATOM 2842 O O . THR B 1 122 ? -19.031 17.125 4.488 1 98.62 122 THR B O 1
ATOM 2845 N N . LEU B 1 123 ? -18.609 18.062 6.473 1 98.88 123 LEU B N 1
ATOM 2846 C CA . LEU B 1 123 ? -17.328 17.375 6.609 1 98.88 123 LEU B CA 1
ATOM 2847 C C . LEU B 1 123 ? -17.516 15.945 7.105 1 98.88 123 LEU B C 1
ATOM 2849 O O . LEU B 1 123 ? -16.562 15.164 7.141 1 98.88 123 LEU B O 1
ATOM 2853 N N . ASP B 1 124 ? -18.75 15.562 7.457 1 98.75 124 ASP B N 1
ATOM 2854 C CA . ASP B 1 124 ? -19 14.188 7.891 1 98.75 124 ASP B CA 1
ATOM 2855 C C . ASP B 1 124 ? -18.672 13.195 6.781 1 98.75 124 ASP B C 1
ATOM 2857 O O . ASP B 1 124 ? -19 13.414 5.617 1 98.75 124 ASP B O 1
ATOM 2861 N N . GLU B 1 125 ? -17.922 12.125 7.23 1 98.38 125 GLU B N 1
ATOM 2862 C CA . GLU B 1 125 ? -17.625 10.992 6.359 1 98.38 125 GLU B CA 1
ATOM 2863 C C . GLU B 1 125 ? -16.719 11.414 5.199 1 98.38 125 GLU B C 1
ATOM 2865 O O . GLU B 1 125 ? -16.984 11.062 4.047 1 98.38 125 GLU B O 1
ATOM 2870 N N . THR B 1 126 ? -15.773 12.312 5.457 1 98.88 126 THR B N 1
ATOM 2871 C CA . THR B 1 126 ? -14.781 12.742 4.48 1 98.88 126 THR B CA 1
ATOM 2872 C C . THR B 1 126 ? -13.367 12.523 5.008 1 98.88 126 THR B C 1
ATOM 2874 O O . THR B 1 126 ? -13.188 12.164 6.172 1 98.88 126 THR B O 1
ATOM 2877 N N . ILE B 1 127 ? -12.453 12.609 4.18 1 98.94 127 ILE B N 1
ATOM 2878 C CA . ILE B 1 127 ? -11.055 12.859 4.496 1 98.94 127 ILE B CA 1
ATOM 2879 C C . ILE B 1 127 ? -10.727 14.336 4.262 1 98.94 127 ILE B C 1
ATOM 2881 O O . ILE B 1 127 ? -10.852 14.836 3.141 1 98.94 127 ILE B O 1
ATOM 2885 N N . VAL B 1 128 ? -10.359 15.008 5.258 1 99 128 VAL B N 1
ATOM 2886 C CA . VAL B 1 128 ? -10.125 16.453 5.199 1 99 128 VAL B CA 1
ATOM 2887 C C . VAL B 1 128 ? -8.672 16.719 4.824 1 99 128 VAL B C 1
ATOM 2889 O O . VAL B 1 128 ? -7.758 16.469 5.613 1 99 128 VAL B O 1
ATOM 2892 N N . LEU B 1 129 ? -8.477 17.281 3.643 1 98.94 129 LEU B N 1
ATOM 2893 C CA . LEU B 1 129 ? -7.141 17.547 3.121 1 98.94 129 LEU B CA 1
ATOM 2894 C C . LEU B 1 129 ? -6.785 19.031 3.27 1 98.94 129 LEU B C 1
ATOM 2896 O O . LEU B 1 129 ? -7.605 19.891 2.973 1 98.94 129 LEU B O 1
ATOM 2900 N N . LEU B 1 130 ? -5.602 19.25 3.746 1 98.94 130 LEU B N 1
ATOM 2901 C CA . LEU B 1 130 ? -5.062 20.594 3.824 1 98.94 130 LEU B CA 1
ATOM 2902 C C . LEU B 1 130 ? -4.301 20.953 2.551 1 98.94 130 LEU B C 1
ATOM 2904 O O . LEU B 1 130 ? -3.279 20.344 2.242 1 98.94 130 LEU B O 1
ATOM 2908 N N . LYS B 1 131 ? -4.859 21.875 1.846 1 98.88 131 LYS B N 1
ATOM 2909 C CA . LYS B 1 131 ? -4.141 22.5 0.734 1 98.88 131 LYS B CA 1
ATOM 2910 C C . LYS B 1 131 ? -3.42 23.766 1.181 1 98.88 131 LYS B C 1
ATOM 2912 O O . LYS B 1 131 ? -4.055 24.797 1.406 1 98.88 131 LYS B O 1
ATOM 2917 N N . CYS B 1 132 ? -2.094 23.672 1.263 1 98.75 132 CYS B N 1
ATOM 2918 C CA . CYS B 1 132 ? -1.335 24.797 1.785 1 98.75 132 CYS B CA 1
ATOM 2919 C C . CYS B 1 132 ? -0.308 25.281 0.769 1 98.75 132 CYS B C 1
ATOM 2921 O O . CYS B 1 132 ? 0.407 26.25 1.018 1 98.75 132 CYS B O 1
ATOM 2923 N N . GLY B 1 133 ? -0.242 24.641 -0.405 1 98.44 133 GLY B N 1
ATOM 2924 C CA . GLY B 1 133 ? 0.666 25.047 -1.467 1 98.44 133 GLY B CA 1
ATOM 2925 C C . GLY B 1 133 ? 2.08 24.531 -1.271 1 98.44 133 GLY B C 1
ATOM 2926 O O . GLY B 1 133 ? 3 24.953 -1.98 1 98.44 133 GLY B O 1
ATOM 2927 N N . TRP B 1 134 ? 2.295 23.656 -0.37 1 98.38 134 TRP B N 1
ATOM 2928 C CA . TRP B 1 134 ? 3.639 23.25 0.019 1 98.38 134 TRP B CA 1
ATOM 2929 C C . TRP B 1 134 ? 4.195 22.219 -0.953 1 98.38 134 TRP B C 1
ATOM 2931 O O . TRP B 1 134 ? 5.406 21.984 -0.994 1 98.38 134 TRP B O 1
ATOM 2941 N N . GLY B 1 135 ? 3.299 21.547 -1.718 1 97.81 135 GLY B N 1
ATOM 2942 C CA . GLY B 1 135 ? 3.732 20.547 -2.686 1 97.81 135 GLY B CA 1
ATOM 2943 C C . GLY B 1 135 ? 4.797 21.062 -3.635 1 97.81 135 GLY B C 1
ATOM 2944 O O . GLY B 1 135 ? 5.633 20.297 -4.113 1 97.81 135 GLY B O 1
ATOM 2945 N N . LYS B 1 136 ? 4.793 22.359 -3.906 1 97.38 136 LYS B N 1
ATOM 2946 C CA . LYS B 1 136 ? 5.73 22.953 -4.859 1 97.38 136 LYS B CA 1
ATOM 2947 C C . LYS B 1 136 ? 7.168 22.844 -4.355 1 97.38 136 LYS B C 1
ATOM 2949 O O . LYS B 1 136 ? 8.117 23 -5.129 1 97.38 136 LYS B O 1
ATOM 2954 N N . TYR B 1 137 ? 7.379 22.594 -3.064 1 96.62 137 TYR B N 1
ATOM 2955 C CA . TYR B 1 137 ? 8.711 22.547 -2.473 1 96.62 137 TYR B CA 1
ATOM 2956 C C . TYR B 1 137 ? 9.227 21.109 -2.381 1 96.62 137 TYR B C 1
ATOM 2958 O O . TYR B 1 137 ? 10.336 20.875 -1.898 1 96.62 137 TYR B O 1
ATOM 2966 N N . TRP B 1 138 ? 8.57 20.062 -2.838 1 97.31 138 TRP B N 1
ATOM 2967 C CA . TRP B 1 138 ? 8.875 18.656 -2.648 1 97.31 138 TRP B CA 1
ATOM 2968 C C . TRP B 1 138 ? 10.297 18.328 -3.109 1 97.31 138 TRP B C 1
ATOM 2970 O O . TRP B 1 138 ? 11 17.547 -2.48 1 97.31 138 TRP B O 1
ATOM 2980 N N . THR B 1 139 ? 10.797 18.984 -4.141 1 95.88 139 THR B N 1
ATOM 2981 C CA . THR B 1 139 ? 12.094 18.641 -4.711 1 95.88 139 THR B CA 1
ATOM 2982 C C . THR B 1 139 ? 13.203 19.453 -4.051 1 95.88 139 THR B C 1
ATOM 2984 O O . THR B 1 139 ? 14.352 19.438 -4.5 1 95.88 139 THR B O 1
ATOM 2987 N N . ASN B 1 140 ? 12.883 20.219 -3.059 1 94.06 140 ASN B N 1
ATOM 2988 C CA . ASN B 1 140 ? 13.805 21.016 -2.256 1 94.06 140 ASN B CA 1
ATOM 2989 C C . ASN B 1 140 ? 13.609 20.781 -0.764 1 94.06 140 ASN B C 1
ATOM 2991 O O . ASN B 1 140 ? 12.82 21.469 -0.118 1 94.06 140 ASN B O 1
ATOM 2995 N N . GLN B 1 141 ? 14.383 19.891 -0.217 1 92 141 GLN B N 1
ATOM 2996 C CA . GLN B 1 141 ? 14.211 19.422 1.154 1 92 141 GLN B CA 1
ATOM 2997 C C . GLN B 1 141 ? 14.25 20.578 2.143 1 92 141 GLN B C 1
ATOM 2999 O O . GLN B 1 141 ? 13.422 20.656 3.059 1 92 141 GLN B O 1
ATOM 3004 N N . THR B 1 142 ? 15.234 21.484 1.961 1 91.62 142 THR B N 1
ATOM 3005 C CA . THR B 1 142 ? 15.367 22.609 2.865 1 91.62 142 THR B CA 1
ATOM 3006 C C . THR B 1 142 ? 14.109 23.469 2.859 1 91.62 142 THR B C 1
ATOM 3008 O O . THR B 1 142 ? 13.594 23.828 3.918 1 91.62 142 THR B O 1
ATOM 3011 N N . ALA B 1 143 ? 13.602 23.766 1.646 1 92.88 143 ALA B N 1
ATOM 3012 C CA . ALA B 1 143 ? 12.391 24.562 1.521 1 92.88 143 ALA B CA 1
ATOM 3013 C C . ALA B 1 143 ? 11.172 23.797 2.037 1 92.88 143 ALA B C 1
ATOM 3015 O O . ALA B 1 143 ? 10.281 24.391 2.66 1 92.88 143 ALA B O 1
ATOM 3016 N N . PHE B 1 144 ? 11.164 22.531 1.831 1 95.44 144 PHE B N 1
ATOM 3017 C CA . PHE B 1 144 ? 10.031 21.703 2.201 1 95.44 144 PHE B CA 1
ATOM 3018 C C . PHE B 1 144 ? 9.906 21.594 3.717 1 95.44 144 PHE B C 1
ATOM 3020 O O . PHE B 1 144 ? 8.812 21.688 4.266 1 95.44 144 PHE B O 1
ATOM 3027 N N . ILE B 1 145 ? 11 21.453 4.367 1 92.5 145 ILE B N 1
ATOM 3028 C CA . ILE B 1 145 ? 11.016 21.25 5.812 1 92.5 145 ILE B CA 1
ATOM 3029 C C . ILE B 1 145 ? 11.078 22.609 6.512 1 92.5 145 ILE B C 1
ATOM 3031 O O . ILE B 1 145 ? 10.609 22.75 7.641 1 92.5 145 ILE B O 1
ATOM 3035 N N . GLY B 1 146 ? 11.602 23.641 5.832 1 89.19 146 GLY B N 1
ATOM 3036 C CA . GLY B 1 146 ? 11.656 25 6.359 1 89.19 146 GLY B CA 1
ATOM 3037 C C . GLY B 1 146 ? 12.828 25.234 7.289 1 89.19 146 GLY B C 1
ATOM 3038 O O . GLY B 1 146 ? 12.75 26.047 8.211 1 89.19 146 GLY B O 1
ATOM 3039 N N . THR B 1 147 ? 13.641 24.438 7.355 1 81.94 147 THR B N 1
ATOM 3040 C CA . THR B 1 147 ? 14.852 24.641 8.148 1 81.94 147 THR B CA 1
ATOM 3041 C C . THR B 1 147 ? 16.062 24.016 7.469 1 81.94 147 THR B C 1
ATOM 3043 O O . THR B 1 147 ? 15.914 23.156 6.594 1 81.94 147 THR B O 1
ATOM 3046 N N . SER B 1 148 ? 17.141 24.781 7.941 1 68.44 148 SER B N 1
ATOM 3047 C CA . SER B 1 148 ? 18.422 24.266 7.438 1 68.44 148 SER B CA 1
ATOM 3048 C C . SER B 1 148 ? 18.641 22.828 7.879 1 68.44 148 SER B C 1
ATOM 3050 O O . SER B 1 148 ? 17.984 22.344 8.805 1 68.44 148 SER B O 1
ATOM 3052 N N . GLU B 1 149 ? 19.656 22.203 7.367 1 59.91 149 GLU B N 1
ATOM 3053 C CA . GLU B 1 149 ? 20.094 20.828 7.09 1 59.91 149 GLU B CA 1
ATOM 3054 C C . GLU B 1 149 ? 20.234 20.031 8.375 1 59.91 149 GLU B C 1
ATOM 3056 O O . GLU B 1 149 ? 21 19.062 8.422 1 59.91 149 GLU B O 1
ATOM 3061 N N . GLY B 1 150 ? 19.141 20.141 9.266 1 61.91 150 GLY B N 1
ATOM 3062 C CA . GLY B 1 150 ? 19.234 19.016 10.18 1 61.91 150 GLY B CA 1
ATOM 3063 C C . GLY B 1 150 ? 18.5 19.25 11.492 1 61.91 150 GLY B C 1
ATOM 3064 O O . GLY B 1 150 ? 18.391 18.344 12.312 1 61.91 150 GLY B O 1
ATOM 3065 N N . ASP B 1 151 ? 18 20.469 11.711 1 72.56 151 ASP B N 1
ATOM 3066 C CA . ASP B 1 151 ? 17.391 20.672 13.023 1 72.56 151 ASP B CA 1
ATOM 3067 C C . ASP B 1 151 ? 15.867 20.688 12.93 1 72.56 151 ASP B C 1
ATOM 3069 O O . ASP B 1 151 ? 15.273 21.703 12.57 1 72.56 151 ASP B O 1
ATOM 3073 N N . VAL B 1 152 ? 15.188 19.594 13.281 1 73.69 152 VAL B N 1
ATOM 3074 C CA . VAL B 1 152 ? 13.742 19.422 13.242 1 73.69 152 VAL B CA 1
ATOM 3075 C C . VAL B 1 152 ? 13.062 20.484 14.102 1 73.69 152 VAL B C 1
ATOM 3077 O O . VAL B 1 152 ? 11.93 20.875 13.828 1 73.69 152 VAL B O 1
ATOM 3080 N N . ASN B 1 153 ? 13.789 20.969 15.055 1 76 153 ASN B N 1
ATOM 3081 C CA . ASN B 1 153 ? 13.227 21.953 15.984 1 76 153 ASN B CA 1
ATOM 3082 C C . ASN B 1 153 ? 13.133 23.328 15.344 1 76 153 ASN B C 1
ATOM 3084 O O . ASN B 1 153 ? 12.531 24.25 15.914 1 76 153 ASN B O 1
ATOM 3088 N N . GLN B 1 154 ? 13.625 23.469 14.156 1 85.25 154 GLN B N 1
ATOM 3089 C CA . GLN B 1 154 ? 13.609 24.75 13.445 1 85.25 154 GLN B CA 1
ATOM 3090 C C . GLN B 1 154 ? 12.766 24.672 12.18 1 85.25 154 GLN B C 1
ATOM 3092 O O . GLN B 1 154 ? 12.859 25.531 11.312 1 85.25 154 GLN B O 1
ATOM 3097 N N . ALA B 1 155 ? 11.992 23.641 12.172 1 91.81 155 ALA B N 1
ATOM 3098 C CA . ALA B 1 155 ? 11.18 23.438 10.977 1 91.81 155 ALA B CA 1
ATOM 3099 C C . ALA B 1 155 ? 10.023 24.438 10.914 1 91.81 155 ALA B C 1
ATOM 3101 O O . ALA B 1 155 ? 9.508 24.859 11.953 1 91.81 155 ALA B O 1
ATOM 3102 N N . HIS B 1 156 ? 9.727 24.906 9.664 1 94.88 156 HIS B N 1
ATOM 3103 C CA . HIS B 1 156 ? 8.602 25.812 9.43 1 94.88 156 HIS B CA 1
ATOM 3104 C C . HIS B 1 156 ? 7.777 25.359 8.227 1 94.88 156 HIS B C 1
ATOM 3106 O O . HIS B 1 156 ? 8.266 25.359 7.098 1 94.88 156 HIS B O 1
ATOM 3112 N N . PHE B 1 157 ? 6.609 24.953 8.438 1 96.75 157 PHE B N 1
ATOM 3113 C CA . PHE B 1 157 ? 5.625 24.609 7.414 1 96.75 157 PHE B CA 1
ATOM 3114 C C . PHE B 1 157 ? 4.215 24.672 7.984 1 96.75 157 PHE B C 1
ATOM 3116 O O . PHE B 1 157 ? 4.027 24.625 9.203 1 96.75 157 PHE B O 1
ATOM 3123 N N . PRO B 1 158 ? 3.174 24.891 7.129 1 98.38 158 PRO B N 1
ATOM 3124 C CA . PRO B 1 158 ? 1.795 25.031 7.605 1 98.38 158 PRO B CA 1
ATOM 3125 C C . PRO B 1 158 ? 1.22 23.703 8.117 1 98.38 158 PRO B C 1
ATOM 3127 O O . PRO B 1 158 ? 1.776 22.641 7.852 1 98.38 158 PRO B O 1
ATOM 3130 N N . GLY B 1 159 ? 0.187 23.75 8.922 1 98.69 159 GLY B N 1
ATOM 3131 C CA . GLY B 1 159 ? -0.551 22.609 9.43 1 98.69 159 GLY B CA 1
ATOM 3132 C C . GLY B 1 159 ? -1.959 22.953 9.875 1 98.69 159 GLY B C 1
ATOM 3133 O O . GLY B 1 159 ? -2.504 23.984 9.477 1 98.69 159 GLY B O 1
ATOM 3134 N N . PHE B 1 160 ? -2.611 22.016 10.523 1 98.94 160 PHE B N 1
ATOM 3135 C CA . PHE B 1 160 ? -3.855 22.281 11.234 1 98.94 160 PHE B CA 1
ATOM 3136 C C . PHE B 1 160 ? -3.58 22.875 12.609 1 98.94 160 PHE B C 1
ATOM 3138 O O . PHE B 1 160 ? -2.572 22.547 13.242 1 98.94 160 PHE B O 1
ATOM 3145 N N . SER B 1 161 ? -4.465 23.766 13.055 1 98.75 161 SER B N 1
ATOM 3146 C CA . SER B 1 161 ? -4.375 24.172 14.453 1 98.75 161 SER B CA 1
ATOM 3147 C C . SER B 1 161 ? -4.922 23.078 15.375 1 98.75 161 SER B C 1
ATOM 3149 O O . SER B 1 161 ? -5.766 22.281 14.969 1 98.75 161 SER B O 1
ATOM 3151 N N . GLY B 1 162 ? -4.398 23.031 16.609 1 98.56 162 GLY B N 1
ATOM 3152 C CA . GLY B 1 162 ? -4.961 22.141 17.609 1 98.56 162 GLY B CA 1
ATOM 3153 C C . GLY B 1 162 ? -6.453 22.328 17.812 1 98.56 162 GLY B C 1
ATOM 3154 O O . GLY B 1 162 ? -7.191 21.359 17.984 1 98.56 162 GLY B O 1
ATOM 3155 N N . GLU B 1 163 ? -6.891 23.594 17.797 1 98.75 163 GLU B N 1
ATOM 3156 C CA . GLU B 1 163 ? -8.305 23.906 17.938 1 98.75 163 GLU B CA 1
ATOM 3157 C C . GLU B 1 163 ? -9.133 23.328 16.797 1 98.75 163 GLU B C 1
ATOM 3159 O O . GLU B 1 163 ? -10.234 22.828 17.016 1 98.75 163 GLU B O 1
ATOM 3164 N N . ALA B 1 164 ? -8.602 23.438 15.594 1 98.94 164 ALA B N 1
ATOM 3165 C CA . ALA B 1 164 ? -9.305 22.875 14.438 1 98.94 164 ALA B CA 1
ATOM 3166 C C . ALA B 1 164 ? -9.438 21.359 14.555 1 98.94 164 ALA B C 1
ATOM 3168 O O . ALA B 1 164 ? -10.492 20.797 14.258 1 98.94 164 ALA B O 1
ATOM 3169 N N . ALA B 1 165 ? -8.352 20.688 14.977 1 98.88 165 ALA B N 1
ATOM 3170 C CA . ALA B 1 165 ? -8.383 19.234 15.172 1 98.88 165 ALA B CA 1
ATOM 3171 C C . ALA B 1 165 ? -9.43 18.844 16.203 1 98.88 165 ALA B C 1
ATOM 3173 O O . ALA B 1 165 ? -10.234 17.938 15.984 1 98.88 165 ALA B O 1
ATOM 3174 N N . THR B 1 166 ? -9.383 19.562 17.297 1 98.88 166 THR B N 1
ATOM 3175 C CA . THR B 1 166 ? -10.352 19.312 18.359 1 98.88 166 THR B CA 1
ATOM 3176 C C . THR B 1 166 ? -11.773 19.531 17.859 1 98.88 166 THR B C 1
ATOM 3178 O O . THR B 1 166 ? -12.656 18.703 18.109 1 98.88 166 THR B O 1
ATOM 3181 N N . TRP B 1 167 ? -11.992 20.609 17.172 1 98.94 167 TRP B N 1
ATOM 3182 C CA . TRP B 1 167 ? -13.312 20.906 16.641 1 98.94 167 TRP B CA 1
ATOM 3183 C C . TRP B 1 167 ? -13.789 19.797 15.703 1 98.94 167 TRP B C 1
ATOM 3185 O O . TRP B 1 167 ? -14.945 19.391 15.75 1 98.94 167 TRP B O 1
ATOM 3195 N N . LEU B 1 168 ? -12.93 19.297 14.812 1 98.94 168 LEU B N 1
ATOM 3196 C CA . LEU B 1 168 ? -13.281 18.25 13.867 1 98.94 168 LEU B CA 1
ATOM 3197 C C . LEU B 1 168 ? -13.781 17.016 14.594 1 98.94 168 LEU B C 1
ATOM 3199 O O . LEU B 1 168 ? -14.844 16.469 14.266 1 98.94 168 LEU B O 1
ATOM 3203 N N . VAL B 1 169 ? -13.039 16.547 15.664 1 98.69 169 VAL B N 1
ATOM 3204 C CA . VAL B 1 169 ? -13.359 15.273 16.297 1 98.69 169 VAL B CA 1
ATOM 3205 C C . VAL B 1 169 ? -14.578 15.43 17.203 1 98.69 169 VAL B C 1
ATOM 3207 O O . VAL B 1 169 ? -15.273 14.461 17.484 1 98.69 169 VAL B O 1
ATOM 3210 N N . GLU B 1 170 ? -14.844 16.641 17.625 1 98.81 170 GLU B N 1
ATOM 3211 C CA . GLU B 1 170 ? -15.977 16.875 18.516 1 98.81 170 GLU B CA 1
ATOM 3212 C C . GLU B 1 170 ? -17.25 17.125 17.719 1 98.81 170 GLU B C 1
ATOM 3214 O O . GLU B 1 170 ? -18.359 16.875 18.219 1 98.81 170 GLU B O 1
ATOM 3219 N N . ASN B 1 171 ? -17.156 17.641 16.5 1 98.88 171 ASN B N 1
ATOM 3220 C CA . ASN B 1 171 ? -18.344 18.141 15.82 1 98.88 171 ASN B CA 1
ATOM 3221 C C . ASN B 1 171 ? -18.625 17.375 14.531 1 98.88 171 ASN B C 1
ATOM 3223 O O . ASN B 1 171 ? -19.703 17.5 13.953 1 98.88 171 ASN B O 1
ATOM 3227 N N . ARG B 1 172 ? -17.688 16.625 14.047 1 98.88 172 ARG B N 1
ATOM 3228 C CA . ARG B 1 172 ? -17.844 15.906 12.789 1 98.88 172 ARG B CA 1
ATOM 3229 C C . ARG B 1 172 ? -17.359 14.461 12.914 1 98.88 172 ARG B C 1
ATOM 3231 O O . ARG B 1 172 ? -16.578 14.148 13.812 1 98.88 172 ARG B O 1
ATOM 3238 N N . ASN B 1 173 ? -17.812 13.586 12.031 1 98.62 173 ASN B N 1
ATOM 3239 C CA . ASN B 1 173 ? -17.406 12.195 11.93 1 98.62 173 ASN B CA 1
ATOM 3240 C C . ASN B 1 173 ? -16.531 11.961 10.703 1 98.62 173 ASN B C 1
ATOM 3242 O O . ASN B 1 173 ? -16.906 11.211 9.797 1 98.62 173 ASN B O 1
ATOM 3246 N N . ILE B 1 174 ? -15.367 12.516 10.703 1 98.88 174 ILE B N 1
ATOM 3247 C CA . ILE B 1 174 ? -14.453 12.375 9.578 1 98.88 174 ILE B CA 1
ATOM 3248 C C . ILE B 1 174 ? -13.688 11.062 9.695 1 98.88 174 ILE B C 1
ATOM 3250 O O . ILE B 1 174 ? -13.727 10.398 10.742 1 98.88 174 ILE B O 1
ATOM 3254 N N . TYR B 1 175 ? -13.023 10.625 8.625 1 98.75 175 TYR B N 1
ATOM 3255 C CA . TYR B 1 175 ? -12.258 9.383 8.648 1 98.75 175 TYR B CA 1
ATOM 3256 C C . TYR B 1 175 ? -10.781 9.656 8.898 1 98.75 175 TYR B C 1
ATOM 3258 O O . TYR B 1 175 ? -10.055 8.773 9.359 1 98.75 175 TYR B O 1
ATOM 3266 N N . GLY B 1 176 ? -10.305 10.852 8.523 1 98.75 176 GLY B N 1
ATOM 3267 C CA . GLY B 1 176 ? -8.914 11.234 8.68 1 98.75 176 GLY B CA 1
ATOM 3268 C C . GLY B 1 176 ? -8.609 12.625 8.156 1 98.75 176 GLY B C 1
ATOM 3269 O O . GLY B 1 176 ? -9.492 13.297 7.625 1 98.75 176 GLY B O 1
ATOM 3270 N N . VAL B 1 177 ? -7.371 13.07 8.367 1 98.94 177 VAL B N 1
ATOM 3271 C CA . VAL B 1 177 ? -6.879 14.328 7.816 1 98.94 177 VAL B CA 1
ATOM 3272 C C . VAL B 1 177 ? -5.645 14.062 6.957 1 98.94 177 VAL B C 1
ATOM 3274 O O . VAL B 1 177 ? -4.988 13.031 7.105 1 98.94 177 VAL B O 1
ATOM 3277 N N . GLY B 1 178 ? -5.371 14.914 6.035 1 98.94 178 GLY B N 1
ATOM 3278 C CA . GLY B 1 178 ? -4.184 14.836 5.195 1 98.94 178 GLY B CA 1
ATOM 3279 C C . GLY B 1 178 ? -3.578 16.203 4.895 1 98.94 178 GLY B C 1
ATOM 3280 O O . GLY B 1 178 ? -4.242 17.219 5.039 1 98.94 178 GLY B O 1
ATOM 3281 N N . THR B 1 179 ? -2.297 16.219 4.52 1 98.94 179 THR B N 1
ATOM 3282 C CA . THR B 1 179 ? -1.607 17.469 4.223 1 98.94 179 THR B CA 1
ATOM 3283 C C . THR B 1 179 ? -0.588 17.266 3.104 1 98.94 179 THR B C 1
ATOM 3285 O O . THR B 1 179 ? -0.042 16.172 2.938 1 98.94 179 THR B O 1
ATOM 3288 N N . GLU B 1 180 ? -0.309 18.359 2.416 1 98.5 180 GLU B N 1
ATOM 3289 C CA . GLU B 1 180 ? 0.803 18.422 1.474 1 98.5 180 GLU B CA 1
ATOM 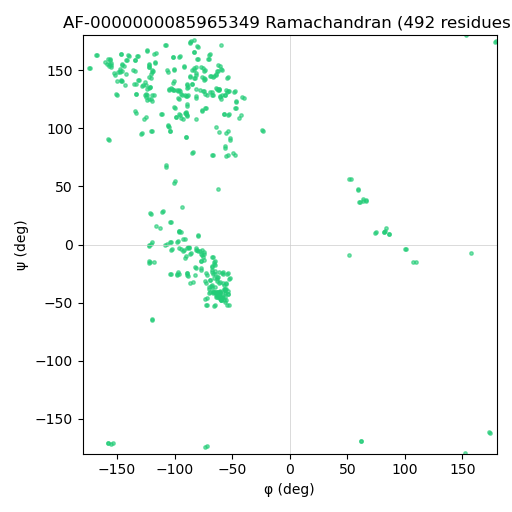3290 C C . GLU B 1 180 ? 2.145 18.438 2.203 1 98.5 180 GLU B C 1
ATOM 3292 O O . GLU B 1 180 ? 3.17 18.062 1.636 1 98.5 180 GLU B O 1
ATOM 3297 N N . ALA B 1 181 ? 2.158 18.906 3.4 1 98.12 181 ALA B N 1
ATOM 3298 C CA . ALA B 1 181 ? 3.389 19.109 4.16 1 98.12 181 ALA B CA 1
ATOM 3299 C C . ALA B 1 181 ? 3.844 17.812 4.828 1 98.12 181 ALA B C 1
ATOM 3301 O O . ALA B 1 181 ? 3.16 16.797 4.75 1 98.12 181 ALA B O 1
ATOM 3302 N N . ILE B 1 182 ? 5.004 17.828 5.488 1 96.44 182 ILE B N 1
ATOM 3303 C CA . ILE B 1 182 ? 5.652 16.641 6.031 1 96.44 182 ILE B CA 1
ATOM 3304 C C . ILE B 1 182 ? 4.953 16.219 7.32 1 96.44 182 ILE B C 1
ATOM 3306 O O . ILE B 1 182 ? 5.125 15.078 7.785 1 96.44 182 ILE B O 1
ATOM 3310 N N . SER B 1 183 ? 4.141 17.078 7.855 1 96.44 183 SER B N 1
ATOM 3311 C CA . SER B 1 183 ? 3.354 16.828 9.062 1 96.44 183 SER B CA 1
ATOM 3312 C C . SER B 1 183 ? 2.072 17.656 9.062 1 96.44 183 SER B C 1
ATOM 3314 O O . SER B 1 183 ? 2.049 18.781 8.539 1 96.44 183 SER B O 1
ATOM 3316 N N . PHE B 1 184 ? 0.973 17.078 9.672 1 97 184 PHE B N 1
ATOM 3317 C CA . PHE B 1 184 ? -0.253 17.859 9.711 1 97 184 PHE B CA 1
ATOM 3318 C C . PHE B 1 184 ? -0.284 18.75 10.953 1 97 184 PHE B C 1
ATOM 3320 O O . PHE B 1 184 ? -1.221 19.531 11.141 1 97 184 PHE B O 1
ATOM 3327 N N . ASP B 1 185 ? 0.754 18.703 11.867 1 97 185 ASP B N 1
ATOM 3328 C CA . ASP B 1 185 ? 1.076 19.781 12.805 1 97 185 ASP B CA 1
ATOM 3329 C C . ASP B 1 185 ? 1.929 20.844 12.133 1 97 185 ASP B C 1
ATOM 3331 O O . ASP B 1 185 ? 2.67 20.562 11.188 1 97 185 ASP B O 1
ATOM 3335 N N . ARG B 1 186 ? 1.778 22.031 12.633 1 95.88 186 ARG B N 1
ATOM 3336 C CA . ARG B 1 186 ? 2.67 23.078 12.164 1 95.88 186 ARG B CA 1
ATOM 3337 C C . ARG B 1 186 ? 4.125 22.75 12.469 1 95.88 186 ARG B C 1
ATOM 3339 O O . ARG B 1 186 ? 4.414 22.031 13.43 1 95.88 186 ARG B O 1
ATOM 3346 N N . GLY B 1 187 ? 5.062 23.281 11.672 1 93.75 187 GLY B N 1
ATOM 3347 C CA . GLY B 1 187 ? 6.465 22.891 11.672 1 93.75 187 GLY B CA 1
ATOM 3348 C C . GLY B 1 187 ? 7.148 23.125 13.008 1 93.75 187 GLY B C 1
ATOM 3349 O O . GLY B 1 187 ? 8.047 22.375 13.391 1 93.75 187 GLY B O 1
ATOM 3350 N N . ASP B 1 188 ? 6.75 24.125 13.719 1 90.38 188 ASP B N 1
ATOM 3351 C CA . ASP B 1 188 ? 7.457 24.453 14.953 1 90.38 188 ASP B CA 1
ATOM 3352 C C . ASP B 1 188 ? 6.758 23.844 16.156 1 90.38 188 ASP B C 1
ATOM 3354 O O . ASP B 1 188 ? 7.062 24.188 17.297 1 90.38 188 ASP B O 1
ATOM 3358 N N . SER B 1 189 ? 5.805 22.953 15.859 1 89.88 189 SER B N 1
ATOM 3359 C CA . SER B 1 189 ? 5.145 22.25 16.953 1 89.88 189 SER B CA 1
ATOM 3360 C C . SER B 1 189 ? 6.113 21.328 17.672 1 89.88 189 SER B C 1
ATOM 3362 O O . SER B 1 189 ? 6.934 20.656 17.031 1 89.88 189 SER B O 1
ATOM 3364 N N . ARG B 1 190 ? 5.938 21.219 19.016 1 86.56 190 ARG B N 1
ATOM 3365 C CA . ARG B 1 190 ? 6.836 20.375 19.797 1 86.56 190 ARG B CA 1
ATOM 3366 C C . ARG B 1 190 ? 6.062 19.312 20.547 1 86.56 190 ARG B C 1
ATOM 3368 O O . ARG B 1 190 ? 6.648 18.344 21.047 1 86.56 190 ARG B O 1
ATOM 3375 N N . ASP B 1 191 ? 4.812 19.453 20.625 1 90.19 191 ASP B N 1
ATOM 3376 C CA . ASP B 1 191 ? 4.012 18.484 21.359 1 90.19 191 ASP B CA 1
ATOM 3377 C C . ASP B 1 191 ? 2.967 17.828 20.469 1 90.19 191 ASP B C 1
ATOM 3379 O O . ASP B 1 191 ? 2.111 17.078 20.938 1 90.19 191 ASP B O 1
ATOM 3383 N N . TYR B 1 192 ? 2.895 18.172 19.219 1 94.81 192 TYR B N 1
ATOM 3384 C CA . TYR B 1 192 ? 2.121 17.516 18.172 1 94.81 192 TYR B CA 1
ATOM 3385 C C . TYR B 1 192 ? 0.66 17.375 18.594 1 94.81 192 TYR B C 1
ATOM 3387 O O . TYR B 1 192 ? 0.097 16.281 18.547 1 94.81 192 TYR B O 1
ATOM 3395 N N . PRO B 1 193 ? -0.028 18.5 18.938 1 96 193 PRO B N 1
ATOM 3396 C CA . PRO B 1 193 ? -1.409 18.422 19.422 1 96 193 PRO B CA 1
ATOM 3397 C C . PRO B 1 193 ? -2.369 17.859 18.359 1 96 193 PRO B C 1
ATOM 3399 O O . PRO B 1 193 ? -3.34 17.188 18.703 1 96 193 PRO B O 1
ATOM 3402 N N . VAL B 1 194 ? -2.107 18.094 17.078 1 98.19 194 VAL B N 1
ATOM 3403 C CA . VAL B 1 194 ? -2.994 17.625 16.016 1 98.19 194 VAL B CA 1
ATOM 3404 C C . VAL B 1 194 ? -2.863 16.109 15.883 1 98.19 194 VAL B C 1
ATOM 3406 O O . VAL B 1 194 ? -3.869 15.391 15.852 1 98.19 194 VAL B O 1
ATOM 3409 N N . HIS B 1 195 ? -1.629 15.586 15.867 1 98.06 195 HIS B N 1
ATOM 3410 C CA . HIS B 1 195 ? -1.415 14.141 15.867 1 98.06 195 HIS B CA 1
ATOM 3411 C C . HIS B 1 195 ? -2.143 13.477 17.031 1 98.06 195 HIS B C 1
ATOM 3413 O O . HIS B 1 195 ? -2.893 12.516 16.828 1 98.06 195 HIS B O 1
ATOM 3419 N N . ARG B 1 196 ? -1.869 14.031 18.203 1 97.19 196 ARG B N 1
ATOM 3420 C CA . ARG B 1 196 ? -2.418 13.422 19.406 1 97.19 196 ARG B CA 1
ATOM 3421 C C . ARG B 1 196 ? -3.941 13.414 19.375 1 97.19 196 ARG B C 1
ATOM 3423 O O . ARG B 1 196 ? -4.57 12.422 19.734 1 97.19 196 ARG B O 1
ATOM 3430 N N . THR B 1 197 ? -4.574 14.461 18.938 1 97.94 197 THR B N 1
ATOM 3431 C CA . THR B 1 197 ? -6.027 14.578 18.922 1 97.94 197 THR B CA 1
ATOM 3432 C C . THR B 1 197 ? -6.633 13.68 17.844 1 97.94 197 THR B C 1
ATOM 3434 O O . THR B 1 197 ? -7.508 12.859 18.125 1 97.94 197 THR B O 1
ATOM 3437 N N . ILE B 1 198 ? -6.168 13.781 16.609 1 98.5 198 ILE B N 1
ATOM 3438 C CA . ILE B 1 198 ? -6.738 13.07 15.469 1 98.5 198 ILE B CA 1
ATOM 3439 C C . ILE B 1 198 ? -6.547 11.57 15.641 1 98.5 198 ILE B C 1
ATOM 3441 O O . ILE B 1 198 ? -7.512 10.805 15.586 1 98.5 198 ILE B O 1
ATOM 3445 N N . LEU B 1 199 ? -5.32 11.164 15.891 1 98.44 199 LEU B N 1
ATOM 3446 C CA . LEU B 1 199 ? -5.016 9.742 16.031 1 98.44 199 LEU B CA 1
ATOM 3447 C C . LEU B 1 199 ? -5.609 9.18 17.312 1 98.44 199 LEU B C 1
ATOM 3449 O O . LEU B 1 199 ? -6.07 8.031 17.344 1 98.44 199 LEU B O 1
ATOM 3453 N N . GLY B 1 200 ? -5.555 9.969 18.359 1 97.44 200 GLY B N 1
ATOM 3454 C CA . GLY B 1 200 ? -6.125 9.555 19.625 1 97.44 200 GLY B CA 1
ATOM 3455 C C . GLY B 1 200 ? -7.605 9.234 19.547 1 97.44 200 GLY B C 1
ATOM 3456 O O . GLY B 1 200 ? -8.141 8.5 20.375 1 97.44 200 GLY B O 1
ATOM 3457 N N . HIS B 1 201 ? -8.297 9.812 18.578 1 97.88 201 HIS B N 1
ATOM 3458 C CA . HIS B 1 201 ? -9.727 9.562 18.391 1 97.88 201 HIS B CA 1
ATOM 3459 C C . HIS B 1 201 ? -9.977 8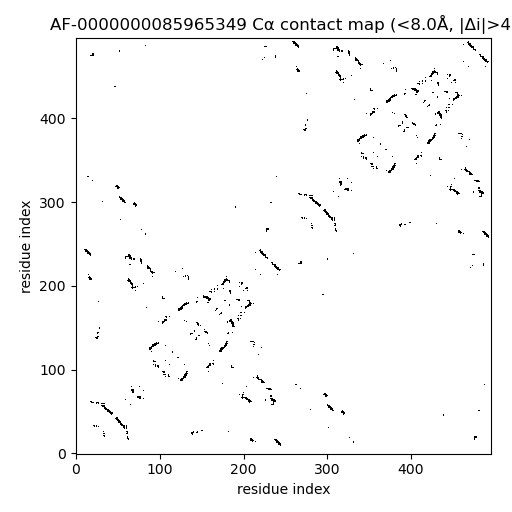.461 17.375 1 97.88 201 HIS B C 1
ATOM 3461 O O . HIS B 1 201 ? -11.094 8.312 16.875 1 97.88 201 HIS B O 1
ATOM 3467 N N . GLY B 1 202 ? -8.922 7.727 16.969 1 97.75 202 GLY B N 1
ATOM 3468 C CA . GLY B 1 202 ? -9.055 6.559 16.109 1 97.75 202 GLY B CA 1
ATOM 3469 C C . GLY B 1 202 ? -9.062 6.898 14.633 1 97.75 202 GLY B C 1
ATOM 3470 O O . GLY B 1 202 ? -9.367 6.047 13.797 1 97.75 202 GLY B O 1
ATOM 3471 N N . LEU B 1 203 ? -8.758 8.164 14.281 1 98.5 203 LEU B N 1
ATOM 3472 C CA . LEU B 1 203 ? -8.703 8.609 12.891 1 98.5 203 LEU B CA 1
ATOM 3473 C C . LEU B 1 203 ? -7.289 8.461 12.328 1 98.5 203 LEU B C 1
ATOM 3475 O O . LEU B 1 203 ? -6.316 8.438 13.086 1 98.5 203 LEU B O 1
ATOM 3479 N N . PHE B 1 204 ? -7.168 8.297 11 1 98.75 204 PHE B N 1
ATOM 3480 C CA . PHE B 1 204 ? -5.836 8.203 10.414 1 98.75 204 PHE B CA 1
ATOM 3481 C C . PHE B 1 204 ? -5.375 9.562 9.891 1 98.75 204 PHE B C 1
ATOM 3483 O O . PHE B 1 204 ? -6.172 10.492 9.781 1 98.75 204 PHE B O 1
ATOM 3490 N N . GLY B 1 205 ? -4.047 9.711 9.68 1 98.81 205 GLY B N 1
ATOM 3491 C CA . GLY B 1 205 ? -3.447 10.883 9.055 1 98.81 205 GLY B CA 1
ATOM 3492 C C . GLY B 1 205 ? -2.682 10.555 7.789 1 98.81 205 GLY B C 1
ATOM 3493 O O . GLY B 1 205 ? -2.088 9.477 7.676 1 98.81 205 GLY B O 1
ATOM 3494 N N . LEU B 1 206 ? -2.699 11.477 6.844 1 98.94 206 LEU B N 1
ATOM 3495 C CA . LEU B 1 206 ? -1.921 11.383 5.613 1 98.94 206 LEU B CA 1
ATOM 3496 C C . LEU B 1 206 ? -0.92 12.531 5.516 1 98.94 206 LEU B C 1
ATOM 3498 O O . LEU B 1 206 ? -1.282 13.695 5.707 1 98.94 206 LEU B O 1
ATOM 3502 N N . GLU B 1 207 ? 0.318 12.18 5.27 1 98.88 207 GLU B N 1
ATOM 3503 C CA . GLU B 1 207 ? 1.36 13.195 5.137 1 98.88 207 GLU B CA 1
ATOM 3504 C C . GLU B 1 207 ? 2.053 13.102 3.781 1 98.88 207 GLU B C 1
ATOM 3506 O O . GLU B 1 207 ? 2.08 12.039 3.162 1 98.88 207 GLU B O 1
ATOM 3511 N N . ASN B 1 208 ? 2.59 14.242 3.305 1 98.81 208 ASN B N 1
ATOM 3512 C CA . ASN B 1 208 ? 3.26 14.305 2.012 1 98.81 208 ASN B CA 1
ATOM 3513 C C . ASN B 1 208 ? 2.328 13.898 0.875 1 98.81 208 ASN B C 1
ATOM 3515 O O . ASN B 1 208 ? 2.695 13.078 0.029 1 98.81 208 ASN B O 1
ATOM 3519 N N . VAL B 1 209 ? 1.119 14.438 0.861 1 98.94 209 VAL B N 1
ATOM 3520 C CA . VAL B 1 209 ? 0.165 14.133 -0.198 1 98.94 209 VAL B CA 1
ATOM 3521 C C . VAL B 1 209 ? 0.469 14.977 -1.431 1 98.94 209 VAL B C 1
ATOM 3523 O O . VAL B 1 209 ? 0.524 16.203 -1.349 1 98.94 209 VAL B O 1
ATOM 3526 N N . ALA B 1 210 ? 0.603 14.367 -2.541 1 98.88 210 ALA B N 1
ATOM 3527 C CA . ALA B 1 210 ? 0.961 15.031 -3.793 1 98.88 210 ALA B CA 1
ATOM 3528 C C . ALA B 1 210 ? -0.274 15.594 -4.488 1 98.88 210 ALA B C 1
ATOM 3530 O O . ALA B 1 210 ? -1.383 15.086 -4.309 1 98.88 210 ALA B O 1
ATOM 3531 N N . ASN B 1 211 ? -0.143 16.625 -5.215 1 98.81 211 ASN B N 1
ATOM 3532 C CA . ASN B 1 211 ? -1.063 17.125 -6.234 1 98.81 211 ASN B CA 1
ATOM 3533 C C . ASN B 1 211 ? -2.428 17.453 -5.637 1 98.81 211 ASN B C 1
ATOM 3535 O O . ASN B 1 211 ? -3.461 17.203 -6.262 1 98.81 211 ASN B O 1
ATOM 3539 N N . VAL B 1 212 ? -2.439 17.969 -4.418 1 98.81 212 VAL B N 1
ATOM 3540 C CA . VAL B 1 212 ? -3.691 18.391 -3.801 1 98.81 212 VAL B CA 1
ATOM 3541 C C . VAL B 1 212 ? -4.289 19.562 -4.586 1 98.81 212 VAL B C 1
ATOM 3543 O O . VAL B 1 212 ? -5.512 19.688 -4.676 1 98.81 212 VAL B O 1
ATOM 3546 N N . ASP B 1 213 ? -3.432 20.297 -5.277 1 98.19 213 ASP B N 1
ATOM 3547 C CA . ASP B 1 213 ? -3.838 21.469 -6.062 1 98.19 213 ASP B CA 1
ATOM 3548 C C . ASP B 1 213 ? -4.543 21.047 -7.348 1 98.19 213 ASP B C 1
ATOM 3550 O O . ASP B 1 213 ? -5.145 21.875 -8.031 1 98.19 213 ASP B O 1
ATOM 3554 N N . LYS B 1 214 ? -4.586 19.75 -7.668 1 98.38 214 LYS B N 1
ATOM 3555 C CA . LYS B 1 214 ? -5.121 19.281 -8.945 1 98.38 214 LYS B CA 1
ATOM 3556 C C . LYS B 1 214 ? -6.512 18.672 -8.773 1 98.38 214 LYS B C 1
ATOM 3558 O O . LYS B 1 214 ? -7.098 18.172 -9.727 1 98.38 214 LYS B O 1
ATOM 3563 N N . ILE B 1 215 ? -7.047 18.688 -7.578 1 98.19 215 ILE B N 1
ATOM 3564 C CA . ILE B 1 215 ? -8.398 18.172 -7.379 1 98.19 215 ILE B CA 1
ATOM 3565 C C . ILE B 1 215 ? -9.32 19.281 -6.902 1 98.19 215 ILE B C 1
ATOM 3567 O O . ILE B 1 215 ? -8.859 20.297 -6.383 1 98.19 215 ILE B O 1
ATOM 3571 N N . PRO B 1 216 ? -10.664 19.156 -7.125 1 97.81 216 PRO B N 1
ATOM 3572 C CA . PRO B 1 216 ? -11.609 20.188 -6.699 1 97.81 216 PRO B CA 1
ATOM 3573 C C . PRO B 1 216 ? -11.75 20.281 -5.184 1 97.81 216 PRO B C 1
ATOM 3575 O O . PRO B 1 216 ? -11.344 19.359 -4.469 1 97.81 216 PRO B O 1
ATOM 3578 N N . ILE B 1 217 ? -12.305 21.375 -4.707 1 98.06 217 ILE B N 1
ATOM 3579 C CA . ILE B 1 217 ? -12.438 21.609 -3.275 1 98.06 217 ILE B CA 1
ATOM 3580 C C . ILE B 1 217 ? -13.422 20.625 -2.67 1 98.06 217 ILE B C 1
ATOM 3582 O O . ILE B 1 217 ? -13.406 20.375 -1.46 1 98.06 217 ILE B O 1
ATOM 3586 N N . TYR B 1 218 ? -14.273 20.094 -3.482 1 97.75 218 TYR B N 1
ATOM 3587 C CA . TYR B 1 218 ? -15.172 19.016 -3.117 1 97.75 218 TYR B CA 1
ATOM 3588 C C . TYR B 1 218 ? -15.609 18.219 -4.348 1 97.75 218 TYR B C 1
ATOM 3590 O O . TYR B 1 218 ? -15.43 18.672 -5.48 1 97.75 218 TYR B O 1
ATOM 3598 N N . GLY B 1 219 ? -16.062 16.953 -4.133 1 96.94 219 GLY B N 1
ATOM 3599 C CA . GLY B 1 219 ? -16.578 16.172 -5.238 1 96.94 219 GLY B CA 1
ATOM 3600 C C . GLY B 1 219 ? -15.648 15.062 -5.676 1 96.94 219 GLY B C 1
ATOM 3601 O O . GLY B 1 219 ? -16.047 14.148 -6.391 1 96.94 219 GLY B O 1
ATOM 3602 N N . ALA B 1 220 ? -14.406 15.102 -5.262 1 98.25 220 ALA B N 1
ATOM 3603 C CA . ALA B 1 220 ? -13.469 14.023 -5.574 1 98.25 220 ALA B CA 1
ATOM 3604 C C . ALA B 1 220 ? -13.586 12.883 -4.57 1 98.25 220 ALA B C 1
ATOM 3606 O O . ALA B 1 220 ? -13.766 13.117 -3.371 1 98.25 220 ALA B O 1
ATOM 3607 N N . GLU B 1 221 ? -13.539 11.68 -5.055 1 98.06 221 GLU B N 1
ATOM 3608 C CA . GLU B 1 221 ? -13.391 10.492 -4.215 1 98.06 221 GLU B CA 1
ATOM 3609 C C . GLU B 1 221 ? -11.93 10.086 -4.09 1 98.06 221 GLU B C 1
ATOM 3611 O O . GLU B 1 221 ? -11.211 10.016 -5.09 1 98.06 221 GLU B O 1
ATOM 3616 N N . LEU B 1 222 ? -11.547 9.898 -2.844 1 98.75 222 LEU B N 1
ATOM 3617 C CA . LEU B 1 222 ? -10.18 9.445 -2.588 1 98.75 222 LEU B CA 1
ATOM 3618 C C . LEU B 1 222 ? -10.148 7.93 -2.406 1 98.75 222 LEU B C 1
ATOM 3620 O O . LEU B 1 222 ? -11.016 7.355 -1.751 1 98.75 222 LEU B O 1
ATOM 3624 N N . HIS B 1 223 ? -9.211 7.301 -3.08 1 98.62 223 HIS B N 1
ATOM 3625 C CA . HIS B 1 223 ? -8.789 5.926 -2.84 1 98.62 223 HIS B CA 1
ATOM 3626 C C . HIS B 1 223 ? -7.449 5.875 -2.109 1 98.62 223 HIS B C 1
ATOM 3628 O O . HIS B 1 223 ? -6.398 6.055 -2.727 1 98.62 223 HIS B O 1
ATOM 3634 N N . VAL B 1 224 ? -7.508 5.707 -0.796 1 98.81 224 VAL B N 1
ATOM 3635 C CA . VAL B 1 224 ? -6.359 5.773 0.1 1 98.81 224 VAL B CA 1
ATOM 3636 C C . VAL B 1 224 ? -5.98 4.371 0.566 1 98.81 224 VAL B C 1
ATOM 3638 O O . VAL B 1 224 ? -6.594 3.83 1.489 1 98.81 224 VAL B O 1
ATOM 3641 N N . MET B 1 225 ? -4.926 3.824 -0.045 1 98.56 225 MET B N 1
ATOM 3642 C CA . MET B 1 225 ? -4.633 2.41 0.17 1 98.56 225 MET B CA 1
ATOM 3643 C C . MET B 1 225 ? -3.25 2.23 0.791 1 98.56 225 MET B C 1
ATOM 3645 O O . MET B 1 225 ? -2.248 2.166 0.077 1 98.56 225 MET B O 1
ATOM 3649 N N . PRO B 1 226 ? -3.18 2.064 2.135 1 98.81 226 PRO B N 1
ATOM 3650 C CA . PRO B 1 226 ? -1.903 1.795 2.801 1 98.81 226 PRO B CA 1
ATOM 3651 C C . PRO B 1 226 ? -1.419 0.362 2.59 1 98.81 226 PRO B C 1
ATOM 3653 O O . PRO B 1 226 ? -2.232 -0.562 2.506 1 98.81 226 PRO B O 1
ATOM 3656 N N . MET B 1 227 ? -0.063 0.259 2.422 1 98.81 227 MET B N 1
ATOM 3657 C CA . MET B 1 227 ? 0.484 -1.082 2.607 1 98.81 227 MET B CA 1
ATOM 3658 C C . MET B 1 227 ? -0.049 -1.715 3.889 1 98.81 227 MET B C 1
ATOM 3660 O O . MET B 1 227 ? -0.102 -1.063 4.934 1 98.81 227 MET B O 1
ATOM 3664 N N . LYS B 1 228 ? -0.533 -2.988 3.826 1 98.75 228 LYS B N 1
ATOM 3665 C CA . LYS B 1 228 ? -1.147 -3.643 4.977 1 98.75 228 LYS B CA 1
ATOM 3666 C C . LYS B 1 228 ? -0.091 -4.281 5.875 1 98.75 228 LYS B C 1
ATOM 3668 O O . LYS B 1 228 ? 0.071 -5.504 5.875 1 98.75 228 LYS B O 1
ATOM 3673 N N . ILE B 1 229 ? 0.564 -3.514 6.676 1 98.81 229 ILE B N 1
ATOM 3674 C CA . ILE B 1 229 ? 1.629 -3.998 7.547 1 98.81 229 ILE B CA 1
ATOM 3675 C C . ILE B 1 229 ? 1.072 -4.262 8.945 1 98.81 229 ILE B C 1
ATOM 3677 O O . ILE B 1 229 ? 0.362 -3.424 9.508 1 98.81 229 ILE B O 1
ATOM 3681 N N . GLY B 1 230 ? 1.365 -5.387 9.531 1 98.25 230 GLY B N 1
ATOM 3682 C CA . GLY B 1 230 ? 0.85 -5.773 10.836 1 98.25 230 GLY B CA 1
ATOM 3683 C C . GLY B 1 230 ? 1.506 -5.023 11.977 1 98.25 230 GLY B C 1
ATOM 3684 O O . GLY B 1 230 ? 2.725 -4.844 11.992 1 98.25 230 GLY B O 1
ATOM 3685 N N . LYS B 1 231 ? 0.658 -4.539 12.82 1 97.06 231 LYS B N 1
ATOM 3686 C CA . LYS B 1 231 ? 1.07 -4.047 14.133 1 97.06 231 LYS B CA 1
ATOM 3687 C C . LYS B 1 231 ? 2.002 -2.846 14 1 97.06 231 LYS B C 1
ATOM 3689 O O . LYS B 1 231 ? 2.961 -2.709 14.766 1 97.06 231 LYS B O 1
ATOM 3694 N N . THR B 1 232 ? 1.754 -2.004 13.062 1 98.12 232 THR B N 1
ATOM 3695 C CA . THR B 1 232 ? 2.635 -0.857 12.875 1 98.12 232 THR B CA 1
ATOM 3696 C C . THR B 1 232 ? 1.884 0.448 13.125 1 98.12 232 THR B C 1
ATOM 3698 O O . THR B 1 232 ? 0.652 0.482 13.062 1 98.12 232 THR B O 1
ATOM 3701 N N . SER B 1 233 ? 2.67 1.517 13.297 1 98.38 233 SER B N 1
ATOM 3702 C CA . SER B 1 233 ? 2.189 2.863 13.586 1 98.38 233 SER B CA 1
ATOM 3703 C C . SER B 1 233 ? 1.749 3.576 12.312 1 98.38 233 SER B C 1
ATOM 3705 O O . SER B 1 233 ? 1.222 4.688 12.367 1 98.38 233 SER B O 1
ATOM 3707 N N . GLY B 1 234 ? 1.91 2.959 11.195 1 98.56 234 GLY B N 1
ATOM 3708 C CA . GLY B 1 234 ? 1.564 3.514 9.898 1 98.56 234 GLY B CA 1
ATOM 3709 C C . GLY B 1 234 ? 2.018 2.646 8.734 1 98.56 234 GLY B C 1
ATOM 3710 O O . GLY B 1 234 ? 2.26 1.449 8.906 1 98.56 234 GLY B O 1
ATOM 3711 N N . ALA B 1 235 ? 2.072 3.318 7.539 1 98.88 235 ALA B N 1
ATOM 3712 C CA . ALA B 1 235 ? 2.502 2.609 6.336 1 98.88 235 ALA B CA 1
ATOM 3713 C C . ALA B 1 235 ? 2.621 3.564 5.152 1 98.88 235 ALA B C 1
ATOM 3715 O O . ALA B 1 235 ? 1.906 4.566 5.082 1 98.88 235 ALA B O 1
ATOM 3716 N N . PRO B 1 236 ? 3.541 3.191 4.191 1 98.81 236 PRO B N 1
ATOM 3717 C CA . PRO B 1 236 ? 3.404 3.84 2.885 1 98.81 236 PRO B CA 1
ATOM 3718 C C . PRO B 1 236 ? 2.006 3.689 2.293 1 98.81 236 PRO B C 1
ATOM 3720 O O . PRO B 1 236 ? 1.351 2.664 2.502 1 98.81 236 PRO B O 1
ATOM 3723 N N . VAL B 1 237 ? 1.541 4.75 1.604 1 98.88 237 VAL B N 1
ATOM 3724 C CA . VAL B 1 237 ? 0.167 4.723 1.112 1 98.88 237 VAL B CA 1
ATOM 3725 C C . VAL B 1 237 ? 0.128 5.18 -0.343 1 98.88 237 VAL B C 1
ATOM 3727 O O . VAL B 1 237 ? 0.913 6.039 -0.75 1 98.88 237 VAL B O 1
ATOM 3730 N N . ARG B 1 238 ? -0.665 4.496 -1.182 1 98.88 238 ARG B N 1
ATOM 3731 C CA . ARG B 1 238 ? -1.011 4.949 -2.525 1 98.88 238 ARG B CA 1
ATOM 3732 C C . ARG B 1 238 ? -2.361 5.66 -2.533 1 98.88 238 ARG B C 1
ATOM 3734 O O . ARG B 1 238 ? -3.344 5.141 -2.002 1 98.88 238 ARG B O 1
ATOM 3741 N N . ILE B 1 239 ? -2.389 6.902 -3.039 1 98.94 239 ILE B N 1
ATOM 3742 C CA . ILE B 1 239 ? -3.607 7.703 -3.053 1 98.94 239 ILE B CA 1
ATOM 3743 C C . ILE B 1 239 ? -3.941 8.109 -4.488 1 98.94 239 ILE B C 1
ATOM 3745 O O . ILE B 1 239 ? -3.105 8.688 -5.188 1 98.94 239 ILE B O 1
ATOM 3749 N N . ILE B 1 240 ? -5.141 7.816 -4.961 1 98.81 240 ILE B N 1
ATOM 3750 C CA . ILE B 1 240 ? -5.684 8.281 -6.234 1 98.81 240 ILE B CA 1
ATOM 3751 C C . ILE B 1 240 ? -7.004 9.008 -5.996 1 98.81 240 ILE B C 1
ATOM 3753 O O . ILE B 1 240 ? -7.836 8.555 -5.207 1 98.81 240 ILE B O 1
ATOM 3757 N N . ALA B 1 241 ? -7.156 10.109 -6.598 1 98.69 241 ALA B N 1
ATOM 3758 C CA . ALA B 1 241 ? -8.438 10.805 -6.605 1 98.69 241 ALA B CA 1
ATOM 3759 C C . ALA B 1 241 ? -9.18 10.578 -7.922 1 98.69 241 ALA B C 1
ATOM 3761 O O . ALA B 1 241 ? -8.57 10.57 -8.992 1 98.69 241 ALA B O 1
ATOM 3762 N N . SER B 1 242 ? -10.469 10.398 -7.852 1 97.5 242 SER B N 1
ATOM 3763 C CA . SER B 1 242 ? -11.328 10.312 -9.023 1 97.5 242 SER B CA 1
ATOM 3764 C C . SER B 1 242 ? -12.508 11.273 -8.914 1 97.5 242 SER B C 1
ATOM 3766 O O . SER B 1 242 ? -13.07 11.453 -7.832 1 97.5 242 SER B O 1
ATOM 3768 N N . PHE B 1 243 ? -12.828 11.977 -9.977 1 96.75 243 PHE B N 1
ATOM 3769 C CA . PHE B 1 243 ? -13.953 12.891 -10.016 1 96.75 243 PHE B CA 1
ATOM 3770 C C . PHE B 1 243 ? -14.445 13.086 -11.438 1 96.75 243 PHE B C 1
ATOM 3772 O O . PHE B 1 243 ? -13.727 12.789 -12.398 1 96.75 243 PHE B O 1
ATOM 3779 N N . PRO B 1 244 ? -15.758 13.406 -11.594 1 93.06 244 PRO B N 1
ATOM 3780 C CA . PRO B 1 244 ? -16.297 13.602 -12.945 1 93.06 244 PRO B CA 1
ATOM 3781 C C . PRO B 1 244 ? -15.5 14.625 -13.758 1 93.06 244 PRO B C 1
ATOM 3783 O O . PRO B 1 244 ? -15.047 15.633 -13.211 1 93.06 244 PRO B O 1
ATOM 3786 N N . ALA B 1 245 ? -15.227 14.148 -14.969 1 85.44 245 ALA B N 1
ATOM 3787 C CA . ALA B 1 245 ? -14.523 15.055 -15.875 1 85.44 245 ALA B CA 1
ATOM 3788 C C . ALA B 1 245 ? -15.398 16.25 -16.25 1 85.44 245 ALA B C 1
ATOM 3790 O O . ALA B 1 245 ? -16.609 16.109 -16.406 1 85.44 245 ALA B O 1
ATOM 3791 N N . VAL B 1 246 ? -15.656 17.25 -15.57 1 65.5 246 VAL B N 1
ATOM 3792 C CA . VAL B 1 246 ? -16.516 18.375 -15.922 1 65.5 246 VAL B CA 1
ATOM 3793 C C . VAL B 1 246 ? -16.641 18.484 -17.438 1 65.5 246 VAL B C 1
ATOM 3795 O O . VAL B 1 246 ? -15.648 18.438 -18.156 1 65.5 246 VAL B O 1
ATOM 3798 N N . ILE B 1 247 ? -17.766 17.922 -17.953 1 47.47 247 ILE B N 1
ATOM 3799 C CA . ILE B 1 247 ? -18.062 18.312 -19.328 1 47.47 247 ILE B CA 1
ATOM 3800 C C . ILE B 1 247 ? -18.047 19.844 -19.438 1 47.47 247 ILE B C 1
ATOM 3802 O O . ILE B 1 247 ? -18.781 20.531 -18.719 1 47.47 247 ILE B O 1
ATOM 3806 N N . ALA B 1 248 ? -16.922 20.422 -19.766 1 33.91 248 ALA B N 1
ATOM 3807 C CA . ALA B 1 248 ? -17.156 21.781 -20.25 1 33.91 248 ALA B CA 1
ATOM 3808 C C . ALA B 1 248 ? -18.219 21.812 -21.328 1 33.91 248 ALA B C 1
ATOM 3810 O O . ALA B 1 248 ? -18.281 20.938 -22.188 1 33.91 248 ALA B O 1
#

Organism: Nephila pilipes (NCBI:txid299642)

Solvent-accessible surface area (backbone atoms only — not comparable to full-atom values): 25074 Å² total; per-residue (Å²): 131,85,76,75,75,70,69,68,80,72,56,68,39,74,45,75,26,44,50,69,46,43,81,72,56,56,70,60,73,89,52,55,61,49,44,75,47,73,81,40,79,46,71,45,98,74,72,49,42,35,35,40,40,36,38,36,32,28,30,89,39,56,21,17,34,37,20,15,22,20,34,34,97,46,88,42,18,32,55,60,58,58,71,78,61,29,53,34,37,39,37,48,45,77,39,36,75,50,28,75,75,31,48,67,24,56,45,41,54,65,52,55,52,47,49,30,65,75,69,73,48,72,65,53,60,17,34,40,30,41,35,46,69,45,50,82,27,56,92,34,48,43,67,44,44,35,34,82,70,66,44,68,79,52,17,34,25,42,20,43,28,50,67,25,39,48,48,44,71,72,74,38,56,51,47,30,41,32,18,29,31,86,38,50,32,31,28,64,56,79,71,44,56,26,54,43,49,42,21,58,70,69,20,34,36,32,24,29,34,29,61,62,87,76,54,63,59,55,76,27,36,33,42,49,30,44,45,39,31,56,84,27,27,24,16,42,31,22,32,38,35,38,28,71,44,73,81,122,132,84,76,77,76,70,71,67,80,73,55,68,40,76,45,76,26,44,51,66,45,43,78,74,57,55,72,62,74,90,52,54,60,48,46,72,48,73,80,39,78,47,70,44,98,74,74,47,42,37,34,41,40,36,38,35,31,28,31,88,40,57,20,16,32,37,20,15,22,20,34,34,95,45,88,43,18,30,55,60,58,59,72,78,63,30,53,34,38,38,37,47,45,75,41,37,74,52,28,75,75,32,46,68,24,56,44,41,56,65,52,54,51,48,50,30,67,76,67,75,48,72,65,53,62,15,35,40,30,41,34,47,69,45,52,82,27,56,92,34,48,48,67,41,44,35,24,69,98,63,48,70,83,51,16,35,25,42,20,43,29,48,67,25,39,50,48,44,69,74,74,37,57,50,46,30,40,31,17,29,31,87,39,50,31,31,29,66,57,79,71,42,57,26,55,42,49,42,19,58,71,68,20,34,37,32,22,28,34,30,60,60,88,76,53,62,59,55,76,27,36,33,41,48,30,45,45,39,30,56,82,28,27,25,16,43,31,22,33,39,35,40,29,71,44,72,81,124

InterPro domains:
  IPR007325 Kynurenine formamidase/cyclase-like [PF04199] (15-186)
  IPR007325 Kynurenine formamidase/cyclase-like [PTHR31118] (12-241)
  IPR037175 Kynurenine formamidase superfamily [G3DSA:3.50.30.50] (3-242)
  IPR037175 Kynurenine formamidase superfamily [SSF102198] (12-242)

Foldseek 3Di:
DPPPCPPDPFDKDKDWFFDDQDQQFFDQPVFFHKDKDWPAAAQDPVGRGDTDMDIDGGQLTGWWKFFLCQPDNDPTAALNQDQLLQKFWEAEQEPQVVCVVFQQAADALVSQVVSCVVVVDDQAGYAYEYHHPLLVCRSPNCSQQVHDPSDLQRGGHYAHDLNNLQCCLVPYHYQEYEYLGSANHGSNDDPNSNSCSQSVSRHMYIYNTHDSVVDDSTAKIKRWAFDNDPPHRIGRITIMIMGRPPPD/DPPPCPPDPFDKDKDWFFDDQDQQFQDAPVFFHKDKDWPAAAADPVGRGDTDMDIDGGQLTGWWKFFLCQPDNDPTAALNQDQLLQKFWEAEQEPQVVCVVFQQAADALVSQVVSCVVVVDDQAGYAYEYHRPLLVCRSPNCSQQVHPDHDLQRGGHYAHDLNNLQCCLVPYHYQEYEYLGSANHGSNDDPNSNSCSQSVSRHMYIYNTHDSVVDDSTAKIKRWAFDNDPPHRIGRITIMIMGRPPPD

Radius of gyration: 23.27 Å; Cα contacts (8 Å, |Δi|>4): 1312; chains: 2; bounding box: 65×68×56 Å

Nearest PDB structures (foldseek):
  5nmp-assembly5_J  TM=9.175E-01  e=3.520E-27  Ralstonia pseudosolanacearum GMI1000
  4m8d-assembly2_C  TM=9.081E-01  e=1.189E-25  Roseibium aggregatum IAM 12614
  8f9x-assembly2_D  TM=9.353E-01  e=1.048E-24  Ruegeria pomeroyi DSS-3
  5nna-assembly1_B  TM=9.085E-01  e=2.404E-25  Roseibium aggregatum
  4cog-assembly2_D  TM=8.189E-01  e=1.464E-14  Burkholderia cenocepacia J2315